Protein AF-0000000074207709 (afdb_homodimer)

Radius of gyration: 29.84 Å; Cα contacts (8 Å, |Δi|>4): 741; chains: 2; bounding box: 86×111×86 Å

Solvent-accessible surface area (backbone atoms only — not comparable to full-atom values): 31178 Å² total; per-residue (Å²): 138,82,78,78,76,74,79,74,80,78,77,74,66,73,76,70,66,74,70,69,72,77,77,72,67,69,47,43,61,45,43,51,53,35,50,52,49,46,46,60,67,42,44,36,56,53,34,28,58,23,46,24,18,23,32,66,76,40,60,83,70,44,63,70,79,51,70,47,84,19,38,70,58,44,52,51,49,38,52,51,36,82,80,30,44,50,56,42,12,46,49,37,28,46,46,47,11,49,55,21,13,52,50,15,32,53,46,15,40,50,37,6,35,35,65,47,71,48,88,58,93,61,49,66,59,51,52,51,56,36,52,52,54,64,65,51,47,54,58,41,42,45,53,41,45,44,55,54,28,46,72,73,67,36,45,54,42,74,60,53,52,36,59,71,46,35,64,42,40,60,42,22,52,52,26,20,54,38,31,53,70,55,42,57,66,66,58,55,51,50,42,42,72,72,65,46,51,58,70,51,41,40,62,71,49,44,44,67,55,34,44,65,55,43,52,52,42,25,50,55,38,24,54,52,48,53,48,50,40,65,60,51,56,72,34,45,78,54,76,79,69,25,32,44,47,47,46,40,46,53,30,46,70,50,13,84,82,33,57,60,31,36,43,37,26,35,34,49,31,50,57,60,41,50,64,50,51,53,50,49,63,62,52,46,64,59,48,54,53,50,56,54,53,55,58,65,74,102,137,85,78,76,76,71,79,75,80,78,79,73,68,73,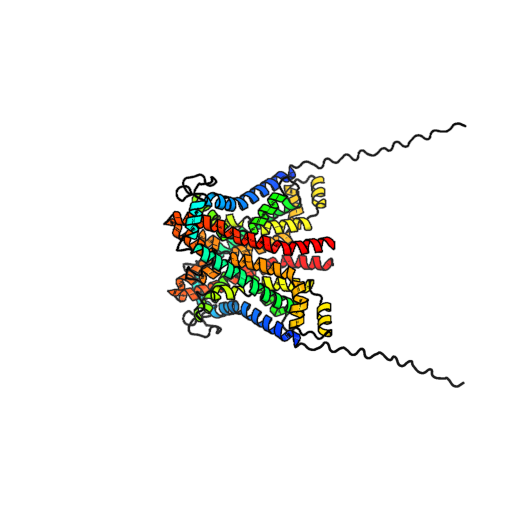76,72,69,74,69,70,72,77,76,72,68,69,48,44,61,45,42,52,52,35,51,51,48,47,46,60,67,43,44,39,57,52,36,29,56,24,47,24,18,24,33,65,75,41,60,82,71,44,62,71,77,51,70,48,83,18,39,69,59,44,52,50,49,39,53,50,36,83,80,30,44,51,56,42,13,47,48,37,28,46,47,47,12,49,53,21,12,52,49,16,34,52,46,15,41,50,40,7,34,36,68,47,73,47,86,59,91,60,50,66,57,50,50,51,56,37,52,51,54,64,65,51,46,55,58,40,43,44,53,40,46,44,56,54,28,47,72,72,65,37,46,54,42,73,58,51,52,36,59,70,46,35,65,41,42,61,41,21,51,53,26,19,56,38,32,54,70,54,42,57,65,66,60,54,50,51,42,41,73,74,65,45,50,57,69,52,40,40,62,71,50,45,45,67,55,34,42,66,56,43,52,52,41,25,50,54,38,24,54,50,47,52,47,49,39,64,60,50,56,73,33,44,80,55,75,79,71,23,33,43,46,49,47,41,46,53,29,46,69,50,13,83,84,33,59,59,32,38,44,38,26,36,34,50,33,50,56,59,41,49,63,50,53,52,50,50,62,61,51,46,65,58,50,53,52,50,56,54,54,57,58,65,73,104

Organism: NCBI:txid88382

Foldseek 3Di:
DPPPPDPDPPPPPPPPPPPPPPDCPVVVVVVVVVVVVVCVVCVVVQQLVQLLQAALVDNPPDDSNHHHHCNVVLVVCLCPPPNRLLVLLAVLLCCQLVVLLVLQLVVLLVLLLCLQQPDDPCSVVVLVVLLVVVVDDPVVVQVVLQVVCVVVVNFAHSCSRRVVSNHDSVSNVLSNVLLNVQADNVQLVVVVVVVDDPVCCCVPPRCVSSVLSSLVSSLVSSVVSSQDDPNCVSRHDDSSNHHLNPNLVVLVVCCVVPSNSVSSSSNSVSVSVVVSVVSCVVSVVSVVVVVVVVVVVD/DPPPPPPDPPPPPPPPVPPPPPDCPVVVVVVVVVVVVVCVVCVVVQQLVQLLQADLVDNPPDDSNHHHHCNVVLVVCLCPPPNRLLVLLAVLLCCQLVVLLVLQLVVLLVLLLCLQQPDDPCSVVVLVVLLVVVVDDPVVVQVVLQVVCVVVVNFAHSCSRRVVSNHDSVSNVLSNVLLNVQADNVQLVVCVVVVDDPVCCCVPPRCVSCVLSSLVSSLVSSVVSSQDDVNCVSRHDDSSNHHLNPNLVVLVVCCVVPSSSVSSSSNSVSVSVVVSVVSCVVSVVSVVVVVVVVVVVD

Nearest PDB structures (foldseek):
  2r6g-assembly1_G  TM=8.050E-01  e=4.106E-10  Escherichia coli K-12
  7cad-assembly1_B  TM=8.022E-01  e=6.943E-10  Mycolicibacterium smegmatis MC2 155
  4jbw-assembly2_I  TM=8.235E-01  e=9.854E-10  Escherichia coli K-12
  8ja7-assembly1_B  TM=7.797E-01  e=1.076E-09  Mycobacterium tuberculosis H37Rv
  8hpr-assembly1_B  TM=7.538E-01  e=7.065E-09  Mycolicibacterium smegmatis MC2 155

InterPro domains:
  IPR000515 ABC transporter type 1, transmembrane domain MetI-like [PF00528] (110-286)
  IPR000515 ABC transporter type 1, transmembrane domain MetI-like [PS50928] (90-283)
  IPR000515 ABC transporter type 1, transmembrane domain MetI-like [cd06261] (90-275)
  IPR035906 MetI-like superfamily [G3DSA:1.10.3720.10] (18-288)
  IPR035906 MetI-like superfamily [SSF161098] (21-298)

Structure (mmCIF, N/CA/C/O backbone):
data_AF-0000000074207709-model_v1
#
loop_
_entity.id
_entity.type
_entity.pdbx_description
1 polymer 'Multiple sugar transport system permease protein'
#
loop_
_atom_site.group_PDB
_atom_site.id
_atom_site.type_symbol
_atom_site.label_atom_id
_atom_site.label_alt_id
_atom_site.label_comp_id
_atom_site.label_asym_id
_atom_site.label_entity_id
_atom_site.label_seq_id
_atom_site.pdbx_PDB_ins_code
_atom_site.Cartn_x
_atom_site.Cartn_y
_atom_site.Cartn_z
_atom_site.occupancy
_atom_site.B_iso_or_equiv
_atom_site.auth_seq_id
_atom_site.auth_comp_id
_atom_site.auth_asym_id
_atom_site.auth_atom_id
_atom_site.pdbx_PDB_model_num
ATOM 1 N N . MET A 1 1 ? 45.438 81.75 12.547 1 33 1 MET A N 1
ATOM 2 C CA . MET A 1 1 ? 44.188 80.938 12.633 1 33 1 MET A CA 1
ATOM 3 C C . MET A 1 1 ? 44.375 79.562 12.094 1 33 1 MET A C 1
ATOM 5 O O . MET A 1 1 ? 44.375 79.312 10.883 1 33 1 MET A O 1
ATOM 9 N N . SER A 1 2 ? 45.25 78.625 12.688 1 38.91 2 SER A N 1
ATOM 10 C CA . SER A 1 2 ? 45.75 77.312 12.445 1 38.91 2 SER A CA 1
ATOM 11 C C . SER A 1 2 ? 44.594 76.312 12.539 1 38.91 2 SER A C 1
ATOM 13 O O . SER A 1 2 ? 43.969 76.188 13.578 1 38.91 2 SER A O 1
ATOM 15 N N . THR A 1 3 ? 43.875 76.125 11.461 1 39.25 3 THR A N 1
ATOM 16 C CA . THR A 1 3 ? 42.781 75.188 11.289 1 39.25 3 THR A CA 1
ATOM 17 C C . THR A 1 3 ? 43.25 73.75 11.641 1 39.25 3 THR A C 1
ATOM 19 O O . THR A 1 3 ? 44.125 73.188 10.992 1 39.25 3 THR A O 1
ATOM 22 N N . ALA A 1 4 ? 43.25 73.375 12.922 1 46.56 4 ALA A N 1
ATOM 23 C CA . ALA A 1 4 ? 43.5 72 13.445 1 46.56 4 ALA A CA 1
ATOM 24 C C . ALA A 1 4 ? 42.594 71 12.75 1 46.56 4 ALA A C 1
ATOM 26 O O . ALA A 1 4 ? 41.344 71.125 12.797 1 46.56 4 ALA A O 1
ATOM 27 N N . THR A 1 5 ? 43.031 70.438 11.602 1 43.47 5 THR A N 1
ATOM 28 C CA . THR A 1 5 ? 42.344 69.375 10.891 1 43.47 5 THR A CA 1
ATOM 29 C C . THR A 1 5 ? 42.094 68.188 11.82 1 43.47 5 THR A C 1
ATOM 31 O O . THR A 1 5 ? 43.031 67.625 12.414 1 43.47 5 THR A O 1
ATOM 34 N N . ALA A 1 6 ? 40.938 68.062 12.406 1 51.81 6 ALA A N 1
ATOM 35 C CA . ALA A 1 6 ? 40.469 67 13.258 1 51.81 6 ALA A CA 1
ATOM 36 C C . ALA A 1 6 ? 40.719 65.625 12.586 1 51.81 6 ALA A C 1
ATOM 38 O O . ALA A 1 6 ? 40.469 65.5 11.391 1 51.81 6 ALA A O 1
ATOM 39 N N . PRO A 1 7 ? 41.656 64.75 13.18 1 47.12 7 PRO A N 1
ATOM 40 C CA . PRO A 1 7 ? 41.938 63.469 12.578 1 47.12 7 PRO A CA 1
ATOM 41 C C . PRO A 1 7 ? 40.656 62.656 12.344 1 47.12 7 PRO A C 1
ATOM 43 O O . PRO A 1 7 ? 39.688 62.781 13.086 1 47.12 7 PRO A O 1
ATOM 46 N N . ARG A 1 8 ? 40.281 62.281 11.117 1 51.53 8 ARG A N 1
ATOM 47 C CA . ARG A 1 8 ? 39.188 61.438 10.695 1 51.53 8 ARG A CA 1
ATOM 48 C C . ARG A 1 8 ? 39.156 60.125 11.5 1 51.53 8 ARG A C 1
ATOM 50 O O . ARG A 1 8 ? 40.188 59.531 11.75 1 51.53 8 ARG A O 1
ATOM 57 N N . PRO A 1 9 ? 38.094 59.938 12.391 1 48.06 9 PRO A N 1
ATOM 58 C CA . PRO A 1 9 ? 38.062 58.688 13.141 1 48.06 9 PRO A CA 1
ATOM 59 C C . PRO A 1 9 ? 38.281 57.438 12.25 1 48.06 9 PRO A C 1
ATOM 61 O O . PRO A 1 9 ? 37.812 57.438 11.102 1 48.06 9 PRO A O 1
ATOM 64 N N . VAL A 1 10 ? 39.406 56.719 12.281 1 44.62 10 VAL A N 1
ATOM 65 C CA . VAL A 1 10 ? 39.688 55.438 11.641 1 44.62 10 VAL A CA 1
ATOM 66 C C . VAL A 1 10 ? 38.531 54.469 11.945 1 44.62 10 VAL A C 1
ATOM 68 O O . VAL A 1 10 ? 38.25 54.188 13.109 1 44.62 10 VAL A O 1
ATOM 71 N N . SER A 1 11 ? 37.406 54.5 11.18 1 44.28 11 SER A N 1
ATOM 72 C CA . SER A 1 11 ? 36.406 53.438 11.266 1 44.28 11 SER A CA 1
ATOM 73 C C . SER A 1 11 ? 37.031 52.062 11.305 1 44.28 11 SER A C 1
ATOM 75 O O . SER A 1 11 ? 37.719 51.656 10.352 1 44.28 11 SER A O 1
ATOM 77 N N . THR A 1 12 ? 37.688 51.625 12.383 1 43.09 12 THR A N 1
ATOM 78 C CA . THR A 1 12 ? 38.125 50.219 12.484 1 43.09 12 THR A CA 1
ATOM 79 C C . THR A 1 12 ? 36.938 49.281 12.234 1 43.09 12 THR A C 1
ATOM 81 O O . THR A 1 12 ? 36.094 49.094 13.109 1 43.09 12 THR A O 1
ATOM 84 N N . ARG A 1 13 ? 36.344 49.312 11.055 1 46.25 13 ARG A N 1
ATOM 85 C CA . ARG A 1 13 ? 35.438 48.219 10.797 1 46.25 13 ARG A CA 1
ATOM 86 C C . ARG A 1 13 ? 36.094 46.875 11.141 1 46.25 13 ARG A C 1
ATOM 88 O O . ARG A 1 13 ? 37.125 46.531 10.594 1 46.25 13 ARG A O 1
ATOM 95 N N . PRO A 1 14 ? 35.906 46.375 12.375 1 43.41 14 PRO A N 1
ATOM 96 C CA . PRO A 1 14 ? 36.469 45.031 12.602 1 43.41 14 PRO A CA 1
ATOM 97 C C . PRO A 1 14 ? 36.25 44.094 11.414 1 43.41 14 PRO A C 1
ATOM 99 O O . PRO A 1 14 ? 35.219 44.156 10.742 1 43.41 14 PRO A O 1
ATOM 102 N N . LEU A 1 15 ? 37.312 43.781 10.672 1 42.84 15 LEU A N 1
ATOM 103 C CA . LEU A 1 15 ? 37.281 42.688 9.703 1 42.84 15 LEU A CA 1
ATOM 104 C C . LEU A 1 15 ? 36.469 41.5 10.234 1 42.84 15 LEU A C 1
ATOM 106 O O . LEU A 1 15 ? 36.875 40.844 11.188 1 42.84 15 LEU A O 1
ATOM 110 N N . VAL A 1 16 ? 35.188 41.688 10.477 1 42.66 16 VAL A N 1
ATOM 111 C CA . VAL A 1 16 ? 34.438 40.469 10.695 1 42.66 16 VAL A CA 1
ATOM 112 C C . VAL A 1 16 ? 34.969 39.344 9.789 1 42.66 16 VAL A C 1
ATOM 114 O O . VAL A 1 16 ? 34.906 39.469 8.562 1 42.66 16 VAL A O 1
ATOM 117 N N . ALA A 1 17 ? 36.094 38.781 10.125 1 41.78 17 ALA A N 1
ATOM 118 C CA . ALA A 1 17 ? 36.562 37.562 9.445 1 41.78 17 ALA A CA 1
ATOM 119 C C . ALA A 1 17 ? 35.406 36.75 8.922 1 41.78 17 ALA A C 1
ATOM 121 O O . ALA A 1 17 ? 34.469 36.469 9.672 1 41.78 17 ALA A O 1
ATOM 122 N N . GLU A 1 18 ? 35.062 36.969 7.738 1 43.06 18 GLU A N 1
ATOM 123 C CA . GLU A 1 18 ? 34.156 36.062 7.059 1 43.06 18 GLU A CA 1
ATOM 124 C C . GLU A 1 18 ? 34.438 34.594 7.469 1 43.06 18 GLU A C 1
ATOM 126 O O . GLU A 1 18 ? 35.5 34.062 7.211 1 43.06 18 GLU A O 1
ATOM 131 N N . ARG A 1 19 ? 34.25 34.25 8.789 1 42.53 19 ARG A N 1
ATOM 132 C CA . ARG A 1 19 ? 34.344 32.875 9.219 1 42.53 19 ARG A CA 1
ATOM 133 C C . ARG A 1 19 ? 34.062 31.922 8.055 1 42.53 19 ARG A C 1
ATOM 135 O O . ARG A 1 19 ? 33 31.984 7.43 1 42.53 19 ARG A O 1
ATOM 142 N N . ARG A 1 20 ? 35.156 31.578 7.375 1 41.22 20 ARG A N 1
ATOM 143 C CA . ARG A 1 20 ? 35.125 30.531 6.359 1 41.22 20 ARG A CA 1
ATOM 144 C C . ARG A 1 20 ? 34.156 29.422 6.746 1 41.22 20 ARG A C 1
ATOM 146 O O . ARG A 1 20 ? 34.25 28.844 7.828 1 41.22 20 ARG A O 1
ATOM 153 N N . ARG A 1 21 ? 32.969 29.547 6.371 1 44.66 21 ARG A N 1
ATOM 154 C CA . ARG A 1 21 ? 32.031 28.438 6.488 1 44.66 21 ARG A CA 1
ATOM 155 C C . ARG A 1 21 ? 32.719 27.094 6.27 1 44.66 21 ARG A C 1
ATOM 157 O O . ARG A 1 21 ? 33.438 26.906 5.266 1 44.66 21 ARG A O 1
ATOM 164 N N . PRO A 1 22 ? 33.5 26.562 7.277 1 44.12 22 PRO A N 1
ATOM 165 C CA . PRO A 1 22 ? 34.188 25.281 7.105 1 44.12 22 PRO A CA 1
ATOM 166 C C . PRO A 1 22 ? 33.594 24.438 5.969 1 44.12 22 PRO A C 1
ATOM 168 O O . PRO A 1 22 ? 32.375 24.5 5.711 1 44.12 22 PRO A O 1
ATOM 171 N N . ARG A 1 23 ? 34.344 23.969 5.012 1 44.69 23 ARG A N 1
ATOM 172 C CA . ARG A 1 23 ? 34.25 23.297 3.715 1 44.69 23 ARG A CA 1
ATOM 173 C C . ARG A 1 23 ? 33.312 22.094 3.781 1 44.69 23 ARG A C 1
ATOM 175 O O . ARG A 1 23 ? 33.094 21.547 4.859 1 44.69 23 ARG A O 1
ATOM 182 N N . PRO A 1 24 ? 32.688 21.469 2.607 1 48.81 24 PRO A N 1
ATOM 183 C CA . PRO A 1 24 ? 31.75 20.5 1.994 1 48.81 24 PRO A CA 1
ATOM 184 C C . PRO A 1 24 ? 32.094 19.062 2.35 1 48.81 24 PRO A C 1
ATOM 186 O O . PRO A 1 24 ? 31.484 18.125 1.805 1 48.81 24 PRO A O 1
ATOM 189 N N . ARG A 1 25 ? 33.219 18.797 2.953 1 50.62 25 ARG A N 1
ATOM 190 C CA . ARG A 1 25 ? 33.531 17.375 3.158 1 50.62 25 ARG A CA 1
ATOM 191 C C . ARG A 1 25 ? 32.406 16.672 3.9 1 50.62 25 ARG A C 1
ATOM 193 O O . ARG A 1 25 ? 32.188 15.477 3.703 1 50.62 25 ARG A O 1
ATOM 200 N N . ALA A 1 26 ? 31.844 17.344 4.844 1 52.78 26 ALA A N 1
ATOM 201 C CA . ALA A 1 26 ? 30.812 16.859 5.762 1 52.78 26 ALA A CA 1
ATOM 202 C C . ALA A 1 26 ? 29.609 16.312 5.004 1 52.78 26 ALA A C 1
ATOM 204 O O . ALA A 1 26 ? 28.891 15.438 5.5 1 52.78 26 ALA A O 1
ATOM 205 N N . ALA A 1 27 ? 29.578 16.734 3.684 1 60.47 27 ALA A N 1
ATOM 206 C CA . ALA A 1 27 ? 28.391 16.391 2.906 1 60.47 27 ALA A CA 1
ATOM 207 C C . ALA A 1 27 ? 28.641 15.18 2.016 1 60.47 27 ALA A C 1
ATOM 209 O O . ALA A 1 27 ? 27.75 14.734 1.295 1 60.47 27 ALA A O 1
ATOM 210 N N . VAL A 1 28 ? 29.969 14.641 2.188 1 67.06 28 VAL A N 1
ATOM 211 C CA . VAL A 1 28 ? 30.297 13.609 1.211 1 67.06 28 VAL A CA 1
ATOM 212 C C . VAL A 1 28 ? 29.578 12.305 1.559 1 67.06 28 VAL A C 1
ATOM 214 O O . VAL A 1 28 ? 28.984 11.672 0.689 1 67.06 28 VAL A O 1
ATOM 217 N N . LEU A 1 29 ? 29.641 11.945 2.842 1 66.25 29 LEU A N 1
ATOM 218 C CA . LEU A 1 29 ? 29.078 10.664 3.23 1 66.25 29 LEU A CA 1
ATOM 219 C C . LEU A 1 29 ? 27.578 10.641 3.006 1 66.25 29 LEU A C 1
ATOM 221 O O . LEU A 1 29 ? 27.047 9.719 2.381 1 66.25 29 LEU A O 1
ATOM 225 N N . PRO A 1 30 ? 26.953 11.648 3.479 1 62.72 30 PRO A N 1
ATOM 226 C CA . PRO A 1 30 ? 25.531 11.625 3.176 1 62.72 30 PRO A CA 1
ATOM 227 C C . PRO A 1 30 ? 25.234 11.695 1.679 1 62.72 30 PRO A C 1
ATOM 229 O O . PRO A 1 30 ? 24.281 11.086 1.2 1 62.72 30 PRO A O 1
ATOM 232 N N . THR A 1 31 ? 26.125 12.406 1.048 1 67.69 31 THR A N 1
ATOM 233 C CA . THR A 1 31 ? 25.953 12.492 -0.398 1 67.69 31 THR A CA 1
ATOM 234 C C . THR A 1 31 ? 26.125 11.125 -1.045 1 67.69 31 THR A C 1
ATOM 236 O O . THR A 1 31 ? 25.328 10.727 -1.898 1 67.69 31 THR A O 1
ATOM 239 N N . VAL A 1 32 ? 27.156 10.484 -0.646 1 71.06 32 VAL A N 1
ATOM 240 C CA . VAL A 1 32 ? 27.422 9.164 -1.21 1 71.06 32 VAL A CA 1
ATOM 241 C C . VAL A 1 32 ? 26.266 8.219 -0.881 1 71.06 32 VAL A C 1
ATOM 243 O O . VAL A 1 32 ? 25.812 7.461 -1.743 1 71.06 32 VAL A O 1
ATOM 246 N N . ALA A 1 33 ? 25.828 8.289 0.299 1 66.25 33 ALA A N 1
ATOM 247 C CA . ALA A 1 33 ? 24.719 7.434 0.721 1 66.25 33 ALA A CA 1
ATOM 248 C C . ALA A 1 33 ? 23.453 7.758 -0.066 1 66.25 33 ALA A C 1
ATOM 250 O O . ALA A 1 33 ? 22.734 6.852 -0.488 1 66.25 33 ALA A O 1
ATOM 251 N N . LEU A 1 34 ? 23.297 8.992 -0.265 1 66.19 34 LEU A N 1
ATOM 252 C CA . LEU A 1 34 ? 22.125 9.43 -1.01 1 66.19 34 LEU A CA 1
ATOM 253 C C . LEU A 1 34 ? 22.219 9.008 -2.475 1 66.19 34 LEU A C 1
ATOM 255 O O . LEU A 1 34 ? 21.234 8.594 -3.072 1 66.19 34 LEU A O 1
ATOM 259 N N . VAL A 1 35 ? 23.391 9.203 -2.965 1 70.75 35 VAL A N 1
ATOM 260 C CA . VAL A 1 35 ? 23.594 8.844 -4.363 1 70.75 35 VAL A CA 1
ATOM 261 C C . VAL A 1 35 ? 23.406 7.336 -4.543 1 70.75 35 VAL A C 1
ATOM 263 O O . VAL A 1 35 ? 22.766 6.898 -5.504 1 70.75 35 VAL A O 1
ATOM 266 N N . LEU A 1 36 ? 23.828 6.594 -3.586 1 70.88 36 LEU A N 1
ATOM 267 C CA . LEU A 1 36 ? 23.672 5.145 -3.648 1 70.88 36 LEU A CA 1
ATOM 268 C C . LEU A 1 36 ? 22.203 4.746 -3.523 1 70.88 36 LEU A C 1
ATOM 270 O O . LEU A 1 36 ? 21.734 3.854 -4.23 1 70.88 36 LEU A O 1
ATOM 274 N N . GLY A 1 37 ? 21.578 5.484 -2.656 1 67.69 37 GLY A N 1
ATOM 275 C CA . GLY A 1 37 ? 20.156 5.238 -2.52 1 67.69 37 GLY A CA 1
ATOM 276 C C . GLY A 1 37 ? 19.359 5.602 -3.764 1 67.69 37 GLY A C 1
ATOM 277 O O . GLY A 1 37 ? 18.5 4.84 -4.199 1 67.69 37 GLY A O 1
ATOM 278 N N . ALA A 1 38 ? 19.75 6.719 -4.289 1 69 38 ALA A N 1
ATOM 279 C CA . ALA A 1 38 ? 19.094 7.16 -5.516 1 69 38 ALA A CA 1
ATOM 280 C C . ALA A 1 38 ? 19.344 6.184 -6.66 1 69 38 ALA A C 1
ATOM 282 O O . ALA A 1 38 ? 18.422 5.844 -7.41 1 69 38 ALA A O 1
ATOM 283 N N . LEU A 1 39 ? 20.562 5.785 -6.719 1 73.31 39 LEU A N 1
ATOM 284 C CA . LEU A 1 39 ? 20.906 4.824 -7.758 1 73.31 39 LEU A CA 1
ATOM 285 C C . LEU A 1 39 ? 20.141 3.521 -7.574 1 73.31 39 LEU A C 1
ATOM 287 O O . LEU A 1 39 ? 19.625 2.959 -8.539 1 73.31 39 LEU A O 1
ATOM 291 N N . TYR A 1 40 ? 20.062 3.182 -6.402 1 72.25 40 TYR A N 1
ATOM 292 C CA . TYR A 1 40 ? 19.344 1.95 -6.105 1 72.25 40 TYR A CA 1
ATOM 293 C C . TYR A 1 40 ? 17.875 2.072 -6.488 1 72.25 40 TYR A C 1
ATOM 295 O O . TYR A 1 40 ? 17.281 1.143 -7.055 1 72.25 40 TYR A O 1
ATOM 303 N N . CYS A 1 41 ? 17.266 3.207 -6.242 1 68.75 41 CYS A N 1
ATOM 304 C CA . CYS A 1 41 ? 15.852 3.422 -6.547 1 68.75 41 CYS A CA 1
ATOM 305 C C . CYS A 1 41 ? 15.625 3.529 -8.047 1 68.75 41 CYS A C 1
ATOM 307 O O . CYS A 1 41 ? 14.609 3.066 -8.562 1 68.75 41 CYS A O 1
ATOM 309 N N . LEU A 1 42 ? 16.656 4.086 -8.727 1 76.31 42 LEU A N 1
ATOM 310 C CA . LEU A 1 42 ? 16.469 4.398 -10.141 1 76.31 42 LEU A CA 1
ATOM 311 C C . LEU A 1 42 ? 16.891 3.221 -11.016 1 76.31 42 LEU A C 1
ATOM 313 O O . LEU A 1 42 ? 16.469 3.115 -12.164 1 76.31 42 LEU A O 1
ATOM 317 N N . VAL A 1 43 ? 17.625 2.371 -10.531 1 83.06 43 VAL A N 1
ATOM 318 C CA . VAL A 1 43 ? 18.219 1.296 -11.32 1 83.06 43 VAL A CA 1
ATOM 319 C C . VAL A 1 43 ? 17.109 0.428 -11.922 1 83.06 43 VAL A C 1
ATOM 321 O O . VAL A 1 43 ? 17.109 0.171 -13.125 1 83.06 43 VAL A O 1
ATOM 324 N N . PRO A 1 44 ? 16.125 0.001 -11.086 1 82.06 44 PRO A N 1
ATOM 325 C CA . PRO A 1 44 ? 15.102 -0.849 -11.688 1 82.06 44 PRO A CA 1
ATOM 326 C C . PRO A 1 44 ? 14.297 -0.125 -12.766 1 82.06 44 PRO A C 1
ATOM 328 O O . PRO A 1 44 ? 13.883 -0.739 -13.75 1 82.06 44 PRO A O 1
ATOM 331 N N . VAL A 1 45 ? 14.102 1.09 -12.57 1 83.75 45 VAL A N 1
ATOM 332 C CA . VAL A 1 45 ? 13.32 1.874 -13.516 1 83.75 45 VAL A CA 1
ATOM 333 C C . VAL A 1 45 ? 14.109 2.055 -14.812 1 83.75 45 VAL A C 1
ATOM 335 O O . VAL A 1 45 ? 13.578 1.846 -15.906 1 83.75 45 VAL A O 1
ATOM 338 N N . VAL A 1 46 ? 15.391 2.41 -14.656 1 88 46 VAL A N 1
ATOM 339 C CA . VAL A 1 46 ? 16.25 2.576 -15.828 1 88 46 VAL A CA 1
ATOM 340 C C . VAL A 1 46 ? 16.406 1.24 -16.547 1 88 46 VAL A C 1
ATOM 342 O O . VAL A 1 46 ? 16.406 1.189 -17.781 1 88 46 VAL A O 1
ATOM 345 N N . TRP A 1 47 ? 16.469 0.26 -15.758 1 90.62 47 TRP A N 1
ATOM 346 C CA . TRP A 1 47 ? 16.625 -1.064 -16.344 1 90.62 47 TRP A CA 1
ATOM 347 C C . TRP A 1 47 ? 15.398 -1.423 -17.203 1 90.62 47 TRP A C 1
ATOM 349 O O . TRP A 1 47 ? 15.539 -1.914 -18.312 1 90.62 47 TRP A O 1
ATOM 359 N N . VAL A 1 48 ? 14.227 -1.252 -16.656 1 91.31 48 VAL A N 1
ATOM 360 C CA . VAL A 1 48 ? 13.016 -1.629 -17.391 1 91.31 48 VAL A CA 1
ATOM 361 C C . VAL A 1 48 ? 12.906 -0.809 -18.672 1 91.31 48 VAL A C 1
ATOM 363 O O . VAL A 1 48 ? 12.5 -1.327 -19.703 1 91.31 48 VAL A O 1
ATOM 366 N N . LEU A 1 49 ? 13.336 0.414 -18.656 1 92.69 49 LEU A N 1
ATOM 367 C CA . LEU A 1 49 ? 13.289 1.27 -19.828 1 92.69 49 LEU A CA 1
ATOM 368 C C . LEU A 1 49 ? 14.297 0.804 -20.891 1 92.69 49 LEU A C 1
ATOM 370 O O . LEU A 1 49 ? 13.969 0.734 -22.078 1 92.69 49 LEU A O 1
ATOM 374 N N . VAL A 1 50 ? 15.414 0.465 -20.453 1 94.81 50 VAL A N 1
ATOM 375 C CA . VAL A 1 50 ? 16.453 -0.006 -21.375 1 94.81 50 VAL A CA 1
ATOM 376 C C . VAL A 1 50 ? 16.078 -1.393 -21.891 1 94.81 50 VAL A C 1
ATOM 378 O O . VAL A 1 50 ? 16.141 -1.643 -23.094 1 94.81 50 VAL A O 1
ATOM 381 N N . ALA A 1 51 ? 15.656 -2.229 -21.016 1 93.94 51 ALA A N 1
ATOM 382 C CA . ALA A 1 51 ? 15.328 -3.607 -21.359 1 93.94 51 ALA A CA 1
ATOM 383 C C . ALA A 1 51 ? 14.141 -3.658 -22.312 1 93.94 51 ALA A C 1
ATOM 385 O O . ALA A 1 51 ? 14.031 -4.566 -23.141 1 93.94 51 ALA A O 1
ATOM 386 N N . SER A 1 52 ? 13.273 -2.711 -22.203 1 95.5 52 SER A N 1
ATOM 387 C CA . SER A 1 52 ? 12.102 -2.672 -23.062 1 95.5 52 SER A CA 1
ATOM 388 C C . SER A 1 52 ? 12.5 -2.451 -24.531 1 95.5 52 SER A C 1
ATOM 390 O O . SER A 1 52 ? 11.719 -2.725 -25.438 1 95.5 52 SER A O 1
ATOM 392 N N . THR A 1 53 ? 13.711 -1.948 -24.734 1 96.25 53 THR A N 1
ATOM 393 C CA . THR A 1 53 ? 14.18 -1.692 -26.094 1 96.25 53 THR A CA 1
ATOM 394 C C . THR A 1 53 ? 14.836 -2.939 -26.688 1 96.25 53 THR A C 1
ATOM 396 O O . THR A 1 53 ? 15.148 -2.977 -27.875 1 96.25 53 THR A O 1
ATOM 399 N N . LYS A 1 54 ? 15 -3.936 -25.906 1 95.19 54 LYS A N 1
ATOM 400 C CA . LYS A 1 54 ? 15.742 -5.113 -26.344 1 95.19 54 LYS A CA 1
ATOM 401 C C . LYS A 1 54 ? 14.805 -6.152 -26.953 1 95.19 54 LYS A C 1
ATOM 403 O O . LYS A 1 54 ? 13.695 -6.363 -26.469 1 95.19 54 LYS A O 1
ATOM 408 N N . SER A 1 55 ? 15.32 -6.801 -27.984 1 93.31 55 SER A N 1
ATOM 409 C CA . SER A 1 55 ? 14.625 -7.969 -28.516 1 93.31 55 SER A CA 1
ATOM 410 C C . SER A 1 55 ? 14.828 -9.188 -27.625 1 93.31 55 SER A C 1
ATOM 412 O O . SER A 1 55 ? 15.641 -9.148 -26.688 1 93.31 55 SER A O 1
ATOM 414 N N . SER A 1 56 ? 14.023 -10.219 -27.938 1 89.56 56 SER A N 1
ATOM 415 C CA . SER A 1 56 ? 14.109 -11.445 -27.156 1 89.56 56 SER A CA 1
ATOM 416 C C . SER A 1 56 ? 15.508 -12.047 -27.219 1 89.56 56 SER A C 1
ATOM 418 O O . SER A 1 56 ? 15.977 -12.641 -26.234 1 89.56 56 SER A O 1
ATOM 420 N N . SER A 1 57 ? 16.172 -11.82 -28.312 1 89.5 57 SER A N 1
ATOM 421 C CA . SER A 1 57 ? 17.516 -12.359 -28.484 1 89.5 57 SER A CA 1
ATOM 422 C C . SER A 1 57 ? 18.562 -11.5 -27.781 1 89.5 57 SER A C 1
ATOM 424 O O . SER A 1 57 ? 19.594 -12 -27.359 1 89.5 57 SER A O 1
ATOM 426 N N . GLU A 1 58 ? 18.219 -10.289 -27.516 1 91.31 58 GLU A N 1
ATOM 427 C CA . GLU A 1 58 ? 19.156 -9.336 -26.922 1 91.31 58 GLU A CA 1
ATOM 428 C C . GLU A 1 58 ? 19.031 -9.312 -25.406 1 91.31 58 GLU A C 1
ATOM 430 O O . GLU A 1 58 ? 19.984 -8.953 -24.703 1 91.31 58 GLU A O 1
ATOM 435 N N . LEU A 1 59 ? 17.953 -9.656 -24.922 1 86.5 59 LEU A N 1
ATOM 436 C CA . LEU A 1 59 ? 17.594 -9.438 -23.516 1 86.5 59 LEU A CA 1
ATOM 437 C C . LEU A 1 59 ? 18.594 -10.148 -22.594 1 86.5 59 LEU A C 1
ATOM 439 O O . LEU A 1 59 ? 19.016 -9.586 -21.594 1 86.5 59 LEU A O 1
ATOM 443 N N . PHE A 1 60 ? 19.062 -11.336 -23.062 1 81.94 60 PHE A N 1
ATOM 444 C CA . PHE A 1 60 ? 19.906 -12.102 -22.156 1 81.94 60 PHE A CA 1
ATOM 445 C C . PHE A 1 60 ? 21.297 -12.297 -22.734 1 81.94 60 PHE A C 1
ATOM 447 O O . PHE A 1 60 ? 22.125 -12.984 -22.141 1 81.94 60 PHE A O 1
ATOM 454 N N . SER A 1 61 ? 21.516 -11.602 -23.844 1 86.31 61 SER A N 1
ATOM 455 C CA . SER A 1 61 ? 22.812 -11.797 -24.5 1 86.31 61 SER A CA 1
ATOM 456 C C . SER A 1 61 ? 23.641 -10.523 -24.469 1 86.31 61 SER A C 1
ATOM 458 O O . SER A 1 61 ? 24.844 -10.555 -24.766 1 86.31 61 SER A O 1
ATOM 460 N N . THR A 1 62 ? 22.969 -9.453 -24.141 1 88.25 62 THR A N 1
ATOM 461 C CA . THR A 1 62 ? 23.688 -8.18 -24.141 1 88.25 62 THR A CA 1
ATOM 462 C C . THR A 1 62 ? 23.797 -7.641 -22.719 1 88.25 62 THR A C 1
ATOM 464 O O . THR A 1 62 ? 23.156 -8.133 -21.797 1 88.25 62 THR A O 1
ATOM 467 N N . PHE A 1 63 ? 24.625 -6.637 -22.672 1 89.62 63 PHE A N 1
ATOM 468 C CA . PHE A 1 63 ? 24.797 -5.977 -21.375 1 89.62 63 PHE A CA 1
ATOM 469 C C . PHE A 1 63 ? 23.469 -5.41 -20.891 1 89.62 63 PHE A C 1
ATOM 471 O O . PHE A 1 63 ? 22.703 -4.84 -21.672 1 89.62 63 PHE A O 1
ATOM 478 N N . THR A 1 64 ? 23.25 -5.512 -19.672 1 85.69 64 THR A N 1
ATOM 479 C CA . THR A 1 64 ? 21.953 -5.285 -19.031 1 85.69 64 THR A CA 1
ATOM 480 C C . THR A 1 64 ? 21.484 -3.85 -19.25 1 85.69 64 THR A C 1
ATOM 482 O O . THR A 1 64 ? 20.297 -3.6 -19.422 1 85.69 64 THR A O 1
ATOM 485 N N . PHE A 1 65 ? 22.391 -2.938 -19.391 1 90.06 65 PHE A N 1
ATOM 486 C CA . PHE A 1 65 ? 21.969 -1.543 -19.469 1 90.06 65 PHE A CA 1
ATOM 487 C C . PHE A 1 65 ? 22.234 -0.98 -20.859 1 90.06 65 PHE A C 1
ATOM 489 O O . PHE A 1 65 ? 22.188 0.235 -21.062 1 90.06 65 PHE A O 1
ATOM 496 N N . LEU A 1 66 ? 22.453 -1.825 -21.812 1 92.38 66 LEU A N 1
ATOM 497 C CA . LEU A 1 66 ? 22.594 -1.407 -23.203 1 92.38 66 LEU A CA 1
ATOM 498 C C . LEU A 1 66 ? 21.25 -1.444 -23.922 1 92.38 66 LEU A C 1
ATOM 500 O O . LEU A 1 66 ? 20.562 -2.463 -23.906 1 92.38 66 LEU A O 1
ATOM 504 N N . PRO A 1 67 ? 20.938 -0.341 -24.531 1 94.56 67 PRO A N 1
ATOM 505 C CA . PRO A 1 67 ? 19.688 -0.352 -25.281 1 94.56 67 PRO A CA 1
ATOM 506 C C . PRO A 1 67 ? 19.703 -1.346 -26.453 1 94.56 67 PRO A C 1
ATOM 508 O O . PRO A 1 67 ? 20.766 -1.741 -26.906 1 94.56 67 PRO A O 1
ATOM 511 N N . GLY A 1 68 ? 18.5 -1.721 -26.781 1 95.12 68 GLY A N 1
ATOM 512 C CA . GLY A 1 68 ? 18.344 -2.666 -27.875 1 95.12 68 GLY A CA 1
ATOM 513 C C . GLY A 1 68 ? 17.703 -2.059 -29.109 1 95.12 68 GLY A C 1
ATOM 514 O O . GLY A 1 68 ? 17.766 -0.847 -29.312 1 95.12 68 GLY A O 1
ATOM 515 N N . THR A 1 69 ? 17.25 -2.922 -29.969 1 94.5 69 THR A N 1
ATOM 516 C CA . THR A 1 69 ? 16.719 -2.473 -31.25 1 94.5 69 THR A CA 1
ATOM 517 C C . THR A 1 69 ? 15.266 -2.928 -31.422 1 94.5 69 THR A C 1
ATOM 519 O O . THR A 1 69 ? 14.695 -2.797 -32.5 1 94.5 69 THR A O 1
ATOM 522 N N . GLY A 1 70 ? 14.727 -3.396 -30.391 1 95.38 70 GLY A N 1
ATOM 523 C CA . GLY A 1 70 ? 13.445 -4.062 -30.578 1 95.38 70 GLY A CA 1
ATOM 524 C C . GLY A 1 70 ? 12.281 -3.271 -30 1 95.38 70 GLY A C 1
ATOM 525 O O . GLY A 1 70 ? 11.195 -3.818 -29.797 1 95.38 70 GLY A O 1
ATOM 526 N N . LEU A 1 71 ? 12.469 -2.043 -29.734 1 96.12 71 LEU A N 1
ATOM 527 C CA . LEU A 1 71 ? 11.438 -1.273 -29.047 1 96.12 71 LEU A CA 1
ATOM 528 C C . LEU A 1 71 ? 10.117 -1.312 -29.797 1 96.12 71 LEU A C 1
ATOM 530 O O . LEU A 1 71 ? 9.086 -1.667 -29.234 1 96.12 71 LEU A O 1
ATOM 534 N N . LEU A 1 72 ? 10.133 -0.995 -31.094 1 96.94 72 LEU A N 1
ATOM 535 C CA . LEU A 1 72 ? 8.906 -0.896 -31.875 1 96.94 72 LEU A CA 1
ATOM 536 C C . LEU A 1 72 ? 8.266 -2.27 -32.062 1 96.94 72 LEU A C 1
ATOM 538 O O . LEU A 1 72 ? 7.043 -2.402 -32 1 96.94 72 LEU A O 1
ATOM 542 N N . ASP A 1 73 ? 9.062 -3.271 -32.25 1 96.81 73 ASP A N 1
ATOM 543 C CA . ASP A 1 73 ? 8.555 -4.633 -32.344 1 96.81 73 ASP A CA 1
ATOM 544 C C . ASP A 1 73 ? 7.93 -5.094 -31.031 1 96.81 73 ASP A C 1
AT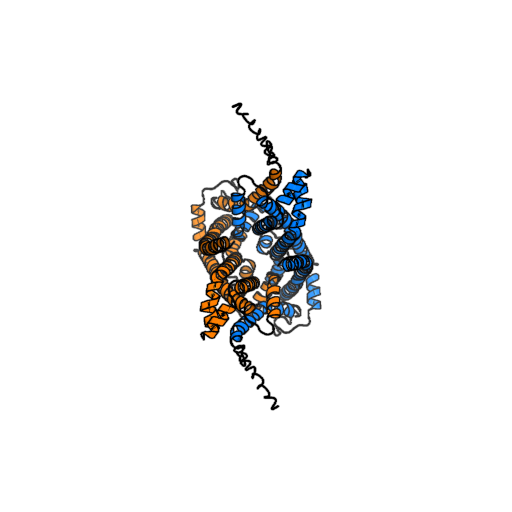OM 546 O O . ASP A 1 73 ? 6.867 -5.723 -31.031 1 96.81 73 ASP A O 1
ATOM 550 N N . ASN A 1 74 ? 8.633 -4.727 -29.953 1 97.06 74 ASN A N 1
ATOM 551 C CA . ASN A 1 74 ? 8.102 -5.074 -28.641 1 97.06 74 ASN A CA 1
ATOM 552 C C . ASN A 1 74 ? 6.738 -4.43 -28.391 1 97.06 74 ASN A C 1
ATOM 554 O O . ASN A 1 74 ? 5.824 -5.074 -27.875 1 97.06 74 ASN A O 1
ATOM 558 N N . LEU A 1 75 ? 6.66 -3.219 -28.844 1 97.56 75 LEU A N 1
ATOM 559 C CA . LEU A 1 75 ? 5.398 -2.502 -28.688 1 97.56 75 LEU A CA 1
ATOM 560 C C . LEU A 1 75 ? 4.305 -3.129 -29.547 1 97.56 75 LEU A C 1
ATOM 562 O O . LEU A 1 75 ? 3.18 -3.326 -29.078 1 97.56 75 LEU A O 1
ATOM 566 N N . GLY A 1 76 ? 4.637 -3.424 -30.703 1 97.56 76 GLY A N 1
ATOM 567 C CA . GLY A 1 76 ? 3.684 -4.09 -31.578 1 97.56 76 GLY A CA 1
ATOM 568 C C . GLY A 1 76 ? 3.227 -5.438 -31.047 1 97.56 76 GLY A C 1
ATOM 569 O O . GLY A 1 76 ? 2.027 -5.719 -31.016 1 97.56 76 GLY A O 1
ATOM 570 N N . ASP A 1 77 ? 4.137 -6.203 -30.625 1 96.81 77 ASP A N 1
ATOM 571 C CA . ASP A 1 77 ? 3.842 -7.527 -30.078 1 96.81 77 ASP A CA 1
ATOM 572 C C . ASP A 1 77 ? 2.996 -7.43 -28.812 1 96.81 77 ASP A C 1
ATOM 574 O O . ASP A 1 77 ? 2.107 -8.25 -28.594 1 96.81 77 ASP A O 1
ATOM 578 N N . LEU A 1 78 ? 3.297 -6.441 -28.031 1 97.38 78 LEU A N 1
ATOM 579 C CA . LEU A 1 78 ? 2.568 -6.242 -26.781 1 97.38 78 LEU A CA 1
ATOM 580 C C . LEU A 1 78 ? 1.084 -6.023 -27.047 1 97.38 78 LEU A C 1
ATOM 582 O O . LEU A 1 78 ? 0.237 -6.699 -26.453 1 97.38 78 LEU A O 1
ATOM 586 N N . PHE A 1 79 ? 0.788 -5.148 -28.016 1 97.69 79 PHE A N 1
ATOM 587 C CA . PHE A 1 79 ? -0.606 -4.781 -28.234 1 97.69 79 PHE A CA 1
ATOM 588 C C . PHE A 1 79 ? -1.301 -5.797 -29.125 1 97.69 79 PHE A C 1
ATOM 590 O O . PHE A 1 79 ? -2.531 -5.82 -29.219 1 97.69 79 PHE A O 1
ATOM 597 N N . ALA A 1 80 ? -0.514 -6.723 -29.719 1 97 80 ALA A N 1
ATOM 598 C CA . ALA A 1 80 ? -1.081 -7.789 -30.531 1 97 80 ALA A CA 1
ATOM 599 C C . ALA A 1 80 ? -1.277 -9.062 -29.719 1 97 80 ALA A C 1
ATOM 601 O O . ALA A 1 80 ? -2.01 -9.969 -30.125 1 97 80 ALA A O 1
ATOM 602 N N . TYR A 1 81 ? -0.624 -9.102 -28.625 1 95.38 81 TYR A N 1
ATOM 603 C CA . TYR A 1 81 ? -0.645 -10.32 -27.812 1 95.38 81 TYR A CA 1
ATOM 604 C C . TYR A 1 81 ? -2.068 -10.672 -27.391 1 95.38 81 TYR A C 1
ATOM 606 O O . TYR A 1 81 ? -2.824 -9.812 -26.938 1 95.38 81 TYR A O 1
ATOM 614 N N . GLY A 1 82 ? -2.381 -11.945 -27.609 1 95.56 82 GLY A N 1
ATOM 615 C CA . GLY A 1 82 ? -3.686 -12.438 -27.188 1 95.56 82 GLY A CA 1
ATOM 616 C C . GLY A 1 82 ? -4.836 -11.602 -27.734 1 95.56 82 GLY A C 1
ATOM 617 O O . GLY A 1 82 ? -5.809 -11.344 -27.031 1 95.56 82 GLY A O 1
ATOM 618 N N . ASP A 1 83 ? -4.668 -11.062 -28.891 1 96.38 83 ASP A N 1
ATOM 619 C CA . ASP A 1 83 ? -5.699 -10.273 -29.547 1 96.38 83 ASP A CA 1
ATOM 620 C C . ASP A 1 83 ? -6.023 -9.016 -28.75 1 96.38 83 ASP A C 1
ATOM 622 O O . ASP A 1 83 ? -7.188 -8.742 -28.453 1 96.38 83 ASP A O 1
ATOM 626 N N . GLY A 1 84 ? -5.035 -8.359 -28.25 1 96.94 84 GLY A N 1
ATOM 627 C CA . GLY A 1 84 ? -5.191 -7.074 -27.578 1 96.94 84 GLY A CA 1
ATOM 628 C C . GLY A 1 84 ? -5.395 -7.195 -26.094 1 96.94 84 GLY A C 1
ATOM 629 O O . GLY A 1 84 ? -6.047 -6.352 -25.469 1 96.94 84 GLY A O 1
ATOM 630 N N . GLN A 1 85 ? -4.883 -8.195 -25.5 1 97 85 GLN A N 1
ATOM 631 C CA . GLN A 1 85 ? -5.102 -8.5 -24.094 1 97 85 GLN A CA 1
ATOM 632 C C . GLN A 1 85 ? -4.504 -7.41 -23.203 1 97 85 GLN A C 1
ATOM 634 O O . GLN A 1 85 ? -5.094 -7.043 -22.188 1 97 85 GLN A O 1
ATOM 639 N N . TYR A 1 86 ? -3.408 -6.906 -23.641 1 97.44 86 TYR A N 1
ATOM 640 C CA . TYR A 1 86 ? -2.762 -5.879 -22.844 1 97.44 86 TYR A CA 1
ATOM 641 C C . TYR A 1 86 ? -3.637 -4.637 -22.734 1 97.44 86 TYR A C 1
ATOM 643 O O . TYR A 1 86 ? -3.799 -4.07 -21.656 1 97.44 86 TYR A O 1
ATOM 651 N N . ALA A 1 87 ? -4.176 -4.23 -23.828 1 97.38 87 ALA A N 1
ATOM 652 C CA . ALA A 1 87 ? -5.051 -3.062 -23.828 1 97.38 87 ALA A CA 1
ATOM 653 C C . ALA A 1 87 ? -6.273 -3.295 -22.953 1 97.38 87 ALA A C 1
ATOM 655 O O . ALA A 1 87 ? -6.73 -2.381 -22.266 1 97.38 87 ALA A O 1
ATOM 656 N N . GLN A 1 88 ? -6.734 -4.434 -23.016 1 97.75 88 GLN A N 1
ATOM 657 C CA . GLN A 1 88 ? -7.867 -4.785 -22.156 1 97.75 88 GLN A CA 1
ATOM 658 C C . GLN A 1 88 ? -7.48 -4.734 -20.688 1 97.75 88 GLN A C 1
ATOM 660 O O . GLN A 1 88 ? -8.242 -4.227 -19.859 1 97.75 88 GLN A O 1
ATOM 665 N N . TRP A 1 89 ? -6.312 -5.258 -20.328 1 97.88 89 TRP A N 1
ATOM 666 C CA . TRP A 1 89 ? -5.832 -5.195 -18.953 1 97.88 89 TRP A CA 1
ATOM 667 C C . TRP A 1 89 ? -5.664 -3.75 -18.5 1 97.88 89 TRP A C 1
ATOM 669 O O . TRP A 1 89 ? -5.988 -3.41 -17.359 1 97.88 89 TRP A O 1
ATOM 679 N N . ALA A 1 90 ? -5.203 -2.945 -19.391 1 97 90 ALA A N 1
ATOM 680 C CA . ALA A 1 90 ? -5.035 -1.528 -19.078 1 97 90 ALA A CA 1
ATOM 681 C C . ALA A 1 90 ? -6.383 -0.861 -18.828 1 97 90 ALA A C 1
ATOM 683 O O . ALA A 1 90 ? -6.527 -0.09 -17.875 1 97 90 ALA A O 1
ATOM 684 N N . LEU A 1 91 ? -7.312 -1.178 -19.625 1 97.19 91 LEU A N 1
ATOM 685 C CA . LEU A 1 91 ? -8.648 -0.624 -19.453 1 97.19 91 LEU A CA 1
ATOM 686 C C . LEU A 1 91 ? -9.281 -1.109 -18.156 1 97.19 91 LEU A C 1
ATOM 688 O O . LEU A 1 91 ? -9.953 -0.34 -17.469 1 97.19 91 LEU A O 1
ATOM 692 N N . ASN A 1 92 ? -9.086 -2.352 -17.859 1 98.19 92 ASN A N 1
ATOM 693 C CA . ASN A 1 92 ? -9.578 -2.879 -16.594 1 98.19 92 ASN A CA 1
ATOM 694 C C . ASN A 1 92 ? -8.945 -2.154 -15.406 1 98.19 92 ASN A C 1
ATOM 696 O O . ASN A 1 92 ? -9.633 -1.821 -14.438 1 98.19 92 ASN A O 1
ATOM 700 N N . SER A 1 93 ? -7.668 -1.966 -15.508 1 97.62 93 SER A N 1
ATOM 701 C CA . SER A 1 93 ? -6.973 -1.244 -14.445 1 97.62 93 SER A CA 1
ATOM 702 C C . SER A 1 93 ? -7.535 0.162 -14.273 1 97.62 93 SER A C 1
ATOM 704 O O . SER A 1 93 ? -7.738 0.622 -13.148 1 97.62 93 SER A O 1
ATOM 706 N N . LEU A 1 94 ? -7.801 0.785 -15.398 1 96.56 94 LEU A N 1
ATOM 707 C CA . LEU A 1 94 ? -8.359 2.129 -15.352 1 96.56 94 LEU A CA 1
ATOM 708 C C . LEU A 1 94 ? -9.766 2.113 -14.75 1 96.56 94 LEU A C 1
ATOM 710 O O . LEU A 1 94 ? -10.141 3.02 -14.008 1 96.56 94 LEU A O 1
ATOM 714 N N . LEU A 1 95 ? -10.469 1.133 -15.094 1 97.44 95 LEU A N 1
ATOM 715 C CA . LEU A 1 95 ? -11.812 0.994 -14.547 1 97.44 95 LEU A CA 1
ATOM 716 C C . LEU A 1 95 ? -11.766 0.773 -13.039 1 97.44 95 LEU A C 1
ATOM 718 O O . LEU A 1 95 ? -12.445 1.471 -12.281 1 97.44 95 LEU A O 1
ATOM 722 N N . PHE A 1 96 ? -10.961 -0.151 -12.586 1 98 96 PHE A N 1
ATOM 723 C CA . PHE A 1 96 ? -10.844 -0.435 -11.156 1 98 96 PHE A CA 1
ATOM 724 C C . PHE A 1 96 ? -10.32 0.782 -10.406 1 98 96 PHE A C 1
ATOM 726 O O . PHE A 1 96 ? -10.891 1.18 -9.383 1 98 96 PHE A O 1
ATOM 733 N N . ALA A 1 97 ? -9.273 1.319 -10.914 1 96.88 97 ALA A N 1
ATOM 734 C CA . ALA A 1 97 ? -8.641 2.438 -10.219 1 96.88 97 ALA A CA 1
ATOM 735 C C . ALA A 1 97 ? -9.492 3.699 -10.32 1 96.88 97 ALA A C 1
ATOM 737 O O . ALA A 1 97 ? -9.656 4.43 -9.344 1 96.88 97 ALA A O 1
ATOM 738 N N . GLY A 1 98 ? -9.992 3.965 -11.508 1 96.06 98 GLY A N 1
ATOM 739 C CA . GLY A 1 98 ? -10.781 5.168 -11.719 1 96.06 98 GLY A CA 1
ATOM 740 C C . GLY A 1 98 ? -12.117 5.141 -11 1 96.06 98 GLY A C 1
ATOM 741 O O . GLY A 1 98 ? -12.391 6 -10.156 1 96.06 98 GLY A O 1
ATOM 742 N N . VAL A 1 99 ? -12.906 4.164 -11.273 1 97.25 99 VAL A N 1
ATOM 743 C CA . VAL A 1 99 ? -14.234 4.043 -10.688 1 97.25 99 VAL A CA 1
ATOM 744 C C . VAL A 1 99 ? -14.109 3.732 -9.195 1 97.25 99 VAL A C 1
ATOM 746 O O . VAL A 1 99 ? -14.82 4.309 -8.375 1 97.25 99 VAL A O 1
ATOM 749 N N . GLY A 1 100 ? -13.188 2.875 -8.875 1 97.06 100 GLY A N 1
ATOM 750 C CA . GLY A 1 100 ? -12.984 2.541 -7.48 1 97.06 100 GLY A CA 1
ATOM 751 C C . GLY A 1 100 ? -12.555 3.729 -6.641 1 97.06 100 GLY A C 1
ATOM 752 O O . GLY A 1 100 ? -13.094 3.965 -5.559 1 97.06 100 GLY A O 1
ATOM 753 N N . ALA A 1 101 ? -11.625 4.422 -7.156 1 96.88 101 ALA A N 1
ATOM 754 C CA . ALA A 1 101 ? -11.117 5.578 -6.422 1 96.88 101 ALA A CA 1
ATOM 755 C C . ALA A 1 101 ? -12.188 6.66 -6.297 1 96.88 101 ALA A C 1
ATOM 757 O O . ALA A 1 101 ? -12.312 7.297 -5.25 1 96.88 101 ALA A O 1
ATOM 758 N N . ALA A 1 102 ? -12.938 6.887 -7.359 1 96.31 102 ALA A N 1
ATOM 759 C CA . ALA A 1 102 ? -13.992 7.895 -7.328 1 96.31 102 ALA A CA 1
ATOM 760 C C . ALA A 1 102 ? -15.07 7.535 -6.305 1 96.31 102 ALA A C 1
ATOM 762 O O . ALA A 1 102 ? -15.469 8.367 -5.488 1 96.31 102 ALA A O 1
ATOM 763 N N . ALA A 1 103 ? -15.477 6.332 -6.359 1 94.25 103 ALA A N 1
ATOM 764 C CA . ALA A 1 103 ? -16.5 5.871 -5.43 1 94.25 103 ALA A CA 1
ATOM 765 C C . ALA A 1 103 ? -15.992 5.891 -3.992 1 94.25 103 ALA A C 1
ATOM 767 O O . ALA A 1 103 ? -16.703 6.316 -3.076 1 94.25 103 ALA A O 1
ATOM 768 N N . CYS A 1 104 ? -14.781 5.438 -3.816 1 94.25 104 CYS A N 1
ATOM 769 C CA . CYS A 1 104 ? -14.172 5.434 -2.494 1 94.25 104 CYS A CA 1
ATOM 770 C C . CYS A 1 104 ? -14.039 6.848 -1.945 1 94.25 104 CYS A C 1
ATOM 772 O O . CYS A 1 104 ? -14.297 7.086 -0.763 1 94.25 104 CYS A O 1
ATOM 774 N N . THR A 1 105 ? -13.641 7.73 -2.781 1 94.88 105 THR A N 1
ATOM 775 C CA . THR A 1 105 ? -13.492 9.125 -2.375 1 94.88 105 THR A CA 1
ATOM 776 C C . THR A 1 105 ? -14.836 9.703 -1.939 1 94.88 105 THR A C 1
ATOM 778 O O . THR A 1 105 ? -14.914 10.391 -0.919 1 94.88 105 THR A O 1
ATOM 781 N N . LEU A 1 106 ? -15.852 9.422 -2.684 1 91.5 106 LEU A N 1
ATOM 782 C CA . LEU A 1 106 ? -17.188 9.906 -2.342 1 91.5 106 LEU A CA 1
ATOM 783 C C . LEU A 1 106 ? -17.625 9.352 -0.992 1 91.5 106 LEU A C 1
ATOM 785 O O . LEU A 1 106 ? -18.094 10.109 -0.137 1 91.5 106 LEU A O 1
ATOM 789 N N . VAL A 1 107 ? -17.406 8.102 -0.805 1 88.94 107 VAL A N 1
ATOM 790 C CA . VAL A 1 107 ? -17.812 7.457 0.444 1 88.94 107 VAL A CA 1
ATOM 791 C C . VAL A 1 107 ? -16.969 8.016 1.598 1 88.94 107 VAL A C 1
ATOM 793 O O . VAL A 1 107 ? -17.516 8.32 2.666 1 88.94 107 VAL A O 1
ATOM 796 N N . SER A 1 108 ? -15.695 8.094 1.376 1 92.06 108 SER A N 1
ATOM 797 C CA . SER A 1 108 ? -14.797 8.609 2.404 1 92.06 108 SER A CA 1
ATOM 798 C C . SER A 1 108 ? -15.141 10.055 2.762 1 92.06 108 SER A C 1
ATOM 800 O O . SER A 1 108 ? -15.109 10.43 3.936 1 92.06 108 SER A O 1
ATOM 802 N N . THR A 1 109 ? -15.469 10.812 1.78 1 92.44 109 THR A N 1
ATOM 803 C CA . THR A 1 109 ? -15.812 12.211 2.008 1 92.44 109 THR A CA 1
ATOM 804 C C . THR A 1 109 ? -17.094 12.328 2.822 1 92.44 109 THR A C 1
ATOM 806 O O . THR A 1 109 ? -17.172 13.117 3.766 1 92.44 109 THR A O 1
ATOM 809 N N . MET A 1 110 ? -18.062 11.594 2.438 1 88.56 110 MET A N 1
ATOM 810 C CA . MET A 1 110 ? -19.328 11.602 3.168 1 88.56 110 MET A CA 1
ATOM 811 C C . MET A 1 110 ? -19.125 11.164 4.613 1 88.56 110 MET A C 1
ATOM 813 O O . MET A 1 110 ? -19.594 11.828 5.539 1 88.56 110 MET A O 1
ATOM 817 N N . ALA A 1 111 ? -18.422 10.094 4.766 1 88.44 111 ALA A N 1
ATOM 818 C CA . ALA A 1 111 ? -18.188 9.562 6.105 1 88.44 111 ALA A CA 1
ATOM 819 C C . ALA A 1 111 ? -17.312 10.516 6.926 1 88.44 111 ALA A C 1
ATOM 821 O O . ALA A 1 111 ? -17.625 10.789 8.094 1 88.44 111 ALA A O 1
ATOM 822 N N . GLY A 1 112 ? -16.281 10.984 6.309 1 91.19 112 GLY A N 1
ATOM 823 C CA . GLY A 1 112 ? -15.406 11.922 7 1 91.19 112 GLY A CA 1
ATOM 824 C C . GLY A 1 112 ? -16.109 13.195 7.41 1 91.19 112 GLY A C 1
ATOM 825 O O . GLY A 1 112 ? -15.914 13.688 8.523 1 91.19 112 GLY A O 1
ATOM 826 N N . TYR A 1 113 ? -16.922 13.719 6.539 1 91.69 113 TYR A N 1
ATOM 827 C CA . TYR A 1 113 ? -17.703 14.922 6.832 1 91.69 113 TYR A CA 1
ATOM 828 C C . TYR A 1 113 ? -18.656 14.68 8 1 91.69 113 TYR A C 1
ATOM 830 O O . TYR A 1 113 ? -18.75 15.508 8.914 1 91.69 113 TYR A O 1
ATOM 838 N N . ALA A 1 114 ? -19.312 13.586 7.934 1 88.62 114 ALA A N 1
ATOM 839 C CA . ALA A 1 114 ? -20.25 13.25 9 1 88.62 114 ALA A CA 1
ATOM 840 C C . ALA A 1 114 ? -19.531 13.125 10.344 1 88.62 114 ALA A C 1
ATOM 842 O O . ALA A 1 114 ? -20.016 13.625 11.359 1 88.62 114 ALA A O 1
ATOM 843 N N . LEU A 1 115 ? -18.438 12.562 10.336 1 89.44 115 LEU A N 1
ATOM 844 C CA . LEU A 1 115 ? -17.688 12.328 11.562 1 89.44 115 LEU A CA 1
ATOM 845 C C . LEU A 1 115 ? -17.109 13.625 12.102 1 89.44 115 LEU A C 1
ATOM 847 O O . LEU A 1 115 ? -16.953 13.781 13.312 1 89.44 115 LEU A O 1
ATOM 851 N N . ALA A 1 116 ? -16.906 14.508 11.234 1 91.56 116 ALA A N 1
ATOM 852 C CA . ALA A 1 116 ? -16.281 15.773 11.633 1 91.56 116 ALA A CA 1
ATOM 853 C C . ALA A 1 116 ? -17.344 16.781 12.078 1 91.56 116 ALA A C 1
ATOM 855 O O . ALA A 1 116 ? -17.078 17.609 12.953 1 91.56 116 ALA A O 1
ATOM 856 N N . LYS A 1 117 ? -18.469 16.703 11.492 1 91.06 117 LYS A N 1
ATOM 857 C CA . LYS A 1 117 ? -19.344 17.859 11.633 1 91.06 117 LYS A CA 1
ATOM 858 C C . LYS A 1 117 ? -20.641 17.484 12.359 1 91.06 117 LYS A C 1
ATOM 860 O O . LYS A 1 117 ? -21.375 18.359 12.812 1 91.06 117 LYS A O 1
ATOM 865 N N . TYR A 1 118 ? -20.875 16.281 12.461 1 85.94 118 TYR A N 1
ATOM 866 C CA . TYR A 1 118 ? -22.094 15.859 13.156 1 85.94 118 TYR A CA 1
ATOM 867 C C . TYR A 1 118 ? -21.75 15.211 14.492 1 85.94 118 TYR A C 1
ATOM 869 O O . TYR A 1 118 ? -20.672 14.641 14.656 1 85.94 118 TYR A O 1
ATOM 877 N N . GLU A 1 119 ? -22.688 15.414 15.391 1 83.94 119 GLU A N 1
ATOM 878 C CA . GLU A 1 119 ? -22.594 14.734 16.688 1 83.94 119 GLU A CA 1
ATOM 879 C C . GLU A 1 119 ? -23.703 13.688 16.844 1 83.94 119 GLU A C 1
ATOM 881 O O . GLU A 1 119 ? -24.875 13.977 16.594 1 83.94 119 GLU A O 1
ATOM 886 N N . PHE A 1 120 ? -23.344 12.469 16.984 1 79.81 120 PHE A N 1
ATOM 887 C CA . PHE A 1 120 ? -24.297 11.383 17.172 1 79.81 120 PHE A CA 1
ATOM 888 C C . PHE A 1 120 ? -23.719 10.305 18.078 1 79.81 120 PHE A C 1
ATOM 890 O O . PHE A 1 120 ? -22.5 10.203 18.234 1 79.81 120 PHE A O 1
ATOM 897 N N . PRO A 1 121 ? -24.656 9.594 18.719 1 79.44 121 PRO A N 1
ATOM 898 C CA . PRO A 1 121 ? -24.172 8.555 19.625 1 79.44 121 PRO A CA 1
ATOM 899 C C . PRO A 1 121 ? -23.344 7.484 18.922 1 79.44 121 PRO A C 1
ATOM 901 O O . PRO A 1 121 ? -23.719 7.035 17.828 1 79.44 121 PRO A O 1
ATOM 904 N N . GLY A 1 122 ? -22.172 7.078 19.469 1 79.75 122 GLY A N 1
ATOM 905 C CA . GLY A 1 122 ? -21.328 6.043 18.906 1 79.75 122 GLY A CA 1
ATOM 906 C C . GLY A 1 122 ? -20.344 6.566 17.891 1 79.75 122 GLY A C 1
ATOM 907 O O . GLY A 1 122 ? -19.625 5.785 17.25 1 79.75 122 GLY A O 1
ATOM 908 N N . ARG A 1 123 ? -20.312 7.812 17.703 1 83.62 123 ARG A N 1
ATOM 909 C CA . ARG A 1 123 ? -19.469 8.453 16.703 1 83.62 123 ARG A CA 1
ATOM 910 C C . ARG A 1 123 ? -18 8.109 16.922 1 83.62 123 ARG A C 1
ATOM 912 O O . ARG A 1 123 ? -17.312 7.68 16 1 83.62 123 ARG A O 1
ATOM 919 N N . GLN A 1 124 ? -17.609 8.219 18.141 1 82.88 124 GLN A N 1
ATOM 920 C CA . GLN A 1 124 ? -16.203 7.977 18.469 1 82.88 124 GLN A CA 1
ATOM 921 C C . GLN A 1 124 ? -15.852 6.5 18.312 1 82.88 124 GLN A C 1
ATOM 923 O O . GLN A 1 124 ? -14.781 6.156 17.812 1 82.88 124 GLN A O 1
ATOM 928 N N . VAL A 1 125 ? -16.766 5.707 18.703 1 79.62 125 VAL A N 1
ATOM 929 C CA . VAL A 1 125 ? -16.531 4.27 18.594 1 79.62 125 VAL A CA 1
ATOM 930 C C . VAL A 1 125 ? -16.453 3.871 17.109 1 79.62 125 VAL A C 1
ATOM 932 O O . VAL A 1 125 ? -15.586 3.078 16.734 1 79.62 125 VAL A O 1
ATOM 935 N N . ALA A 1 126 ? -17.312 4.426 16.375 1 79.94 126 ALA A N 1
ATOM 936 C CA . ALA A 1 126 ? -17.312 4.137 14.945 1 79.94 126 ALA A CA 1
ATOM 937 C C . ALA A 1 126 ? -16.016 4.605 14.297 1 79.94 126 ALA A C 1
ATOM 939 O O . ALA A 1 126 ? -15.43 3.896 13.477 1 79.94 126 ALA A O 1
ATOM 940 N N . PHE A 1 127 ? -15.578 5.738 14.719 1 81.94 127 PHE A N 1
ATOM 941 C CA . PHE A 1 127 ? -14.359 6.301 14.141 1 81.94 127 PHE A CA 1
ATOM 942 C C . PHE A 1 127 ? -13.156 5.426 14.469 1 81.94 127 PHE A C 1
ATOM 944 O O . PHE A 1 127 ? -12.367 5.09 13.586 1 81.94 127 PHE A O 1
ATOM 951 N N . TYR A 1 128 ? -13.023 4.918 15.625 1 76.12 128 TYR A N 1
ATOM 952 C CA . TYR A 1 128 ? -11.883 4.109 16.031 1 76.12 128 TYR A CA 1
ATOM 953 C C . TYR A 1 128 ? -11.961 2.709 15.43 1 76.12 128 TYR A C 1
ATOM 955 O O . TYR A 1 128 ? -10.938 2.105 15.109 1 76.12 128 TYR A O 1
ATOM 963 N N . ALA A 1 129 ? -13.188 2.293 15.32 1 77.44 129 ALA A N 1
ATOM 964 C CA . ALA A 1 129 ? -13.367 1.002 14.656 1 77.44 129 ALA A CA 1
ATOM 965 C C . ALA A 1 129 ? -12.906 1.059 13.203 1 77.44 129 ALA A C 1
ATOM 967 O O . ALA A 1 129 ? -12.266 0.126 12.711 1 77.44 129 ALA A O 1
ATOM 968 N N . ILE A 1 130 ? -13.18 2.143 12.602 1 78.75 130 ILE A N 1
ATOM 969 C CA . ILE A 1 130 ? -12.773 2.336 11.211 1 78.75 130 ILE A CA 1
ATOM 970 C C . ILE A 1 130 ? -11.258 2.484 11.133 1 78.75 130 ILE A C 1
ATOM 972 O O . ILE A 1 130 ? -10.609 1.854 10.289 1 78.75 130 ILE A O 1
ATOM 976 N N . LEU A 1 131 ? -10.719 3.193 12.047 1 76.38 131 LEU A N 1
ATOM 977 C CA . LEU A 1 131 ? -9.273 3.426 12.047 1 76.38 131 LEU A CA 1
ATOM 978 C C . LEU A 1 131 ? -8.516 2.133 12.32 1 76.38 131 LEU A C 1
ATOM 980 O O . LEU A 1 131 ? -7.41 1.937 11.82 1 76.38 131 LEU A O 1
ATOM 984 N N . GLY A 1 132 ? -9.172 1.253 13.148 1 75.69 132 GLY A N 1
ATOM 985 C CA . GLY A 1 132 ? -8.578 -0.057 13.375 1 75.69 132 GLY A CA 1
ATOM 986 C C . GLY A 1 132 ? -8.414 -0.869 12.109 1 75.69 132 GLY A C 1
ATOM 987 O O . GLY A 1 132 ? -7.512 -1.704 12.008 1 75.69 132 GLY A O 1
ATOM 988 N N . GLY A 1 133 ? -9.227 -0.595 11.102 1 76.5 133 GLY A N 1
ATOM 989 C CA . GLY A 1 133 ? -9.156 -1.271 9.82 1 76.5 133 GLY A CA 1
ATOM 990 C C . GLY A 1 133 ? -7.859 -1.006 9.07 1 76.5 133 GLY A C 1
ATOM 991 O O . GLY A 1 133 ? -7.434 -1.815 8.242 1 76.5 133 GLY A O 1
ATOM 992 N N . VAL A 1 134 ? -7.227 0.094 9.352 1 75.62 134 VAL A N 1
ATOM 993 C CA . VAL A 1 134 ? -5.977 0.453 8.68 1 75.62 134 VAL A CA 1
ATOM 994 C C . VAL A 1 134 ? -4.883 -0.537 9.07 1 75.62 134 VAL A C 1
ATOM 996 O O . VAL A 1 134 ? -3.975 -0.81 8.281 1 75.62 134 VAL A O 1
ATOM 999 N N . LEU A 1 135 ? -5.09 -1.157 10.227 1 74.06 135 LEU A N 1
ATOM 1000 C CA . LEU A 1 135 ? -4.043 -2 10.789 1 74.06 135 LEU A CA 1
ATOM 1001 C C . LEU A 1 135 ? -4.234 -3.455 10.383 1 74.06 135 LEU A C 1
ATOM 1003 O O . LEU A 1 135 ? -3.373 -4.297 10.641 1 74.06 135 LEU A O 1
ATOM 1007 N N . LEU A 1 136 ? -5.293 -3.709 9.766 1 82.56 136 LEU A N 1
ATOM 1008 C CA . LEU A 1 136 ? -5.578 -5.098 9.414 1 82.56 136 LEU A CA 1
ATOM 1009 C C . LEU A 1 136 ? -4.738 -5.539 8.219 1 82.56 136 LEU A C 1
ATOM 1011 O O . LEU A 1 136 ? -4.617 -4.809 7.234 1 82.56 136 LEU A O 1
ATOM 1015 N N . PRO A 1 137 ? -4.117 -6.762 8.336 1 85.12 137 PRO A N 1
ATOM 1016 C CA . PRO A 1 137 ? -3.4 -7.305 7.184 1 85.12 137 PRO A CA 1
ATOM 1017 C C . PRO A 1 137 ? -4.309 -7.531 5.977 1 85.12 137 PRO A C 1
ATOM 1019 O O . PRO A 1 137 ? -5.449 -7.977 6.133 1 85.12 137 PRO A O 1
ATOM 1022 N N . GLY A 1 138 ? -3.83 -7.199 4.848 1 87.44 138 GLY A N 1
ATOM 1023 C CA . GLY A 1 138 ? -4.598 -7.324 3.619 1 87.44 138 GLY A CA 1
ATOM 1024 C C . GLY A 1 138 ? -5.082 -8.742 3.357 1 87.44 138 GLY A C 1
ATOM 1025 O O . GLY A 1 138 ? -6.234 -8.945 2.971 1 87.44 138 GLY A O 1
ATOM 1026 N N . ILE A 1 139 ? -4.223 -9.641 3.619 1 89.5 139 ILE A N 1
ATOM 1027 C CA . ILE A 1 139 ? -4.547 -11.039 3.35 1 89.5 139 ILE A CA 1
ATOM 1028 C C . ILE A 1 139 ? -5.664 -11.5 4.285 1 89.5 139 ILE A C 1
ATOM 1030 O O . ILE A 1 139 ? -6.496 -12.328 3.906 1 89.5 139 ILE A O 1
ATOM 1034 N N . THR A 1 140 ? -5.727 -10.961 5.484 1 88.25 140 THR A N 1
ATOM 1035 C CA . THR A 1 140 ? -6.754 -11.297 6.469 1 88.25 140 THR A CA 1
ATOM 1036 C C . THR A 1 140 ? -8.125 -10.82 6.004 1 88.25 140 THR A C 1
ATOM 1038 O O . THR A 1 140 ? -9.148 -11.406 6.355 1 88.25 140 THR A O 1
ATOM 1041 N N . LEU A 1 141 ? -8.078 -9.836 5.223 1 89 141 LEU A N 1
ATOM 1042 C CA . LEU A 1 141 ? -9.336 -9.336 4.664 1 89 141 LEU A CA 1
ATOM 1043 C C . LEU A 1 141 ? -9.672 -10.055 3.365 1 89 141 LEU A C 1
ATOM 1045 O O . LEU A 1 141 ? -10.844 -10.352 3.102 1 89 141 LEU A O 1
ATOM 1049 N N . ALA A 1 142 ? -8.703 -10.406 2.652 1 91.25 142 ALA A N 1
ATOM 1050 C CA . ALA A 1 142 ? -8.906 -10.953 1.313 1 91.25 142 ALA A CA 1
ATOM 1051 C C . ALA A 1 142 ? -9.523 -12.352 1.383 1 91.25 142 ALA A C 1
ATOM 1053 O O . ALA A 1 142 ? -10.383 -12.695 0.565 1 91.25 142 ALA A O 1
ATOM 1054 N N . ILE A 1 143 ? -9.156 -13.125 2.336 1 89.88 143 ILE A N 1
ATOM 1055 C CA . ILE A 1 143 ? -9.602 -14.508 2.42 1 89.88 143 ILE A CA 1
ATOM 1056 C C . ILE A 1 143 ? -11.102 -14.547 2.725 1 89.88 143 ILE A C 1
ATOM 1058 O O . ILE A 1 143 ? -11.883 -15.133 1.968 1 89.88 143 ILE A O 1
ATOM 1062 N N . PRO A 1 144 ? -11.523 -13.859 3.727 1 88.69 144 PRO A N 1
ATOM 1063 C CA . PRO A 1 144 ? -12.969 -13.852 3.973 1 88.69 144 PRO A CA 1
ATOM 1064 C C . PRO A 1 144 ? -13.758 -13.195 2.84 1 88.69 144 PRO A C 1
ATOM 1066 O O . PRO A 1 144 ? -14.859 -13.648 2.51 1 88.69 144 PRO A O 1
ATOM 1069 N N . GLN A 1 145 ? -13.242 -12.234 2.303 1 90.56 145 GLN A N 1
ATOM 1070 C CA . GLN A 1 145 ? -13.93 -11.578 1.193 1 90.56 145 GLN A CA 1
ATOM 1071 C C . GLN A 1 145 ? -14.125 -12.539 0.023 1 90.56 145 GLN A C 1
ATOM 1073 O O . GLN A 1 145 ? -15.195 -12.562 -0.593 1 90.56 145 GLN A O 1
ATOM 1078 N N . TYR A 1 146 ? -13.109 -13.273 -0.279 1 92.81 146 TYR A N 1
ATOM 1079 C CA . TYR A 1 146 ? -13.211 -14.25 -1.363 1 92.81 146 TYR A CA 1
ATOM 1080 C C . TYR A 1 146 ? -14.289 -15.281 -1.066 1 92.81 146 TYR A C 1
ATOM 1082 O O . TYR A 1 146 ? -15.125 -15.586 -1.923 1 92.81 146 TYR A O 1
ATOM 1090 N N . LEU A 1 147 ? -14.234 -15.805 0.152 1 89.19 147 LEU A N 1
ATOM 1091 C CA . LEU A 1 147 ? -15.172 -16.859 0.519 1 89.19 147 LEU A CA 1
ATOM 1092 C C . LEU A 1 147 ? -16.609 -16.344 0.538 1 89.19 147 LEU A C 1
ATOM 1094 O O . LEU A 1 147 ? -17.531 -17.016 0.082 1 89.19 147 LEU A O 1
ATOM 1098 N N . LEU A 1 148 ? -16.781 -15.141 1.023 1 88 148 LEU A N 1
ATOM 1099 C CA . LEU A 1 148 ? -18.094 -14.523 1.054 1 88 148 LEU A CA 1
ATOM 1100 C C . LEU A 1 148 ? -18.594 -14.234 -0.358 1 88 148 LEU A C 1
ATOM 1102 O O . LEU A 1 148 ? -19.75 -14.508 -0.682 1 88 148 LEU A O 1
ATOM 1106 N N . MET A 1 149 ? -17.75 -13.742 -1.194 1 92.12 149 MET A N 1
ATOM 1107 C CA . MET A 1 149 ? -18.141 -13.422 -2.564 1 92.12 149 MET A CA 1
ATOM 1108 C C . MET A 1 149 ? -18.375 -14.688 -3.375 1 92.12 149 MET A C 1
ATOM 1110 O O . MET A 1 149 ? -19.234 -14.703 -4.27 1 92.12 149 MET A O 1
ATOM 1114 N N . SER A 1 150 ? -17.562 -15.656 -3.094 1 90.38 150 SER A N 1
ATOM 1115 C CA . SER A 1 150 ? -17.766 -16.938 -3.758 1 90.38 150 SER A CA 1
ATOM 1116 C C . SER A 1 150 ? -19.125 -17.531 -3.408 1 90.38 150 SER A C 1
ATOM 1118 O O . SER A 1 150 ? -19.828 -18.062 -4.277 1 90.38 150 SER A O 1
ATOM 1120 N N . LYS A 1 151 ? -19.516 -17.344 -2.209 1 87 151 LYS A N 1
ATOM 1121 C CA . LYS A 1 151 ? -20.781 -17.875 -1.735 1 87 151 LYS A CA 1
ATOM 1122 C C . LYS A 1 151 ? -21.953 -17.219 -2.449 1 87 151 LYS A C 1
ATOM 1124 O O . LYS A 1 151 ? -22.969 -17.875 -2.732 1 87 151 LYS A O 1
ATOM 1129 N N . ILE A 1 152 ? -21.828 -15.961 -2.783 1 91 152 ILE A N 1
ATOM 1130 C CA . ILE A 1 152 ? -22.969 -15.266 -3.379 1 91 152 ILE A CA 1
ATOM 1131 C C . ILE A 1 152 ? -22.766 -15.156 -4.887 1 91 152 ILE A C 1
ATOM 1133 O O . ILE A 1 152 ? -23.469 -14.398 -5.559 1 91 152 ILE A O 1
ATOM 1137 N N . GLY A 1 153 ? -21.75 -15.758 -5.414 1 94.19 153 GLY A N 1
ATOM 1138 C CA . GLY A 1 153 ? -21.547 -15.867 -6.848 1 94.19 153 GLY A CA 1
ATOM 1139 C C . GLY A 1 153 ? -20.922 -14.633 -7.461 1 94.19 153 GLY A C 1
ATOM 1140 O O . GLY A 1 153 ? -21.047 -14.391 -8.664 1 94.19 153 GLY A O 1
ATOM 1141 N N . LEU A 1 154 ? -20.266 -13.852 -6.633 1 96 154 LEU A N 1
ATOM 1142 C CA . LEU A 1 154 ? -19.672 -12.617 -7.145 1 96 154 LEU A CA 1
ATOM 1143 C C . LEU A 1 154 ? -18.188 -12.797 -7.414 1 96 154 LEU A C 1
ATOM 1145 O O . LEU A 1 154 ? -17.562 -11.969 -8.086 1 96 154 LEU A O 1
ATOM 1149 N N . ALA A 1 155 ? -17.641 -13.883 -6.895 1 94.69 155 ALA A N 1
ATOM 1150 C CA . ALA A 1 155 ? -16.234 -14.133 -7.184 1 94.69 155 ALA A CA 1
ATOM 1151 C C . ALA A 1 155 ? -16 -14.281 -8.688 1 94.69 155 ALA A C 1
ATOM 1153 O O . ALA A 1 155 ? -16.812 -14.891 -9.383 1 94.69 155 ALA A O 1
ATOM 1154 N N . GLY A 1 156 ? -14.969 -13.656 -9.195 1 97.25 156 GLY A N 1
ATOM 1155 C CA . GLY A 1 156 ? -14.633 -13.773 -10.602 1 97.25 156 GLY A CA 1
ATOM 1156 C C . GLY A 1 156 ? -15.227 -12.672 -11.453 1 97.25 156 GLY A C 1
ATOM 1157 O O . GLY A 1 156 ? -15.047 -12.648 -12.672 1 97.25 156 GLY A O 1
ATOM 1158 N N . THR A 1 157 ? -15.891 -11.742 -10.758 1 97.69 157 THR A N 1
ATOM 1159 C CA . THR A 1 157 ? -16.5 -10.648 -11.5 1 97.69 157 THR A CA 1
ATOM 1160 C C . THR A 1 157 ? -15.812 -9.328 -11.18 1 97.69 157 THR A C 1
ATOM 1162 O O . THR A 1 157 ? -14.984 -9.258 -10.266 1 97.69 157 THR A O 1
ATOM 1165 N N . TYR A 1 158 ? -16.172 -8.32 -11.945 1 97.62 158 TYR A N 1
ATOM 1166 C CA . TYR A 1 158 ? -15.656 -6.98 -11.688 1 97.62 158 TYR A CA 1
ATOM 1167 C C . TYR A 1 158 ? -16.031 -6.512 -10.289 1 97.62 158 TYR A C 1
ATOM 1169 O O . TYR A 1 158 ? -15.258 -5.812 -9.625 1 97.62 158 TYR A O 1
ATOM 1177 N N . TRP A 1 159 ? -17.109 -6.961 -9.805 1 96.56 159 TRP A N 1
ATOM 1178 C CA . TRP A 1 159 ? -17.641 -6.508 -8.523 1 96.56 159 TRP A CA 1
ATOM 1179 C C . TRP A 1 159 ? -16.781 -7.016 -7.371 1 96.56 159 TRP A C 1
ATOM 1181 O O . TRP A 1 159 ? -16.641 -6.34 -6.348 1 96.56 159 TRP A O 1
ATOM 1191 N N . SER A 1 160 ? -16.188 -8.188 -7.559 1 96.56 160 SER A N 1
ATOM 1192 C CA . SER A 1 160 ? -15.383 -8.773 -6.492 1 96.56 160 SER A CA 1
ATOM 1193 C C . SER A 1 160 ? -14.117 -7.965 -6.25 1 96.56 160 SER A C 1
ATOM 1195 O O . SER A 1 160 ? -13.523 -8.039 -5.172 1 96.56 160 SER A O 1
ATOM 1197 N N . VAL A 1 161 ? -13.766 -7.148 -7.238 1 97 161 VAL A N 1
ATOM 1198 C CA . VAL A 1 161 ? -12.594 -6.289 -7.09 1 97 161 VAL A CA 1
ATOM 1199 C C . VAL A 1 161 ? -13.039 -4.879 -6.703 1 97 161 VAL A C 1
ATOM 1201 O O . VAL A 1 161 ? -12.406 -4.23 -5.867 1 97 161 VAL A O 1
ATOM 1204 N N . LEU A 1 162 ? -14.164 -4.434 -7.172 1 96.56 162 LEU A N 1
ATOM 1205 C CA . LEU A 1 162 ? -14.594 -3.051 -6.996 1 96.56 162 LEU A CA 1
ATOM 1206 C C . LEU A 1 162 ? -15.188 -2.842 -5.605 1 96.56 162 LEU A C 1
ATOM 1208 O O . LEU A 1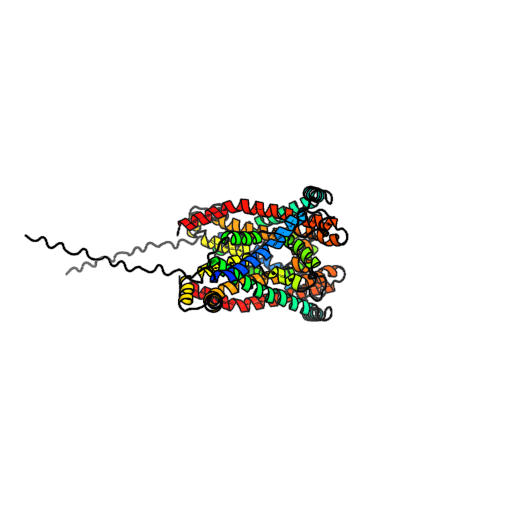 162 ? -14.875 -1.852 -4.938 1 96.56 162 LEU A O 1
ATOM 1212 N N . LEU A 1 163 ? -15.961 -3.748 -5.152 1 92.94 163 LEU A N 1
ATOM 1213 C CA . LEU A 1 163 ? -16.719 -3.559 -3.92 1 92.94 163 LEU A CA 1
ATOM 1214 C C . LEU A 1 163 ? -15.781 -3.391 -2.727 1 92.94 163 LEU A C 1
ATOM 1216 O O . LEU A 1 163 ? -15.961 -2.477 -1.918 1 92.94 163 LEU A O 1
ATOM 1220 N N . PRO A 1 164 ? -14.734 -4.25 -2.637 1 91.44 164 PRO A N 1
ATOM 1221 C CA . PRO A 1 164 ? -13.836 -4.094 -1.49 1 91.44 164 PRO A CA 1
ATOM 1222 C C . PRO A 1 164 ? -13.078 -2.768 -1.509 1 91.44 164 PRO A C 1
ATOM 1224 O O . PRO A 1 164 ? -12.57 -2.328 -0.474 1 91.44 164 PRO A O 1
ATOM 1227 N N . CYS A 1 165 ? -13 -2.123 -2.621 1 91.5 165 CYS A N 1
ATOM 1228 C CA . CYS A 1 165 ? -12.227 -0.896 -2.764 1 91.5 165 CYS A CA 1
ATOM 1229 C C . CYS A 1 165 ? -13.047 0.318 -2.346 1 91.5 165 CYS A C 1
ATOM 1231 O O . CYS A 1 165 ? -12.516 1.421 -2.221 1 91.5 165 CYS A O 1
ATOM 1233 N N . LEU A 1 166 ? -14.312 0.151 -2.006 1 88.88 166 LEU A N 1
ATOM 1234 C CA . LEU A 1 166 ? -15.227 1.27 -1.793 1 88.88 166 LEU A CA 1
ATOM 1235 C C . LEU A 1 166 ? -14.953 1.942 -0.451 1 88.88 166 LEU A C 1
ATOM 1237 O O . LEU A 1 166 ? -15.273 3.119 -0.267 1 88.88 166 LEU A O 1
ATOM 1241 N N . ILE A 1 167 ? -14.422 1.176 0.393 1 86.38 167 ILE A N 1
ATOM 1242 C CA . ILE A 1 167 ? -14.219 1.717 1.732 1 86.38 167 ILE A CA 1
ATOM 1243 C C . ILE A 1 167 ? -12.727 1.757 2.049 1 86.38 167 ILE A C 1
ATOM 1245 O O . ILE A 1 167 ? -12.023 0.754 1.893 1 86.38 167 ILE A O 1
ATOM 1249 N N . SER A 1 168 ? -12.273 2.793 2.416 1 89.06 168 SER A N 1
ATOM 1250 C CA . SER A 1 168 ? -10.883 3.006 2.826 1 89.06 168 SER A CA 1
ATOM 1251 C C . SER A 1 168 ? -10.812 3.689 4.188 1 89.06 168 SER A C 1
ATOM 1253 O O . SER A 1 168 ? -11.055 4.895 4.297 1 89.06 168 SER A O 1
ATOM 1255 N N . PRO A 1 169 ? -10.422 2.941 5.168 1 86.31 169 PRO A N 1
ATOM 1256 C CA . PRO A 1 169 ? -10.305 3.564 6.488 1 86.31 169 PRO A CA 1
ATOM 1257 C C . PRO A 1 169 ? -9.391 4.793 6.48 1 86.31 169 PRO A C 1
ATOM 1259 O O . PRO A 1 169 ? -9.727 5.816 7.086 1 86.31 169 PRO A O 1
ATOM 1262 N N . PHE A 1 170 ? -8.383 4.695 5.781 1 87 170 PHE A N 1
ATOM 1263 C CA . PHE A 1 170 ? -7.477 5.832 5.707 1 87 170 PHE A CA 1
ATOM 1264 C C . PHE A 1 170 ? -8.117 6.992 4.957 1 87 170 PHE A C 1
ATOM 1266 O O . PHE A 1 170 ? -7.93 8.156 5.32 1 87 170 PHE A O 1
ATOM 1273 N N . GLY A 1 171 ? -8.812 6.68 3.92 1 90.5 171 GLY A N 1
ATOM 1274 C CA . GLY A 1 171 ? -9.539 7.715 3.199 1 90.5 171 GLY A CA 1
ATOM 1275 C C . GLY A 1 171 ? -10.555 8.438 4.062 1 90.5 171 GLY A C 1
ATOM 1276 O O . GLY A 1 171 ? -10.672 9.664 3.996 1 90.5 171 GLY A O 1
ATOM 1277 N N . ILE A 1 172 ? -11.172 7.691 4.844 1 89.88 172 ILE A N 1
ATOM 1278 C CA . ILE A 1 172 ? -12.172 8.266 5.734 1 89.88 172 ILE A CA 1
ATOM 1279 C C . ILE A 1 172 ? -11.492 9.148 6.781 1 89.88 172 ILE A C 1
ATOM 1281 O O . ILE A 1 172 ? -11.961 10.25 7.074 1 89.88 172 ILE A O 1
ATOM 1285 N N . PHE A 1 173 ? -10.469 8.695 7.305 1 89.5 173 PHE A N 1
ATOM 1286 C CA . PHE A 1 173 ? -9.695 9.469 8.273 1 89.5 173 PHE A CA 1
ATOM 1287 C C . PHE A 1 173 ? -9.242 10.789 7.68 1 89.5 173 PHE A C 1
ATOM 1289 O O . PHE A 1 173 ? -9.438 11.852 8.281 1 89.5 173 PHE A O 1
ATOM 1296 N N . LEU A 1 174 ? -8.68 10.688 6.535 1 91 174 LEU A N 1
ATOM 1297 C CA . LEU A 1 174 ? -8.188 11.898 5.883 1 91 174 LEU A CA 1
ATOM 1298 C C . LEU A 1 174 ? -9.328 12.859 5.59 1 91 174 LEU A C 1
ATOM 1300 O O . LEU A 1 174 ? -9.188 14.07 5.773 1 91 174 LEU A O 1
ATOM 1304 N N . ALA A 1 175 ? -10.422 12.336 5.141 1 93.5 175 ALA A N 1
ATOM 1305 C CA . ALA A 1 175 ? -11.586 13.172 4.844 1 93.5 175 ALA A CA 1
ATOM 1306 C C . ALA A 1 175 ? -12.102 13.859 6.105 1 93.5 175 ALA A C 1
ATOM 1308 O O . ALA A 1 175 ? -12.547 15.008 6.055 1 93.5 175 ALA A O 1
ATOM 1309 N N . ARG A 1 176 ? -12.055 13.141 7.125 1 92.75 176 ARG A N 1
ATOM 1310 C CA . ARG A 1 176 ? -12.484 13.727 8.391 1 92.75 176 ARG A CA 1
ATOM 1311 C C . ARG A 1 176 ? -11.594 14.898 8.789 1 92.75 176 ARG A C 1
ATOM 1313 O O . ARG A 1 176 ? -12.086 15.945 9.203 1 92.75 176 ARG A O 1
ATOM 1320 N N . VAL A 1 177 ? -10.406 14.641 8.672 1 91.88 177 VAL A N 1
ATOM 1321 C CA . VAL A 1 177 ? -9.438 15.68 9.016 1 91.88 177 VAL A CA 1
ATOM 1322 C C . VAL A 1 177 ? -9.656 16.906 8.133 1 91.88 177 VAL A C 1
ATOM 1324 O O . VAL A 1 177 ? -9.703 18.031 8.617 1 91.88 177 VAL A O 1
ATOM 1327 N N . TYR A 1 178 ? -9.852 16.672 6.891 1 92.69 178 TYR A N 1
ATOM 1328 C CA . TYR A 1 178 ? -10.047 17.766 5.949 1 92.69 178 TYR A CA 1
ATOM 1329 C C . TYR A 1 178 ? -11.367 18.484 6.211 1 92.69 178 TYR A C 1
ATOM 1331 O O . TYR A 1 178 ? -11.43 19.719 6.156 1 92.69 178 TYR A O 1
ATOM 1339 N N . ALA A 1 179 ? -12.32 17.781 6.426 1 95.12 179 ALA A N 1
ATOM 1340 C CA . ALA A 1 179 ? -13.617 18.375 6.723 1 95.12 179 ALA A CA 1
ATOM 1341 C C . ALA A 1 179 ? -13.547 19.25 7.973 1 95.12 179 ALA A C 1
ATOM 1343 O O . ALA A 1 179 ? -14.141 20.328 8.016 1 95.12 179 ALA A O 1
ATOM 1344 N N . GLY A 1 180 ? -12.906 18.766 8.898 1 95.19 180 GLY A N 1
ATOM 1345 C CA . GLY A 1 180 ? -12.75 19.516 10.141 1 95.19 180 GLY A CA 1
ATOM 1346 C C . GLY A 1 180 ? -12.023 20.828 9.945 1 95.19 180 GLY A C 1
ATOM 1347 O O . GLY A 1 180 ? -12.375 21.844 10.57 1 95.19 180 GLY A O 1
ATOM 1348 N N . SER A 1 181 ? -11.172 20.781 9.086 1 93 181 SER A N 1
ATOM 1349 C CA . SER A 1 181 ? -10.32 21.953 8.914 1 93 181 SER A CA 1
ATOM 1350 C C . SER A 1 181 ? -10.898 22.891 7.848 1 93 181 SER A C 1
ATOM 1352 O O . SER A 1 181 ? -10.828 24.109 7.992 1 93 181 SER A O 1
ATOM 1354 N N . ALA A 1 182 ? -11.43 22.391 6.844 1 93 182 ALA A N 1
ATOM 1355 C CA . ALA A 1 182 ? -11.773 23.172 5.656 1 93 182 ALA A CA 1
ATOM 1356 C C . ALA A 1 182 ? -13.203 23.688 5.73 1 93 182 ALA A C 1
ATOM 1358 O O . ALA A 1 182 ? -13.555 24.672 5.066 1 93 182 ALA A O 1
ATOM 1359 N N . VAL A 1 183 ? -14.016 23.062 6.535 1 95.31 183 VAL A N 1
ATOM 1360 C CA . VAL A 1 183 ? -15.43 23.422 6.543 1 95.31 183 VAL A CA 1
ATOM 1361 C C . VAL A 1 183 ? -15.805 24.016 7.902 1 95.31 183 VAL A C 1
ATOM 1363 O O . VAL A 1 183 ? -16.094 23.266 8.844 1 95.31 183 VAL A O 1
ATOM 1366 N N . PRO A 1 184 ? -15.906 25.297 7.957 1 95.75 184 PRO A N 1
ATOM 1367 C CA . PRO A 1 184 ? -16.328 25.891 9.227 1 95.75 184 PRO A CA 1
ATOM 1368 C C . PRO A 1 184 ? -17.766 25.516 9.609 1 95.75 184 PRO A C 1
ATOM 1370 O O . PRO A 1 184 ? -18.656 25.516 8.758 1 95.75 184 PRO A O 1
ATOM 1373 N N . THR A 1 185 ? -17.875 25.234 10.836 1 93.06 185 THR A N 1
ATOM 1374 C CA . THR A 1 185 ? -19.203 24.875 11.336 1 93.06 185 THR A CA 1
ATOM 1375 C C . THR A 1 185 ? -20.172 26.031 11.156 1 93.06 185 THR A C 1
ATOM 1377 O O . THR A 1 185 ? -21.359 25.812 10.883 1 93.06 185 THR A O 1
ATOM 1380 N N . GLU A 1 186 ? -19.656 27.172 11.242 1 94.31 186 GLU A N 1
ATOM 1381 C CA . GLU A 1 186 ? -20.484 28.359 11.109 1 94.31 186 GLU A CA 1
ATOM 1382 C C . GLU A 1 186 ? -21.109 28.453 9.719 1 94.31 186 GLU A C 1
ATOM 1384 O O . GLU A 1 186 ? -22.234 28.938 9.57 1 94.31 186 GLU A O 1
ATOM 1389 N N . THR A 1 187 ? -20.406 28 8.766 1 94.56 187 THR A N 1
ATOM 1390 C CA . THR A 1 187 ? -20.891 28.031 7.395 1 94.56 187 THR A CA 1
ATOM 1391 C C . THR A 1 187 ? -22.031 27.031 7.211 1 94.56 187 THR A C 1
ATOM 1393 O O . THR A 1 187 ? -23 27.297 6.504 1 94.56 187 THR A O 1
ATOM 1396 N N . ILE A 1 188 ? -21.922 26 7.84 1 93.06 188 ILE A N 1
ATOM 1397 C CA . ILE A 1 188 ? -22.953 24.969 7.785 1 93.06 188 ILE A CA 1
ATOM 1398 C C . ILE A 1 188 ? -24.219 25.469 8.484 1 93.06 188 ILE A C 1
ATOM 1400 O O . ILE A 1 188 ? -25.328 25.344 7.949 1 93.06 188 ILE A O 1
ATOM 1404 N N . GLU A 1 189 ? -24.047 26.109 9.609 1 92 189 GLU A N 1
ATOM 1405 C CA . GLU A 1 189 ? -25.156 26.641 10.383 1 92 189 GLU A CA 1
ATOM 1406 C C . GLU A 1 189 ? -25.875 27.766 9.633 1 92 189 GLU A C 1
ATOM 1408 O O . GLU A 1 189 ? -27.094 27.859 9.664 1 92 189 GLU A O 1
ATOM 1413 N N . ALA A 1 190 ? -25.094 28.531 9.008 1 94.25 190 ALA A N 1
ATOM 1414 C CA . ALA A 1 190 ? -25.656 29.625 8.219 1 94.25 190 ALA A CA 1
ATOM 1415 C C . ALA A 1 190 ? -26.547 29.078 7.094 1 94.25 190 ALA A C 1
ATOM 1417 O O . ALA A 1 190 ? -27.625 29.609 6.832 1 94.25 190 ALA A O 1
ATOM 1418 N N . ALA A 1 191 ? -26.094 28.078 6.449 1 93.31 191 ALA A N 1
ATOM 1419 C CA . ALA A 1 191 ? -26.859 27.469 5.363 1 93.31 191 ALA A CA 1
ATOM 1420 C C . ALA A 1 191 ? -28.156 26.844 5.887 1 93.31 191 ALA A C 1
ATOM 1422 O O . ALA A 1 191 ? -29.188 26.906 5.223 1 93.31 191 ALA A O 1
ATOM 1423 N N . ARG A 1 192 ? -28.047 26.328 7.008 1 89.94 192 ARG A N 1
ATOM 1424 C CA . ARG A 1 192 ? -29.234 25.734 7.625 1 89.94 192 ARG A CA 1
ATOM 1425 C C . ARG A 1 192 ? -30.25 26.812 7.996 1 89.94 192 ARG A C 1
ATOM 1427 O O . ARG A 1 192 ? -31.453 26.609 7.84 1 89.94 192 ARG A O 1
ATOM 1434 N N . ILE A 1 193 ? -29.703 27.828 8.492 1 92.19 193 ILE A N 1
ATOM 1435 C CA . ILE A 1 193 ? -30.547 28.953 8.844 1 92.19 193 ILE A CA 1
ATOM 1436 C C . ILE A 1 193 ? -31.266 29.469 7.59 1 92.19 193 ILE A C 1
ATOM 1438 O O . ILE A 1 193 ? -32.438 29.875 7.652 1 92.19 193 ILE A O 1
ATOM 1442 N N . ASP A 1 194 ? -30.609 29.391 6.469 1 93.56 194 ASP A N 1
ATOM 1443 C CA . ASP A 1 194 ? -31.172 29.828 5.191 1 93.56 194 ASP A CA 1
ATOM 1444 C C . ASP A 1 194 ? -32.156 28.797 4.648 1 93.56 194 ASP A C 1
ATOM 1446 O O . ASP A 1 194 ? -32.75 28.984 3.584 1 93.56 194 ASP A O 1
ATOM 1450 N N . GLY A 1 195 ? -32.344 27.672 5.32 1 91.38 195 GLY A N 1
ATOM 1451 C CA . GLY A 1 195 ? -33.375 26.703 4.977 1 91.38 195 GLY A CA 1
ATOM 1452 C C . GLY A 1 195 ? -32.844 25.516 4.191 1 91.38 195 GLY A C 1
ATOM 1453 O O . GLY A 1 195 ? -33.625 24.672 3.736 1 91.38 195 GLY A O 1
ATOM 1454 N N . ALA A 1 196 ? -31.562 25.5 4 1 91.62 196 ALA A N 1
ATOM 1455 C CA . ALA A 1 196 ? -31 24.391 3.24 1 91.62 196 ALA A CA 1
ATOM 1456 C C . ALA A 1 196 ? -31.062 23.094 4.035 1 91.62 196 ALA A C 1
ATOM 1458 O O . ALA A 1 196 ? -30.828 23.078 5.246 1 91.62 196 ALA A O 1
ATOM 1459 N N . ASN A 1 197 ? -31.438 22.016 3.328 1 88.94 197 ASN A N 1
ATOM 1460 C CA . ASN A 1 197 ? -31.406 20.719 3.99 1 88.94 197 ASN A CA 1
ATOM 1461 C C . ASN A 1 197 ? -29.984 20.141 4.004 1 88.94 197 ASN A C 1
ATOM 1463 O O . ASN A 1 197 ? -29.078 20.703 3.391 1 88.94 197 ASN A O 1
ATOM 1467 N N . ASP A 1 198 ? -29.75 19.031 4.66 1 84.94 198 ASP A N 1
ATOM 1468 C CA . ASP A 1 198 ? -28.422 18.469 4.902 1 84.94 198 ASP A CA 1
ATOM 1469 C C . ASP A 1 198 ? -27.75 18.047 3.596 1 84.94 198 ASP A C 1
ATOM 1471 O O . ASP A 1 198 ? -26.547 18.219 3.424 1 84.94 198 ASP A O 1
ATOM 1475 N N . ALA A 1 199 ? -28.516 17.438 2.748 1 87.25 199 ALA A N 1
ATOM 1476 C CA . ALA A 1 199 ? -27.969 17.016 1.466 1 87.25 199 ALA A CA 1
ATOM 1477 C C . ALA A 1 199 ? -27.5 18.219 0.641 1 87.25 199 ALA A C 1
ATOM 1479 O O . ALA A 1 199 ? -26.453 18.156 -0 1 87.25 199 ALA A O 1
ATOM 1480 N N . ARG A 1 200 ? -28.281 19.266 0.698 1 90.25 200 ARG A N 1
ATOM 1481 C CA . ARG A 1 200 ? -27.938 20.484 -0.025 1 90.25 200 ARG A CA 1
ATOM 1482 C C . ARG A 1 200 ? -26.719 21.156 0.6 1 90.25 200 ARG A C 1
ATOM 1484 O O . ARG A 1 200 ? -25.844 21.672 -0.112 1 90.25 200 ARG A O 1
ATOM 1491 N N . VAL A 1 201 ? -26.734 21.156 1.951 1 92.56 201 VAL A N 1
ATOM 1492 C CA . VAL A 1 201 ? -25.578 21.734 2.643 1 92.56 201 VAL A CA 1
ATOM 1493 C C . VAL A 1 201 ? -24.312 20.969 2.268 1 92.56 201 VAL A C 1
ATOM 1495 O O . VAL A 1 201 ? -23.281 21.578 1.979 1 92.56 201 VAL A O 1
ATOM 1498 N N . PHE A 1 202 ? -24.391 19.641 2.223 1 91.81 202 PHE A N 1
ATOM 1499 C CA . PHE A 1 202 ? -23.234 18.828 1.891 1 91.81 202 PHE A CA 1
ATOM 1500 C C . PHE A 1 202 ? -22.781 19.078 0.459 1 91.81 202 PHE A C 1
ATOM 1502 O O . PHE A 1 202 ? -21.594 19.359 0.216 1 91.81 202 PHE A O 1
ATOM 1509 N N . VAL A 1 203 ? -23.641 19.078 -0.494 1 92.75 203 VAL A N 1
ATOM 1510 C CA . VAL A 1 203 ? -23.297 19.109 -1.913 1 92.75 203 VAL A CA 1
ATOM 1511 C C . VAL A 1 203 ? -22.922 20.531 -2.32 1 92.75 203 VAL A C 1
ATOM 1513 O O . VAL A 1 203 ? -21.984 20.734 -3.1 1 92.75 203 VAL A O 1
ATOM 1516 N N . SER A 1 204 ? -23.547 21.594 -1.732 1 94.25 204 SER A N 1
ATOM 1517 C CA . SER A 1 204 ? -23.375 22.953 -2.223 1 94.25 204 SER A CA 1
ATOM 1518 C C . SER A 1 204 ? -22.391 23.734 -1.363 1 94.25 204 SER A C 1
ATOM 1520 O O . SER A 1 204 ? -21.844 24.75 -1.804 1 94.25 204 SER A O 1
ATOM 1522 N N . VAL A 1 205 ? -22.172 23.281 -0.156 1 94.06 205 VAL A N 1
ATOM 1523 C CA . VAL A 1 205 ? -21.312 24.047 0.745 1 94.06 205 VAL A CA 1
ATOM 1524 C C . VAL A 1 205 ? -20.078 23.25 1.103 1 94.06 205 VAL A C 1
ATOM 1526 O O . VAL A 1 205 ? -18.953 23.594 0.711 1 94.06 205 VAL A O 1
ATOM 1529 N N . ALA A 1 206 ? -20.281 22.094 1.712 1 94.19 206 ALA A N 1
ATOM 1530 C CA . ALA A 1 206 ? -19.172 21.328 2.275 1 94.19 206 ALA A CA 1
ATOM 1531 C C . ALA A 1 206 ? -18.312 20.719 1.174 1 94.19 206 ALA A C 1
ATOM 1533 O O . ALA A 1 206 ? -17.078 20.859 1.188 1 94.19 206 ALA A O 1
ATOM 1534 N N . LEU A 1 207 ? -18.922 20.125 0.226 1 94 207 LEU A N 1
ATOM 1535 C CA . LEU A 1 207 ? -18.219 19.375 -0.802 1 94 207 LEU A CA 1
ATOM 1536 C C . LEU A 1 207 ? -17.281 20.281 -1.601 1 94 207 LEU A C 1
ATOM 1538 O O . LEU A 1 207 ? -16.109 19.969 -1.774 1 94 207 LEU A O 1
ATOM 1542 N N . PRO A 1 208 ? -17.766 21.422 -2.016 1 94.19 208 PRO A N 1
ATOM 1543 C CA . PRO A 1 208 ? -16.875 22.312 -2.75 1 94.19 208 PRO A CA 1
ATOM 1544 C C . PRO A 1 208 ? -15.672 22.766 -1.915 1 94.19 208 PRO A C 1
ATOM 1546 O O . PRO A 1 208 ? -14.57 22.922 -2.447 1 94.19 208 PRO A O 1
ATOM 1549 N N . MET A 1 209 ? -15.867 22.922 -0.638 1 93.69 209 MET A N 1
ATOM 1550 C CA . MET A 1 209 ? -14.789 23.375 0.249 1 93.69 209 MET A CA 1
ATOM 1551 C C . MET A 1 209 ? -13.797 22.234 0.501 1 93.69 209 MET A C 1
ATOM 1553 O O . MET A 1 209 ? -12.648 22.484 0.881 1 93.69 209 MET A O 1
ATOM 1557 N N . MET A 1 210 ? -14.25 21.047 0.202 1 94 210 MET A N 1
ATOM 1558 C CA . MET A 1 210 ? -13.422 19.891 0.508 1 94 210 MET A CA 1
ATOM 1559 C C . MET A 1 210 ? -12.719 19.375 -0.747 1 94 210 MET A C 1
ATOM 1561 O O . MET A 1 210 ? -11.93 18.422 -0.681 1 94 210 MET A O 1
ATOM 1565 N N . ILE A 1 211 ? -12.891 19.953 -1.837 1 92.06 211 ILE A N 1
ATOM 1566 C CA . ILE A 1 211 ? -12.43 19.453 -3.127 1 92.06 211 ILE A CA 1
ATOM 1567 C C . ILE A 1 211 ? -10.922 19.25 -3.094 1 92.06 211 ILE A C 1
ATOM 1569 O O . ILE A 1 211 ? -10.414 18.203 -3.498 1 92.06 211 ILE A O 1
ATOM 1573 N N . PRO A 1 212 ? -10.133 20.094 -2.545 1 88 212 PRO A N 1
ATOM 1574 C CA . PRO A 1 212 ? -8.688 19.859 -2.52 1 88 212 PRO A CA 1
ATOM 1575 C C . PRO A 1 212 ? -8.32 18.594 -1.74 1 88 212 PRO A C 1
ATOM 1577 O O . PRO A 1 212 ? -7.457 17.828 -2.178 1 88 212 PRO A O 1
ATOM 1580 N N . GLY A 1 213 ? -8.977 18.5 -0.608 1 90.88 213 GLY A N 1
ATOM 1581 C CA . GLY A 1 213 ? -8.75 17.297 0.165 1 90.88 213 GLY A CA 1
ATOM 1582 C C . GLY A 1 213 ? -9.227 16.031 -0.542 1 90.88 213 GLY A C 1
ATOM 1583 O O . GLY A 1 213 ? -8.578 14.992 -0.464 1 90.88 213 GLY A O 1
ATOM 1584 N N . MET A 1 214 ? -10.227 16.156 -1.287 1 93.25 214 MET A N 1
ATOM 1585 C CA . MET A 1 214 ? -10.789 15.016 -1.997 1 93.25 214 MET A CA 1
ATOM 1586 C C . MET A 1 214 ? -9.875 14.57 -3.133 1 93.25 214 MET A C 1
ATOM 1588 O O . MET A 1 214 ? -9.781 13.383 -3.438 1 93.25 214 MET A O 1
ATOM 1592 N N . VAL A 1 215 ? -9.242 15.531 -3.748 1 91.19 215 VAL A N 1
ATOM 1593 C CA . VAL A 1 215 ? -8.297 15.211 -4.809 1 91.19 215 VAL A CA 1
ATOM 1594 C C . VAL A 1 215 ? -7.164 14.344 -4.25 1 91.19 215 VAL A C 1
ATOM 1596 O O . VAL A 1 215 ? -6.738 13.383 -4.891 1 91.19 215 VAL A O 1
ATOM 1599 N N . THR A 1 216 ? -6.785 14.688 -3.074 1 88.94 216 THR A N 1
ATOM 1600 C CA . THR A 1 216 ? -5.73 13.922 -2.42 1 88.94 216 THR A CA 1
ATOM 1601 C C . THR A 1 216 ? -6.207 12.508 -2.113 1 88.94 216 THR A C 1
ATOM 1603 O O . THR A 1 216 ? -5.5 11.531 -2.393 1 88.94 216 THR A O 1
ATOM 1606 N N . VAL A 1 217 ? -7.395 12.438 -1.565 1 93.06 217 VAL A N 1
ATOM 1607 C CA . VAL A 1 217 ? -7.965 11.133 -1.251 1 93.06 217 VAL A CA 1
ATOM 1608 C C . VAL A 1 217 ? -8.109 10.305 -2.529 1 93.06 217 VAL A C 1
ATOM 1610 O O . VAL A 1 217 ? -7.758 9.125 -2.557 1 93.06 217 VAL A O 1
ATOM 1613 N N . PHE A 1 218 ? -8.547 10.914 -3.525 1 94.56 218 PHE A N 1
ATOM 1614 C CA . PHE A 1 218 ? -8.727 10.242 -4.805 1 94.56 218 PHE A CA 1
ATOM 1615 C C . PHE A 1 218 ? -7.395 9.727 -5.336 1 94.56 218 PHE A C 1
ATOM 1617 O O . PHE A 1 218 ? -7.301 8.578 -5.777 1 94.56 218 PHE A O 1
ATOM 1624 N N . LEU A 1 219 ? -6.438 10.578 -5.336 1 90.19 219 LEU A N 1
ATOM 1625 C CA . LEU A 1 219 ? -5.133 10.203 -5.871 1 90.19 219 LEU A CA 1
ATOM 1626 C C . LEU A 1 219 ? -4.551 9.016 -5.113 1 90.19 219 LEU A C 1
ATOM 1628 O O . LEU A 1 219 ? -4.059 8.062 -5.727 1 90.19 219 LEU A O 1
ATOM 1632 N N . LEU A 1 220 ? -4.617 9.086 -3.883 1 89.19 220 LEU A N 1
ATOM 1633 C CA . LEU A 1 220 ? -4.074 8.008 -3.062 1 89.19 220 LEU A CA 1
ATOM 1634 C C . LEU A 1 220 ? -4.816 6.703 -3.314 1 89.19 220 LEU A C 1
ATOM 1636 O O . LEU A 1 220 ? -4.199 5.641 -3.422 1 89.19 220 LEU A O 1
ATOM 1640 N N . GLN A 1 221 ? -6.066 6.801 -3.439 1 94 221 GLN A N 1
ATOM 1641 C CA . GLN A 1 221 ? -6.867 5.605 -3.701 1 94 221 GLN A CA 1
ATOM 1642 C C . GLN A 1 221 ? -6.621 5.078 -5.113 1 94 221 GLN A C 1
ATOM 1644 O O . GLN A 1 221 ? -6.562 3.867 -5.328 1 94 221 GLN A O 1
ATOM 1649 N N . PHE A 1 222 ? -6.527 5.973 -6.059 1 93.81 222 PHE A N 1
ATOM 1650 C CA . PHE A 1 222 ? -6.238 5.586 -7.434 1 93.81 222 PHE A CA 1
ATOM 1651 C C . PHE A 1 222 ? -4.926 4.809 -7.512 1 93.81 222 PHE A C 1
ATOM 1653 O O . PHE A 1 222 ? -4.879 3.721 -8.086 1 93.81 222 PHE A O 1
ATOM 1660 N N . VAL A 1 223 ? -3.938 5.367 -6.918 1 90.75 223 VAL A N 1
ATOM 1661 C CA . VAL A 1 223 ? -2.619 4.742 -6.938 1 90.75 223 VAL A CA 1
ATOM 1662 C C . VAL A 1 223 ? -2.674 3.391 -6.23 1 90.75 223 VAL A C 1
ATOM 1664 O O . VAL A 1 223 ? -2.107 2.408 -6.711 1 90.75 223 VAL A O 1
ATOM 1667 N N . GLY A 1 224 ? -3.354 3.359 -5.094 1 92.25 224 GLY A N 1
ATOM 1668 C CA . GLY A 1 224 ? -3.488 2.115 -4.352 1 92.25 224 GLY A CA 1
ATOM 1669 C C . GLY A 1 224 ? -4.168 1.018 -5.148 1 92.25 224 GLY A C 1
ATOM 1670 O O . GLY A 1 224 ? -3.689 -0.119 -5.18 1 92.25 224 GLY A O 1
ATOM 1671 N N . ILE A 1 225 ? -5.207 1.363 -5.801 1 95.38 225 ILE A N 1
ATOM 1672 C CA . ILE A 1 225 ? -5.965 0.383 -6.566 1 95.38 225 ILE A CA 1
ATOM 1673 C C . ILE A 1 225 ? -5.188 -0.01 -7.82 1 95.38 225 ILE A C 1
ATOM 1675 O O . ILE A 1 225 ? -5.188 -1.177 -8.219 1 95.38 225 ILE A O 1
ATOM 1679 N N . TRP A 1 226 ? -4.52 0.921 -8.391 1 94.44 226 TRP A N 1
ATOM 1680 C CA . TRP A 1 226 ? -3.701 0.666 -9.57 1 94.44 226 TRP A CA 1
ATOM 1681 C C . TRP A 1 226 ? -2.615 -0.361 -9.266 1 94.44 226 TRP A C 1
ATOM 1683 O O . TRP A 1 226 ? -2.268 -1.178 -10.125 1 94.44 226 TRP A O 1
ATOM 1693 N N . ASN A 1 227 ? -2.16 -0.372 -8.094 1 93.25 227 ASN A N 1
ATOM 1694 C CA . ASN A 1 227 ? -1.038 -1.216 -7.691 1 93.25 227 ASN A CA 1
ATOM 1695 C C . ASN A 1 227 ? -1.514 -2.514 -7.043 1 93.25 227 ASN A C 1
ATOM 1697 O O . ASN A 1 227 ? -0.709 -3.404 -6.77 1 93.25 227 ASN A O 1
ATOM 1701 N N . ASN A 1 228 ? -2.76 -2.578 -6.863 1 94.19 228 ASN A N 1
ATOM 1702 C CA . ASN A 1 228 ? -3.283 -3.736 -6.148 1 94.19 228 ASN A CA 1
ATOM 1703 C C . ASN A 1 228 ? -3.084 -5.023 -6.941 1 94.19 228 ASN A C 1
ATOM 1705 O O . ASN A 1 228 ? -3.467 -5.105 -8.109 1 94.19 228 ASN A O 1
ATOM 1709 N N . PHE A 1 229 ? -2.494 -6 -6.312 1 95.94 229 PHE A N 1
ATOM 1710 C CA . PHE A 1 229 ? -2.24 -7.297 -6.934 1 95.94 229 PHE A CA 1
ATOM 1711 C C . PHE A 1 229 ? -2.992 -8.406 -6.203 1 95.94 229 PHE A C 1
ATOM 1713 O O . PHE A 1 229 ? -3.662 -9.227 -6.832 1 95.94 229 PHE A O 1
ATOM 1720 N N . LEU A 1 230 ? -2.963 -8.367 -4.953 1 94.38 230 LEU A N 1
ATOM 1721 C CA . LEU A 1 230 ? -3.441 -9.477 -4.133 1 94.38 230 LEU A CA 1
ATOM 1722 C C . LEU A 1 230 ? -4.926 -9.734 -4.375 1 94.38 230 LEU A C 1
ATOM 1724 O O . LEU A 1 230 ? -5.32 -10.844 -4.727 1 94.38 230 LEU A O 1
ATOM 1728 N N . LEU A 1 231 ? -5.703 -8.695 -4.277 1 94.81 231 LEU A N 1
ATOM 1729 C CA . LEU A 1 231 ? -7.152 -8.859 -4.316 1 94.81 231 LEU A CA 1
ATOM 1730 C C . LEU A 1 231 ? -7.602 -9.375 -5.68 1 94.81 231 LEU A C 1
ATOM 1732 O O . LEU A 1 231 ? -8.258 -10.414 -5.766 1 94.81 231 LEU A O 1
ATOM 1736 N N . PRO A 1 232 ? -7.188 -8.727 -6.719 1 97.06 232 PRO A N 1
ATOM 1737 C CA . PRO A 1 232 ? -7.641 -9.273 -8 1 97.06 232 PRO A CA 1
ATOM 1738 C C . PRO A 1 232 ? -7.059 -10.656 -8.297 1 97.06 232 PRO A C 1
ATOM 1740 O O . PRO A 1 232 ? -7.711 -11.477 -8.953 1 97.06 232 PRO A O 1
ATOM 1743 N N . PHE A 1 233 ? -5.91 -10.914 -7.84 1 96.19 233 PHE A N 1
ATOM 1744 C CA . PHE A 1 233 ? -5.289 -12.211 -8.086 1 96.19 233 PHE A CA 1
ATOM 1745 C C . PHE A 1 233 ? -6.09 -13.328 -7.43 1 96.19 233 PHE A C 1
ATOM 1747 O O . PHE A 1 233 ? -6.246 -14.414 -8 1 96.19 233 PHE A O 1
ATOM 1754 N N . ILE A 1 234 ? -6.621 -13.023 -6.281 1 94.38 234 ILE A N 1
ATOM 1755 C CA . ILE A 1 234 ? -7.383 -14.023 -5.539 1 94.38 234 ILE A CA 1
ATOM 1756 C C . ILE A 1 234 ? -8.805 -14.094 -6.09 1 94.38 234 ILE A C 1
ATOM 1758 O O . ILE A 1 234 ? -9.398 -15.18 -6.16 1 94.38 234 ILE A O 1
ATOM 1762 N N . MET A 1 235 ? -9.336 -13.047 -6.598 1 96.5 235 MET A N 1
ATOM 1763 C CA . MET A 1 235 ? -10.758 -12.938 -6.906 1 96.5 235 MET A CA 1
ATOM 1764 C C . MET A 1 235 ? -11.039 -13.383 -8.344 1 96.5 235 MET A C 1
ATOM 1766 O O . MET A 1 235 ? -12.133 -13.867 -8.641 1 96.5 235 MET A O 1
ATOM 1770 N N . LEU A 1 236 ? -10.016 -13.219 -9.227 1 97.19 236 LEU A N 1
ATOM 1771 C CA . LEU A 1 236 ? -10.297 -13.352 -10.648 1 97.19 236 LEU A CA 1
ATOM 1772 C C . LEU A 1 236 ? -9.609 -14.586 -11.227 1 97.19 236 LEU A C 1
ATOM 1774 O O . LEU A 1 236 ? -8.492 -14.922 -10.828 1 97.19 236 LEU A O 1
ATOM 1778 N N . SER A 1 237 ? -10.312 -15.188 -12.172 1 94.69 237 SER A N 1
ATOM 1779 C CA . SER A 1 237 ? -9.742 -16.344 -12.852 1 94.69 237 SER A CA 1
ATOM 1780 C C . SER A 1 237 ? -9.742 -16.156 -14.367 1 94.69 237 SER A C 1
ATOM 1782 O O . SER A 1 237 ? -8.953 -16.781 -15.078 1 94.69 237 SER A O 1
ATOM 1784 N N . ASP A 1 238 ? -10.578 -15.242 -14.836 1 96.62 238 ASP A N 1
ATOM 1785 C CA . ASP A 1 238 ? -10.672 -14.938 -16.266 1 96.62 238 ASP A CA 1
ATOM 1786 C C . ASP A 1 238 ? -9.656 -13.867 -16.656 1 96.62 238 ASP A C 1
ATOM 1788 O O . ASP A 1 238 ? -9.734 -12.727 -16.203 1 96.62 238 ASP A O 1
ATOM 1792 N N . GLU A 1 239 ? -8.781 -14.211 -17.531 1 95.88 239 GLU A N 1
ATOM 1793 C CA . GLU A 1 239 ? -7.707 -13.32 -17.953 1 95.88 239 GLU A CA 1
ATOM 1794 C C . GLU A 1 239 ? -8.258 -12.055 -18.609 1 95.88 239 GLU A C 1
ATOM 1796 O O . GLU A 1 239 ? -7.582 -11.023 -18.641 1 95.88 239 GLU A O 1
ATOM 1801 N N . ARG A 1 240 ? -9.469 -12.125 -19.109 1 95.88 240 ARG A N 1
ATOM 1802 C CA . ARG A 1 240 ? -10.055 -10.984 -19.812 1 95.88 240 ARG A CA 1
ATOM 1803 C C . ARG A 1 240 ? -10.375 -9.852 -18.844 1 95.88 240 ARG A C 1
ATOM 1805 O O . ARG A 1 240 ? -10.492 -8.695 -19.25 1 95.88 240 ARG A O 1
ATOM 1812 N N . ILE A 1 241 ? -10.484 -10.148 -17.516 1 97.94 241 ILE A N 1
ATOM 1813 C CA . ILE A 1 241 ? -10.891 -9.102 -16.594 1 97.94 241 ILE A CA 1
ATOM 1814 C C . ILE A 1 241 ? -9.758 -8.805 -15.617 1 97.94 241 ILE A C 1
ATOM 1816 O O . ILE A 1 241 ? -9.953 -8.109 -14.617 1 97.94 241 ILE A O 1
ATOM 1820 N N . TYR A 1 242 ? -8.562 -9.305 -15.945 1 98.19 242 TYR A N 1
ATOM 1821 C CA . TYR A 1 242 ? -7.391 -9.008 -15.133 1 98.19 242 TYR A CA 1
ATOM 1822 C C . TYR A 1 242 ? -7.023 -7.527 -15.227 1 98.19 242 TYR A C 1
ATOM 1824 O O . TYR A 1 242 ? -7.172 -6.91 -16.281 1 98.19 242 TYR A O 1
ATOM 1832 N N . PRO A 1 243 ? -6.605 -6.973 -14.07 1 98.12 243 PRO A N 1
ATOM 1833 C CA . PRO A 1 243 ? -5.855 -5.719 -14.188 1 98.12 243 PRO A CA 1
ATOM 1834 C C . PRO A 1 243 ? -4.43 -5.934 -14.695 1 98.12 243 PRO A C 1
ATOM 1836 O O . PRO A 1 243 ? -3.979 -7.074 -14.82 1 98.12 243 PRO A O 1
ATOM 1839 N N . LEU A 1 244 ? -3.75 -4.887 -14.953 1 97.19 244 LEU A N 1
ATOM 1840 C CA . LEU A 1 244 ? -2.391 -4.918 -15.477 1 97.19 244 LEU A CA 1
ATOM 1841 C C . LEU A 1 244 ? -1.465 -5.695 -14.555 1 97.19 244 LEU A C 1
ATOM 1843 O O . LEU A 1 244 ? -0.603 -6.445 -15.016 1 97.19 244 LEU A O 1
ATOM 1847 N N . THR A 1 245 ? -1.63 -5.539 -13.266 1 96.44 245 THR A N 1
ATOM 1848 C CA . THR A 1 245 ? -0.741 -6.18 -12.297 1 96.44 245 THR A CA 1
ATOM 1849 C C . THR A 1 245 ? -0.802 -7.695 -12.43 1 96.44 245 THR A C 1
ATOM 1851 O O . THR A 1 245 ? 0.233 -8.359 -12.539 1 96.44 245 THR A O 1
ATOM 1854 N N . VAL A 1 246 ? -1.997 -8.227 -12.547 1 97.12 246 VAL A N 1
ATOM 1855 C CA . VAL A 1 246 ? -2.18 -9.672 -12.656 1 97.12 246 VAL A CA 1
ATOM 1856 C C . VAL A 1 246 ? -1.8 -10.141 -14.055 1 97.12 246 VAL A C 1
ATOM 1858 O O . VAL A 1 246 ? -1.148 -11.18 -14.219 1 97.12 246 VAL A O 1
ATOM 1861 N N . GLY A 1 247 ? -2.18 -9.375 -15.031 1 97.38 247 GLY A N 1
ATOM 1862 C CA . GLY A 1 247 ? -1.839 -9.727 -16.406 1 97.38 247 GLY A CA 1
ATOM 1863 C C . GLY A 1 247 ? -0.343 -9.781 -16.641 1 97.38 247 GLY A C 1
ATOM 1864 O O . GLY A 1 247 ? 0.158 -10.742 -17.234 1 97.38 247 GLY A O 1
ATOM 1865 N N . LEU A 1 248 ? 0.351 -8.82 -16.219 1 96.44 248 LEU A N 1
ATOM 1866 C CA . LEU A 1 248 ? 1.798 -8.773 -16.391 1 96.44 248 LEU A CA 1
ATOM 1867 C C . LEU A 1 248 ? 2.479 -9.914 -15.648 1 96.44 248 LEU A C 1
ATOM 1869 O O . LEU A 1 248 ? 3.479 -10.461 -16.109 1 96.44 248 LEU A O 1
ATOM 1873 N N . TYR A 1 249 ? 1.937 -10.266 -14.531 1 95 249 TYR A N 1
ATOM 1874 C CA . TYR A 1 249 ? 2.465 -11.414 -13.805 1 95 249 TYR A CA 1
ATOM 1875 C C . TYR A 1 249 ? 2.295 -12.695 -14.609 1 95 249 TYR A C 1
ATOM 1877 O O . TYR A 1 249 ? 3.176 -13.562 -14.609 1 95 249 TYR A O 1
ATOM 1885 N N . THR A 1 250 ? 1.163 -12.844 -15.25 1 94.38 250 THR A N 1
ATOM 1886 C CA . THR A 1 250 ? 0.939 -14.039 -16.062 1 94.38 250 THR A CA 1
ATOM 1887 C C . THR A 1 250 ? 1.98 -14.141 -17.172 1 94.38 250 THR A C 1
ATOM 1889 O O . THR A 1 250 ? 2.465 -15.234 -17.469 1 94.38 250 THR A O 1
ATOM 1892 N N . LEU A 1 251 ? 2.332 -13.008 -17.75 1 94.5 251 LEU A N 1
ATOM 1893 C CA . LEU A 1 251 ? 3.375 -13.008 -18.766 1 94.5 251 LEU A CA 1
ATOM 1894 C C . LEU A 1 251 ? 4.719 -13.414 -18.172 1 94.5 251 LEU A C 1
ATOM 1896 O O . LEU A 1 251 ? 5.441 -14.227 -18.75 1 94.5 251 LEU A O 1
ATOM 1900 N N . LEU A 1 252 ? 5.035 -12.875 -17.031 1 92.81 252 LEU A N 1
ATOM 1901 C CA . LEU A 1 252 ? 6.289 -13.18 -16.344 1 92.81 252 LEU A CA 1
ATOM 1902 C C . LEU A 1 252 ? 6.359 -14.664 -15.977 1 92.81 252 LEU A C 1
ATOM 1904 O O . LEU A 1 252 ? 7.383 -15.312 -16.188 1 92.81 252 LEU A O 1
ATOM 1908 N N . SER A 1 253 ? 5.27 -15.203 -15.461 1 90.56 253 SER A N 1
ATOM 1909 C CA . SER A 1 253 ? 5.223 -16.578 -14.977 1 90.56 253 SER A CA 1
ATOM 1910 C C . SER A 1 253 ? 5.352 -17.578 -16.125 1 90.56 253 SER A C 1
ATOM 1912 O O . SER A 1 253 ? 5.953 -18.641 -15.977 1 90.56 253 SER A O 1
ATOM 1914 N N . LYS A 1 254 ? 4.957 -17.188 -17.25 1 87.94 254 LYS A N 1
ATOM 1915 C CA . LYS A 1 254 ? 5.012 -18.062 -18.422 1 87.94 254 LYS A CA 1
ATOM 1916 C C . LYS A 1 254 ? 6.332 -17.891 -19.172 1 87.94 254 LYS A C 1
ATOM 1918 O O . LYS A 1 254 ? 6.648 -18.672 -20.062 1 87.94 254 LYS A O 1
ATOM 1923 N N . GLY A 1 255 ? 7.109 -16.953 -18.75 1 83.25 255 GLY A N 1
ATOM 1924 C CA . GLY A 1 255 ? 8.32 -16.578 -19.469 1 83.25 255 GLY A CA 1
ATOM 1925 C C . GLY A 1 255 ? 9.422 -17.609 -19.359 1 83.25 255 GLY A C 1
ATOM 1926 O O . GLY A 1 255 ? 10.305 -17.656 -20.219 1 83.25 255 GLY A O 1
ATOM 1927 N N . SER A 1 256 ? 9.391 -18.344 -18.328 1 76.75 256 SER A N 1
ATOM 1928 C CA . SER A 1 256 ? 10.43 -19.359 -18.172 1 76.75 256 SER A CA 1
ATOM 1929 C C . SER A 1 256 ? 10.422 -20.344 -19.328 1 76.75 256 SER A C 1
ATOM 1931 O O . SER A 1 256 ? 11.477 -20.812 -19.766 1 76.75 256 SER A O 1
ATOM 1933 N N . GLY A 1 257 ? 9.312 -20.516 -19.875 1 77.81 257 GLY A N 1
ATOM 1934 C CA . GLY A 1 257 ? 9.18 -21.438 -20.984 1 77.81 257 GLY A CA 1
ATOM 1935 C C . GLY A 1 257 ? 9.203 -20.75 -22.344 1 77.81 257 GLY A C 1
ATOM 1936 O O . GLY A 1 257 ? 9.5 -21.375 -23.359 1 77.81 257 GLY A O 1
ATOM 1937 N N . THR A 1 258 ? 8.945 -19.5 -22.328 1 84.44 258 THR A N 1
ATOM 1938 C CA . THR A 1 258 ? 8.859 -18.703 -23.547 1 84.44 258 THR A CA 1
ATOM 1939 C C . THR A 1 258 ? 9.5 -17.328 -23.359 1 84.44 258 THR A C 1
ATOM 1941 O O . THR A 1 258 ? 8.82 -16.375 -22.969 1 84.44 258 THR A O 1
ATOM 1944 N N . PRO A 1 259 ? 10.711 -17.188 -23.75 1 81.31 259 PRO A N 1
ATOM 1945 C CA . PRO A 1 259 ? 11.461 -15.961 -23.484 1 81.31 259 PRO A CA 1
ATOM 1946 C C . PRO A 1 259 ? 10.766 -14.719 -24.047 1 81.31 259 PRO A C 1
ATOM 1948 O O . PRO A 1 259 ? 10.906 -13.625 -23.484 1 81.31 259 PRO A O 1
ATOM 1951 N N . SER A 1 260 ? 10.039 -14.938 -25.109 1 87 260 SER A N 1
ATOM 1952 C CA . SER A 1 260 ? 9.336 -13.805 -25.688 1 87 260 SER A CA 1
ATOM 1953 C C . SER A 1 260 ? 8.312 -13.219 -24.719 1 87 260 SER A C 1
ATOM 1955 O O . SER A 1 260 ? 7.996 -12.031 -24.781 1 87 260 SER A O 1
ATOM 1957 N N . LEU A 1 261 ? 7.906 -14 -23.812 1 91.38 261 LEU A N 1
ATOM 1958 C CA . LEU A 1 261 ? 6.914 -13.523 -22.859 1 91.38 261 LEU A CA 1
ATOM 1959 C C . LEU A 1 261 ? 7.574 -12.688 -21.766 1 91.38 261 LEU A C 1
ATOM 1961 O O . LEU A 1 261 ? 6.941 -11.797 -21.188 1 91.38 261 LEU A O 1
ATOM 1965 N N . TYR A 1 262 ? 8.852 -12.852 -21.609 1 91.19 262 TYR A N 1
ATOM 1966 C CA . TYR A 1 262 ? 9.594 -11.961 -20.719 1 91.19 262 TYR A CA 1
ATOM 1967 C C . TYR A 1 262 ? 9.703 -10.562 -21.312 1 91.19 262 TYR A C 1
ATOM 1969 O O . TYR A 1 262 ? 9.508 -9.57 -20.609 1 91.19 262 TYR A O 1
ATOM 1977 N N . THR A 1 263 ? 9.938 -10.594 -22.547 1 94 263 THR A N 1
ATOM 1978 C CA . THR A 1 263 ? 10.062 -9.312 -23.25 1 94 263 THR A CA 1
ATOM 1979 C C . THR A 1 263 ? 8.742 -8.547 -23.219 1 94 263 THR A C 1
ATOM 1981 O O . THR A 1 263 ? 8.727 -7.336 -23.016 1 94 263 THR A O 1
ATOM 1984 N N . LEU A 1 264 ? 7.66 -9.297 -23.344 1 95.56 264 LEU A N 1
ATOM 1985 C CA . LEU A 1 264 ? 6.344 -8.664 -23.281 1 95.56 264 LEU A CA 1
ATOM 1986 C C . LEU A 1 264 ? 6.055 -8.141 -21.891 1 95.56 264 LEU A C 1
ATOM 1988 O O . LEU A 1 264 ? 5.496 -7.051 -21.734 1 95.56 264 LEU A O 1
ATOM 1992 N N . ALA A 1 265 ? 6.461 -8.914 -20.906 1 95.44 265 ALA A N 1
ATOM 1993 C CA . ALA A 1 265 ? 6.277 -8.469 -19.531 1 95.44 265 ALA A CA 1
ATOM 1994 C C . ALA A 1 265 ? 7.051 -7.188 -19.266 1 95.44 265 ALA A C 1
ATOM 1996 O O . ALA A 1 265 ? 6.543 -6.277 -18.594 1 95.44 265 ALA A O 1
ATOM 1997 N N . ILE A 1 266 ? 8.195 -7.074 -19.812 1 95.25 266 ILE A N 1
ATOM 1998 C CA . ILE A 1 266 ? 9.078 -5.941 -19.578 1 95.25 266 ILE A CA 1
ATOM 1999 C C . ILE A 1 266 ? 8.523 -4.699 -20.266 1 95.25 266 ILE A C 1
ATOM 2001 O O . ILE A 1 266 ? 8.328 -3.662 -19.641 1 95.25 266 ILE A O 1
ATOM 2005 N N . ILE A 1 267 ? 8.242 -4.805 -21.516 1 96.75 267 ILE A N 1
ATOM 2006 C CA . ILE A 1 267 ? 7.727 -3.643 -22.234 1 96.75 267 ILE A CA 1
ATOM 2007 C C . ILE A 1 267 ? 6.355 -3.258 -21.688 1 96.75 267 ILE A C 1
ATOM 2009 O O . ILE A 1 267 ? 6.023 -2.074 -21.594 1 96.75 267 ILE A O 1
ATOM 2013 N N . GLY A 1 268 ? 5.543 -4.258 -21.375 1 96.75 268 GLY A N 1
ATOM 2014 C CA . GLY A 1 268 ? 4.27 -3.973 -20.734 1 96.75 268 GLY A CA 1
ATOM 2015 C C . GLY A 1 268 ? 4.414 -3.207 -19.438 1 96.75 268 GLY A C 1
ATOM 2016 O O . GLY A 1 268 ? 3.611 -2.318 -19.141 1 96.75 268 GLY A O 1
ATOM 2017 N N . SER A 1 269 ? 5.398 -3.562 -18.656 1 95.25 269 SER A N 1
ATOM 2018 C CA . SER A 1 269 ? 5.676 -2.869 -17.391 1 95.25 269 SER A CA 1
ATOM 2019 C C . SER A 1 269 ? 6.09 -1.421 -17.641 1 95.25 269 SER A C 1
ATOM 2021 O O . SER A 1 269 ? 5.695 -0.522 -16.906 1 95.25 269 SER A O 1
ATOM 2023 N N . ALA A 1 270 ? 6.867 -1.229 -18.641 1 94.5 270 ALA A N 1
ATOM 2024 C CA . ALA A 1 270 ? 7.289 0.126 -19 1 94.5 270 ALA A CA 1
ATOM 2025 C C . ALA A 1 270 ? 6.098 0.982 -19.406 1 94.5 270 ALA A C 1
ATOM 2027 O O . ALA A 1 270 ? 5.953 2.119 -18.953 1 94.5 270 ALA A O 1
ATOM 2028 N N . VAL A 1 271 ? 5.238 0.416 -20.172 1 95.75 271 VAL A N 1
ATOM 2029 C CA . VAL A 1 271 ? 4.078 1.133 -20.703 1 95.75 271 VAL A CA 1
ATOM 2030 C C . VAL A 1 271 ? 3.098 1.417 -19.562 1 95.75 271 VAL A C 1
ATOM 2032 O O . VAL A 1 271 ? 2.404 2.436 -19.578 1 95.75 271 VAL A O 1
ATOM 2035 N N . ALA A 1 272 ? 3.092 0.558 -18.578 1 94.38 272 ALA A N 1
ATOM 2036 C CA . ALA A 1 272 ? 2.154 0.666 -17.469 1 94.38 272 ALA A CA 1
ATOM 2037 C C . ALA A 1 272 ? 2.441 1.907 -16.625 1 94.38 272 ALA A C 1
ATOM 2039 O O . ALA A 1 272 ? 1.616 2.314 -15.805 1 94.38 272 ALA A O 1
ATOM 2040 N N . ILE A 1 273 ? 3.578 2.541 -16.797 1 91.06 273 ILE A N 1
ATOM 2041 C CA . ILE A 1 273 ? 3.959 3.75 -16.078 1 91.06 273 ILE A CA 1
ATOM 2042 C C . ILE A 1 273 ? 3.174 4.941 -16.609 1 91.06 273 ILE A C 1
ATOM 2044 O O . ILE A 1 273 ? 2.854 5.871 -15.867 1 91.06 273 ILE A O 1
ATOM 2048 N N . ILE A 1 274 ? 2.752 4.91 -17.797 1 91.56 274 ILE A N 1
ATOM 2049 C CA . ILE A 1 274 ? 2.234 6.051 -18.531 1 91.56 274 ILE A CA 1
ATOM 2050 C C . ILE A 1 274 ? 0.913 6.512 -17.922 1 91.56 274 ILE A C 1
ATOM 2052 O O . ILE A 1 274 ? 0.744 7.691 -17.609 1 91.56 274 ILE A O 1
ATOM 2056 N N . PRO A 1 275 ? -0.061 5.605 -17.656 1 89 275 PRO A N 1
ATOM 2057 C CA . PRO A 1 275 ? -1.333 6.074 -17.094 1 89 275 PRO A CA 1
ATOM 2058 C C . PRO A 1 275 ? -1.168 6.758 -15.742 1 89 275 PRO A C 1
ATOM 2060 O O . PRO A 1 275 ? -1.855 7.738 -15.453 1 89 275 PRO A O 1
ATOM 2063 N N . LEU A 1 276 ? -0.341 6.262 -14.984 1 85.62 276 LEU A N 1
ATOM 2064 C CA . LEU A 1 276 ? -0.13 6.844 -13.664 1 85.62 276 LEU A CA 1
ATOM 2065 C C . LEU A 1 276 ? 0.51 8.227 -13.773 1 85.62 276 LEU A C 1
ATOM 2067 O O . LEU A 1 276 ? 0.115 9.156 -13.07 1 85.62 276 LEU A O 1
ATOM 2071 N N . VAL A 1 277 ? 1.496 8.352 -14.672 1 84.81 277 VAL A N 1
ATOM 2072 C CA . VAL A 1 277 ? 2.162 9.633 -14.891 1 84.81 277 VAL A CA 1
ATOM 2073 C C . VAL A 1 277 ? 1.159 10.648 -15.422 1 84.81 277 VAL A C 1
ATOM 2075 O O . VAL A 1 277 ? 1.122 11.789 -14.961 1 84.81 277 VAL A O 1
ATOM 2078 N N . VAL A 1 278 ? 0.358 10.242 -16.328 1 87.62 278 VAL A N 1
ATOM 2079 C CA . VAL A 1 278 ? -0.655 11.117 -16.906 1 87.62 278 VAL A CA 1
ATOM 2080 C C . VAL A 1 278 ? -1.628 11.57 -15.812 1 87.62 278 VAL A C 1
ATOM 2082 O O . VAL A 1 278 ? -1.962 12.758 -15.727 1 87.62 278 VAL A O 1
ATOM 2085 N N . MET A 1 279 ? -2.025 10.672 -14.984 1 85 279 MET A N 1
ATOM 2086 C CA . MET A 1 279 ? -2.949 11 -13.898 1 85 279 MET A CA 1
ATOM 2087 C C . MET A 1 279 ? -2.32 11.992 -12.93 1 85 279 MET A C 1
ATOM 2089 O O . MET A 1 279 ? -2.975 12.938 -12.492 1 85 279 MET A O 1
ATOM 2093 N N . MET A 1 280 ? -1.126 11.82 -12.641 1 78.75 280 MET A N 1
ATOM 2094 C CA . MET A 1 280 ? -0.428 12.719 -11.727 1 78.75 280 MET A CA 1
ATOM 2095 C C . MET A 1 280 ? -0.311 14.117 -12.328 1 78.75 280 MET A C 1
ATOM 2097 O O . MET A 1 280 ? -0.489 15.109 -11.625 1 78.75 280 MET A O 1
ATOM 2101 N N . LEU A 1 281 ? -0.037 14.172 -13.57 1 80.62 281 LEU A N 1
ATOM 2102 C CA . LEU A 1 281 ? 0.112 15.469 -14.234 1 80.62 281 LEU A CA 1
ATOM 2103 C C . LEU A 1 281 ? -1.223 16.203 -14.297 1 80.62 281 LEU A C 1
ATOM 2105 O O . LEU A 1 281 ? -1.27 17.422 -14.141 1 80.62 281 LEU A O 1
ATOM 2109 N N . VAL A 1 282 ? -2.232 15.469 -14.438 1 83.31 282 VAL A N 1
ATOM 2110 C CA . VAL A 1 282 ? -3.564 16.062 -14.508 1 83.31 282 VAL A CA 1
ATOM 2111 C C . VAL A 1 282 ? -3.98 16.562 -13.125 1 83.31 282 VAL A C 1
ATOM 2113 O O . VAL A 1 282 ? -4.527 17.656 -13 1 83.31 282 VAL A O 1
ATOM 2116 N N . LEU A 1 283 ? -3.67 15.859 -12.117 1 79.19 283 LEU A N 1
ATOM 2117 C CA . LEU A 1 283 ? -4.164 16.172 -10.781 1 79.19 283 LEU A CA 1
ATOM 2118 C C . LEU A 1 283 ? -3.289 17.234 -10.117 1 79.19 283 LEU A C 1
ATOM 2120 O O . LEU A 1 283 ? -3.713 17.875 -9.156 1 79.19 283 LEU A O 1
ATOM 2124 N N . GLN A 1 284 ? -2.055 17.359 -10.562 1 73.81 284 GLN A N 1
ATOM 2125 C CA . GLN A 1 284 ? -1.146 18.344 -9.969 1 73.81 284 GLN A CA 1
ATOM 2126 C C . GLN A 1 284 ? -1.705 19.75 -10.094 1 73.81 284 GLN A C 1
ATOM 2128 O O . GLN A 1 284 ? -1.374 20.625 -9.289 1 73.81 284 GLN A O 1
ATOM 2133 N N . ARG A 1 285 ? -2.51 20.047 -11.023 1 76.5 285 ARG A N 1
ATOM 2134 C CA . ARG A 1 285 ? -3.086 21.375 -11.219 1 76.5 285 ARG A CA 1
ATOM 2135 C C . ARG A 1 285 ? -3.988 21.766 -10.047 1 76.5 285 ARG A C 1
ATOM 2137 O O . ARG A 1 285 ? -4.141 22.938 -9.734 1 76.5 285 ARG A O 1
ATOM 2144 N N . TYR A 1 286 ? -4.5 20.766 -9.453 1 71.25 286 TYR A N 1
ATOM 2145 C CA . TYR A 1 286 ? -5.422 21.031 -8.352 1 71.25 286 TYR A CA 1
ATOM 2146 C C . TYR A 1 286 ? -4.664 21.281 -7.055 1 71.25 286 TYR A C 1
ATOM 2148 O O . TYR A 1 286 ? -5.188 21.922 -6.137 1 71.25 286 TYR A O 1
ATOM 2156 N N . TRP A 1 287 ? -3.457 20.656 -6.832 1 60.53 287 TRP A N 1
ATOM 2157 C CA . TRP A 1 287 ? -2.645 20.906 -5.645 1 60.53 287 TRP A CA 1
ATOM 2158 C C . TRP A 1 287 ? -1.974 22.266 -5.719 1 60.53 287 TRP A C 1
ATOM 2160 O O . TRP 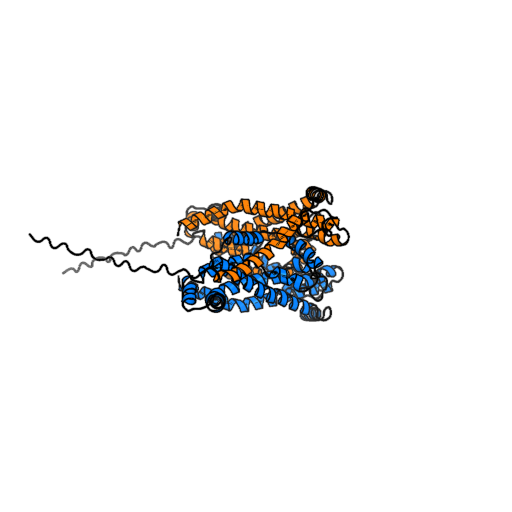A 1 287 ? -1.77 22.922 -4.691 1 60.53 287 TRP A O 1
ATOM 2170 N N . ARG A 1 288 ? -1.419 22.641 -6.754 1 54.56 288 ARG A N 1
ATOM 2171 C CA . ARG A 1 288 ? -0.742 23.922 -6.914 1 54.56 288 ARG A CA 1
ATOM 2172 C C . ARG A 1 288 ? -1.635 25.062 -6.465 1 54.56 288 ARG A C 1
ATOM 2174 O O . ARG A 1 288 ? -1.146 26.062 -5.93 1 54.56 288 ARG A O 1
ATOM 2181 N N . LEU A 1 289 ? -2.789 24.891 -6.539 1 47.53 289 LEU A N 1
ATOM 2182 C CA . LEU A 1 289 ? -3.643 25.984 -6.105 1 47.53 289 LEU A CA 1
ATOM 2183 C C . LEU A 1 289 ? -3.625 26.125 -4.586 1 47.53 289 LEU A C 1
ATOM 2185 O O . LEU A 1 289 ? -3.697 27.234 -4.055 1 47.53 289 LEU A O 1
ATOM 2189 N N . ASP A 1 290 ? -3.525 25.016 -3.951 1 46.34 290 ASP A N 1
ATOM 2190 C CA . ASP A 1 290 ? -3.537 25.078 -2.492 1 46.34 290 ASP A CA 1
ATOM 2191 C C . ASP A 1 290 ? -2.188 25.547 -1.952 1 46.34 290 ASP A C 1
ATOM 2193 O O . ASP A 1 290 ? -2.129 26.234 -0.929 1 46.34 290 ASP A O 1
ATOM 2197 N N . LEU A 1 291 ? -1.03 25.047 -2.459 1 42.72 291 LEU A N 1
ATOM 2198 C CA . LEU A 1 291 ? 0.281 25.531 -2.035 1 42.72 291 LEU A CA 1
ATOM 2199 C C . LEU A 1 291 ? 0.413 27.031 -2.264 1 42.72 291 LEU A C 1
ATOM 2201 O O . LEU A 1 291 ? 1.022 27.734 -1.456 1 42.72 291 LEU A O 1
ATOM 2205 N N . ILE A 1 292 ? -0.109 27.453 -3.256 1 42.59 292 ILE A N 1
ATOM 2206 C CA . ILE A 1 292 ? -0.09 28.891 -3.52 1 42.59 292 ILE A CA 1
ATOM 2207 C C . ILE A 1 292 ? -1.008 29.609 -2.531 1 42.59 292 ILE A C 1
ATOM 2209 O O . ILE A 1 292 ? -0.659 30.672 -2.01 1 42.59 292 ILE A O 1
ATOM 2213 N N . SER A 1 293 ? -2.043 29.016 -2.258 1 42.72 293 SER A N 1
ATOM 2214 C CA . SER A 1 293 ? -2.963 29.75 -1.387 1 42.72 293 SER A CA 1
ATOM 2215 C C . SER A 1 293 ? -2.512 29.688 0.069 1 42.72 293 SER A C 1
ATOM 2217 O O . SER A 1 293 ? -2.723 30.625 0.832 1 42.72 293 SER A O 1
ATOM 2219 N N . GLY A 1 294 ? -1.979 28.594 0.531 1 42 294 GLY A N 1
ATOM 2220 C CA . GLY A 1 294 ? -1.402 28.516 1.864 1 42 294 GLY A CA 1
ATOM 2221 C C . GLY A 1 294 ? -0.12 29.328 2.002 1 42 294 GLY A C 1
ATOM 2222 O O . GLY A 1 294 ? 0.273 29.688 3.113 1 42 294 GLY A O 1
ATOM 2223 N N . GLY A 1 295 ? 0.743 29.359 1.055 1 37.75 295 GLY A N 1
ATOM 2224 C CA . GLY A 1 295 ? 1.881 30.266 1.062 1 37.75 295 GLY A CA 1
ATOM 2225 C C . GLY A 1 295 ? 1.489 31.719 1.271 1 37.75 295 GLY A C 1
ATOM 2226 O O . GLY A 1 295 ? 2.314 32.531 1.683 1 37.75 295 GLY A O 1
ATOM 2227 N N . LEU A 1 296 ? 0.401 32.031 0.752 1 34.62 296 LEU A N 1
ATOM 2228 C CA . LEU A 1 296 ? 0.066 33.469 0.903 1 34.62 296 LEU A CA 1
ATOM 2229 C C . LEU A 1 296 ? -0.431 33.75 2.314 1 34.62 296 LEU A C 1
ATOM 2231 O O . LEU A 1 296 ? -0.475 34.906 2.734 1 34.62 296 LEU A O 1
ATOM 2235 N N . LYS A 1 297 ? -0.886 32.812 3.062 1 38.03 297 LYS A N 1
ATOM 2236 C CA . LYS A 1 297 ? -1.388 33.219 4.363 1 38.03 297 LYS A CA 1
ATOM 2237 C C . LYS A 1 297 ? -0.293 33.156 5.422 1 38.03 297 LYS A C 1
ATOM 2239 O O . LYS A 1 297 ? -0.546 33.438 6.602 1 38.03 297 LYS A O 1
ATOM 2244 N N . GLY A 1 298 ? 0.885 32.625 5.203 1 33.34 298 GLY A N 1
ATOM 2245 C CA . GLY A 1 298 ? 1.939 32.875 6.172 1 33.34 298 GLY A CA 1
ATOM 2246 C C . GLY A 1 298 ? 2.809 34.062 5.828 1 33.34 298 GLY A C 1
ATOM 2247 O O . GLY A 1 298 ? 2.826 34.5 4.68 1 33.34 298 GLY A O 1
ATOM 2248 N N . MET B 1 1 ? -39.188 64.062 55.031 1 30.84 1 MET B N 1
ATOM 2249 C CA . MET B 1 1 ? -38.156 63.5 54.188 1 30.84 1 MET B CA 1
ATOM 2250 C C . MET B 1 1 ? -38.688 62.344 53.344 1 30.84 1 MET B C 1
ATOM 2252 O O . MET B 1 1 ? -39.062 61.281 53.906 1 30.84 1 MET B O 1
ATOM 2256 N N . SER B 1 2 ? -39.438 62.531 52.219 1 38.19 2 SER B N 1
ATOM 2257 C CA . SER B 1 2 ? -40.125 61.75 51.188 1 38.19 2 SER B CA 1
ATOM 2258 C C . SER B 1 2 ? -39.156 60.875 50.406 1 38.19 2 SER B C 1
ATOM 2260 O O . SER B 1 2 ? -38.344 61.375 49.625 1 38.19 2 SER B O 1
ATOM 2262 N N . THR B 1 3 ? -38.562 59.938 51.062 1 39.03 3 THR B N 1
ATOM 2263 C CA . THR B 1 3 ? -37.625 59.031 50.375 1 39.03 3 THR B CA 1
ATOM 2264 C C . THR B 1 3 ? -38.25 58.406 49.156 1 39.03 3 THR B C 1
ATOM 2266 O O . THR B 1 3 ? -39.281 57.688 49.281 1 39.03 3 THR B O 1
ATOM 2269 N N . ALA B 1 4 ? -38.219 59.031 48 1 47.59 4 ALA B N 1
ATOM 2270 C CA . ALA B 1 4 ? -38.531 58.562 46.656 1 47.59 4 ALA B CA 1
ATOM 2271 C C . ALA B 1 4 ? -37.938 57.219 46.344 1 47.59 4 ALA B C 1
ATOM 2273 O O . ALA B 1 4 ? -36.688 57.062 46.344 1 47.59 4 ALA B O 1
ATOM 2274 N N . THR B 1 5 ? -38.594 56.125 46.781 1 42.88 5 THR B N 1
ATOM 2275 C CA . THR B 1 5 ? -38.188 54.75 46.406 1 42.88 5 THR B CA 1
ATOM 2276 C C . THR B 1 5 ? -38.031 54.625 44.875 1 42.88 5 THR B C 1
ATOM 2278 O O . THR B 1 5 ? -39 54.844 44.156 1 42.88 5 THR B O 1
ATOM 2281 N N . ALA B 1 6 ? -36.875 54.906 44.344 1 51.22 6 ALA B N 1
ATOM 2282 C CA . ALA B 1 6 ? -36.562 54.75 42.938 1 51.22 6 ALA B CA 1
ATOM 2283 C C . ALA B 1 6 ? -37 53.375 42.438 1 51.22 6 ALA B C 1
ATOM 2285 O O . ALA B 1 6 ? -36.812 52.375 43.094 1 51.22 6 ALA B O 1
ATOM 2286 N N . PRO B 1 7 ? -38.062 53.344 41.469 1 46.88 7 PRO B N 1
ATOM 2287 C CA . PRO B 1 7 ? -38.5 52.062 40.938 1 46.88 7 PRO B CA 1
ATOM 2288 C C . PRO B 1 7 ? -37.375 51.188 40.438 1 46.88 7 PRO B C 1
ATOM 2290 O O . PRO B 1 7 ? -36.344 51.719 39.969 1 46.88 7 PRO B O 1
ATOM 2293 N N . ARG B 1 8 ? -37.125 49.969 40.969 1 51.47 8 ARG B N 1
ATOM 2294 C CA . ARG B 1 8 ? -36.156 48.969 40.562 1 51.47 8 ARG B CA 1
ATOM 2295 C C . ARG B 1 8 ? -36.219 48.719 39.062 1 51.47 8 ARG B C 1
ATOM 2297 O O . ARG B 1 8 ? -37.312 48.594 38.469 1 51.47 8 ARG B O 1
ATOM 2304 N N . PRO B 1 9 ? -35.188 49.156 38.25 1 48.06 9 PRO B N 1
ATOM 2305 C CA . PRO B 1 9 ? -35.25 48.875 36.812 1 48.06 9 PRO B CA 1
ATOM 2306 C C . PRO B 1 9 ? -35.625 47.438 36.531 1 48.06 9 PRO B C 1
ATOM 2308 O O . PRO B 1 9 ? -35.25 46.531 37.281 1 48.06 9 PRO B O 1
ATOM 2311 N N . VAL B 1 10 ? -36.812 47.094 35.969 1 45 10 VAL B N 1
ATOM 2312 C CA . VAL B 1 10 ? -37.219 45.781 35.438 1 45 10 VAL B CA 1
ATOM 2313 C C . VAL B 1 10 ? -36.125 45.25 34.5 1 45 10 VAL B C 1
ATOM 2315 O O . VAL B 1 10 ? -35.781 45.875 33.5 1 45 10 VAL B O 1
ATOM 2318 N N . SER B 1 11 ? -35.062 44.594 35 1 44.25 11 SER B N 1
ATOM 2319 C CA . SER B 1 11 ? -34.125 43.875 34.125 1 44.25 11 SER B CA 1
ATOM 2320 C C . SER B 1 11 ? -34.875 43 33.125 1 44.25 11 SER B C 1
ATOM 2322 O O . SER B 1 11 ? -35.625 42.094 33.5 1 44.25 11 SER B O 1
ATOM 2324 N N . THR B 1 12 ? -35.562 43.562 32.094 1 43.25 12 THR B N 1
ATOM 2325 C CA . THR B 1 12 ? -36.062 42.719 31.031 1 43.25 12 THR B CA 1
ATOM 2326 C C . THR B 1 12 ? -34.969 41.844 30.453 1 43.25 12 THR B C 1
ATOM 2328 O O . THR B 1 12 ? -34.125 42.344 29.688 1 43.25 12 THR B O 1
ATOM 2331 N N . ARG B 1 13 ? -34.406 40.969 31.234 1 45.78 13 ARG B N 1
ATOM 2332 C CA . ARG B 1 13 ? -33.562 39.969 30.547 1 45.78 13 ARG B CA 1
ATOM 2333 C C . ARG B 1 13 ? -34.25 39.406 29.328 1 45.78 13 ARG B C 1
ATOM 2335 O O . ARG B 1 13 ? -35.344 38.844 29.438 1 45.78 13 ARG B O 1
ATOM 2342 N N . PRO B 1 14 ? -34.094 40 28.141 1 43.81 14 PRO B N 1
ATOM 2343 C CA . PRO B 1 14 ? -34.688 39.344 26.984 1 43.81 14 PRO B CA 1
ATOM 2344 C C . PRO B 1 14 ? -34.562 37.812 27.062 1 43.81 14 PRO B C 1
ATOM 2346 O O . PRO B 1 14 ? -33.531 37.312 27.531 1 43.81 14 PRO B O 1
ATOM 2349 N N . LEU B 1 15 ? -35.656 37.094 27.281 1 42.47 15 LEU B N 1
ATOM 2350 C CA . LEU B 1 15 ? -35.688 35.625 27.078 1 42.47 15 LEU B CA 1
ATOM 2351 C C . LEU B 1 15 ? -34.875 35.25 25.844 1 42.47 15 LEU B C 1
ATOM 2353 O O . LEU B 1 15 ? -35.25 35.562 24.719 1 42.47 15 LEU B O 1
ATOM 2357 N N . VAL B 1 16 ? -33.625 35.438 25.828 1 41.88 16 VAL B N 1
ATOM 2358 C CA . VAL B 1 16 ? -32.875 34.781 24.75 1 41.88 16 VAL B CA 1
ATOM 2359 C C . VAL B 1 16 ? -33.5 33.406 24.484 1 41.88 16 VAL B C 1
ATOM 2361 O O . VAL B 1 16 ? -33.5 32.531 25.359 1 41.88 16 VAL B O 1
ATOM 2364 N N . ALA B 1 17 ? -34.656 33.344 23.812 1 41.53 17 ALA B N 1
ATOM 2365 C CA . ALA B 1 17 ? -35.188 32.062 23.312 1 41.53 17 ALA B CA 1
ATOM 2366 C C . ALA B 1 17 ? -34.062 31.094 23.016 1 41.53 17 ALA B C 1
ATOM 2368 O O . ALA B 1 17 ? -33.062 31.438 22.359 1 41.53 17 ALA B O 1
ATOM 2369 N N . GLU B 1 18 ? -33.75 30.297 23.953 1 42.5 18 GLU B N 1
ATOM 2370 C CA . GLU B 1 18 ? -32.906 29.141 23.688 1 42.5 18 GLU B CA 1
ATOM 2371 C C . GLU B 1 18 ? -33.156 28.578 22.297 1 42.5 18 GLU B C 1
ATOM 2373 O O . GLU B 1 18 ? -34.25 28.125 21.984 1 42.5 18 GLU B O 1
ATOM 2378 N N . ARG B 1 19 ? -32.875 29.359 21.219 1 42.31 19 ARG B N 1
ATOM 2379 C CA . ARG B 1 19 ? -32.906 28.844 19.859 1 42.31 19 ARG B CA 1
ATOM 2380 C C . ARG B 1 19 ? -32.75 27.328 19.844 1 42.31 19 ARG B C 1
ATOM 2382 O O . ARG B 1 19 ? -31.734 26.812 20.344 1 42.31 19 ARG B O 1
ATOM 2389 N N . ARG B 1 20 ? -33.875 26.641 20 1 40.69 20 ARG B N 1
ATOM 2390 C CA . ARG B 1 20 ? -33.906 25.203 19.812 1 40.69 20 ARG B CA 1
ATOM 2391 C C . ARG B 1 20 ? -32.938 24.75 18.734 1 40.69 20 ARG B C 1
ATOM 2393 O O . ARG B 1 20 ? -33 25.234 17.594 1 40.69 20 ARG B O 1
ATOM 2400 N N . ARG B 1 21 ? -31.781 24.484 19.094 1 44.28 21 ARG B N 1
ATOM 2401 C CA . ARG B 1 21 ? -30.859 23.828 18.188 1 44.28 21 ARG B CA 1
ATOM 2402 C C . ARG B 1 21 ? -31.578 22.844 17.266 1 44.28 21 ARG B C 1
ATOM 2404 O O . ARG B 1 21 ? -32.344 22 17.75 1 44.28 21 ARG B O 1
ATOM 2411 N N . PRO B 1 22 ? -32.281 23.312 16.188 1 44.09 22 PRO B N 1
ATOM 2412 C CA . PRO B 1 22 ? -33 22.406 15.289 1 44.09 22 PRO B CA 1
ATOM 2413 C C . PRO B 1 22 ? -32.5 20.969 15.383 1 44.09 22 PRO B C 1
ATOM 2415 O O . PRO B 1 22 ? -31.312 20.734 15.648 1 44.09 22 PRO B O 1
ATOM 2418 N N . ARG B 1 23 ? -33.312 19.953 15.578 1 44.53 23 ARG B N 1
ATOM 2419 C CA . ARG B 1 23 ? -33.344 18.516 15.867 1 44.53 23 ARG B CA 1
ATOM 2420 C C . ARG B 1 23 ? -32.406 17.766 14.93 1 44.53 23 ARG B C 1
ATOM 2422 O O . ARG B 1 23 ? -32.094 18.234 13.836 1 44.53 23 ARG B O 1
ATOM 2429 N N . PRO B 1 24 ? -31.797 16.484 15.242 1 48.72 24 PRO B N 1
ATOM 2430 C CA . PRO B 1 24 ? -30.891 15.375 14.898 1 48.72 24 PRO B CA 1
ATOM 2431 C C . PRO B 1 24 ? -31.234 14.742 13.555 1 48.72 24 PRO B C 1
ATOM 2433 O O . PRO B 1 24 ? -30.656 13.719 13.18 1 48.72 24 PRO B O 1
ATOM 2436 N N . ARG B 1 25 ? -32.406 15.07 12.984 1 50.62 25 ARG B N 1
ATOM 2437 C CA . ARG B 1 25 ? -32.719 14.336 11.773 1 50.62 25 ARG B CA 1
ATOM 2438 C C . ARG B 1 25 ? -31.609 14.438 10.734 1 50.62 25 ARG B C 1
ATOM 2440 O O . ARG B 1 25 ? -31.422 13.523 9.93 1 50.62 25 ARG B O 1
ATOM 2447 N N . ALA B 1 26 ? -31.016 15.586 10.664 1 53.19 26 ALA B N 1
ATOM 2448 C CA . ALA B 1 26 ? -30 15.961 9.688 1 53.19 26 ALA B CA 1
ATOM 2449 C C . ALA B 1 26 ? -28.812 15 9.727 1 53.19 26 ALA B C 1
ATOM 2451 O O . ALA B 1 26 ? -28.125 14.812 8.719 1 53.19 26 ALA B O 1
ATOM 2452 N N . ALA B 1 27 ? -28.781 14.25 10.883 1 60.56 27 ALA B N 1
ATOM 2453 C CA . ALA B 1 27 ? -27.594 13.406 11.094 1 60.56 27 ALA B CA 1
ATOM 2454 C C . ALA B 1 27 ? -27.891 11.953 10.727 1 60.56 27 ALA B C 1
ATOM 2456 O O . ALA B 1 27 ? -27.016 11.094 10.836 1 60.56 27 ALA B O 1
ATOM 2457 N N . VAL B 1 28 ? -29.219 11.766 10.219 1 67.44 28 VAL B N 1
ATOM 2458 C CA . VAL B 1 28 ? -29.594 10.367 10.039 1 67.44 28 VAL B CA 1
ATOM 2459 C C . VAL B 1 28 ? -28.906 9.797 8.805 1 67.44 28 VAL B C 1
ATOM 2461 O O . VAL B 1 28 ? -28.328 8.703 8.867 1 67.44 28 VAL B O 1
ATOM 2464 N N . LEU B 1 29 ? -28.953 10.555 7.719 1 66.56 29 LEU B N 1
ATOM 2465 C CA . LEU B 1 29 ? -28.406 10.031 6.473 1 66.56 29 LEU B CA 1
ATOM 2466 C C . LEU B 1 29 ? -26.906 9.805 6.59 1 66.56 29 LEU B C 1
ATOM 2468 O O . LEU B 1 29 ? -26.406 8.727 6.266 1 66.56 29 LEU B O 1
ATOM 2472 N N . PRO B 1 30 ? -26.25 10.797 7.074 1 62.75 30 PRO B N 1
ATOM 2473 C CA . PRO B 1 30 ? -24.828 10.516 7.238 1 62.75 30 PRO B CA 1
ATOM 2474 C C . PRO B 1 30 ? -24.562 9.398 8.242 1 62.75 30 PRO B C 1
ATOM 2476 O O . PRO B 1 30 ? -23.625 8.609 8.062 1 62.75 30 PRO B O 1
ATOM 2479 N N . THR B 1 31 ? -25.438 9.383 9.188 1 67.88 31 THR B N 1
ATOM 2480 C CA . THR B 1 31 ? -25.281 8.312 10.172 1 67.88 31 THR B CA 1
ATOM 2481 C C . THR B 1 31 ? -25.484 6.949 9.523 1 67.88 31 THR B C 1
ATOM 2483 O O . THR B 1 31 ? -24.719 6.016 9.758 1 67.88 31 THR B O 1
ATOM 2486 N N . VAL B 1 32 ? -26.516 6.875 8.789 1 71.19 32 VAL B N 1
ATOM 2487 C CA . VAL B 1 32 ? -26.828 5.609 8.133 1 71.19 32 VAL B CA 1
ATOM 2488 C C . VAL B 1 32 ? -25.688 5.23 7.188 1 71.19 32 VAL B C 1
ATOM 2490 O O . VAL B 1 32 ? -25.266 4.074 7.148 1 71.19 32 VAL B O 1
ATOM 2493 N N . ALA B 1 33 ? -25.234 6.176 6.492 1 66.44 33 ALA B N 1
ATOM 2494 C CA . ALA B 1 33 ? -24.125 5.93 5.562 1 66.44 33 ALA B CA 1
ATOM 2495 C C . ALA B 1 33 ? -22.875 5.492 6.305 1 66.44 33 ALA B C 1
ATOM 2497 O O . ALA B 1 33 ? -22.172 4.574 5.867 1 66.44 33 ALA B O 1
ATOM 2498 N N . LEU B 1 34 ? -22.703 6.117 7.383 1 66.56 34 LEU B N 1
ATOM 2499 C CA . LEU B 1 34 ? -21.516 5.785 8.18 1 66.56 34 LEU B CA 1
ATOM 2500 C C . LEU B 1 34 ? -21.656 4.391 8.789 1 66.56 34 LEU B C 1
ATOM 2502 O O . LEU B 1 34 ? -20.688 3.637 8.836 1 66.56 34 LEU B O 1
ATOM 2506 N N . VAL B 1 35 ? -22.828 4.16 9.258 1 71.06 35 VAL B N 1
ATOM 2507 C CA . VAL B 1 35 ? -23.062 2.857 9.867 1 71.06 35 VAL B CA 1
ATOM 2508 C C . VAL B 1 35 ? -22.906 1.76 8.82 1 71.06 35 VAL B C 1
ATOM 2510 O O . VAL B 1 35 ? -22.297 0.722 9.086 1 71.06 35 VAL B O 1
ATOM 2513 N N . LEU B 1 36 ? -23.328 2.039 7.645 1 71.19 36 LEU B N 1
ATOM 2514 C CA . LEU B 1 36 ? -23.203 1.065 6.562 1 71.19 36 LEU B CA 1
ATOM 2515 C C . LEU B 1 36 ? -21.75 0.873 6.168 1 71.19 36 LEU B C 1
ATOM 2517 O O . LEU B 1 36 ? -21.312 -0.254 5.922 1 71.19 36 LEU B O 1
ATOM 2521 N N . GLY B 1 37 ? -21.094 1.991 6.184 1 67.81 37 GLY B N 1
ATOM 2522 C CA . GLY B 1 37 ? -19.672 1.901 5.895 1 67.81 37 GLY B CA 1
ATOM 2523 C C . GLY B 1 37 ? -18.891 1.149 6.961 1 67.81 37 GLY B C 1
ATOM 2524 O O . GLY B 1 37 ? -18.062 0.306 6.641 1 67.81 37 GLY B O 1
ATOM 2525 N N . ALA B 1 38 ? -19.266 1.463 8.156 1 69.25 38 ALA B N 1
ATOM 2526 C CA . ALA B 1 38 ? -18.609 0.778 9.273 1 69.25 38 ALA B CA 1
ATOM 2527 C C . ALA B 1 38 ? -18.906 -0.719 9.242 1 69.25 38 ALA B C 1
ATOM 2529 O O . ALA B 1 38 ? -18.016 -1.539 9.445 1 69.25 38 ALA B O 1
ATOM 2530 N N . LEU B 1 39 ? -20.141 -0.981 8.977 1 73.44 39 LEU B N 1
ATOM 2531 C CA . LEU B 1 39 ? -20.531 -2.385 8.898 1 73.44 39 LEU B CA 1
ATOM 2532 C C . LEU B 1 39 ? -19.797 -3.09 7.766 1 73.44 39 LEU B C 1
ATOM 2534 O O . LEU B 1 39 ? -19.297 -4.207 7.941 1 73.44 39 LEU B O 1
ATOM 2538 N N . TYR B 1 40 ? -19.688 -2.406 6.758 1 72.12 40 TYR B N 1
ATOM 2539 C CA . TYR B 1 40 ? -19 -2.977 5.609 1 72.12 40 TYR B CA 1
ATOM 2540 C C . TYR B 1 40 ? -17.531 -3.238 5.938 1 72.12 40 TYR B C 1
ATOM 2542 O O . TYR B 1 40 ? -16.984 -4.285 5.574 1 72.12 40 TYR B O 1
ATOM 2550 N N . CYS B 1 41 ? -16.891 -2.342 6.652 1 68.56 41 CYS B N 1
ATOM 2551 C CA . CYS B 1 41 ? -15.484 -2.482 6.996 1 68.56 41 CYS B CA 1
ATOM 2552 C C . CYS B 1 41 ? -15.281 -3.576 8.039 1 68.56 41 CYS B C 1
ATOM 2554 O O . CYS B 1 41 ? -14.281 -4.297 8 1 68.56 41 CYS B O 1
ATOM 2556 N N . LEU B 1 42 ? -16.312 -3.707 8.906 1 76 42 LEU B N 1
ATOM 2557 C CA . LEU B 1 42 ? -16.141 -4.602 10.047 1 76 42 LEU B CA 1
ATOM 2558 C C . LEU B 1 42 ? -16.609 -6.012 9.703 1 76 42 LEU B C 1
ATOM 2560 O O . LEU B 1 42 ? -16.203 -6.98 10.352 1 76 42 LEU B O 1
ATOM 2564 N N . VAL B 1 43 ? -17.344 -6.16 8.742 1 82.94 43 VAL B N 1
ATOM 2565 C CA . VAL B 1 43 ? -17.984 -7.434 8.414 1 82.94 43 VAL B CA 1
ATOM 2566 C C . VAL B 1 43 ? -16.906 -8.477 8.117 1 82.94 43 VAL B C 1
ATOM 2568 O O . VAL B 1 43 ? -16.922 -9.57 8.688 1 82.94 43 VAL B O 1
ATOM 2571 N N . PRO B 1 44 ? -15.93 -8.141 7.242 1 81.56 44 PRO B N 1
ATOM 2572 C CA . PRO B 1 44 ? -14.93 -9.172 6.961 1 81.56 44 PRO B CA 1
ATOM 2573 C C . PRO B 1 44 ? -14.117 -9.562 8.195 1 81.56 44 PRO B C 1
ATOM 2575 O O . PRO B 1 44 ? -13.734 -10.727 8.344 1 81.56 44 PRO B O 1
ATOM 2578 N N . VAL B 1 45 ? -13.891 -8.641 9 1 83.69 45 VAL B N 1
ATOM 2579 C CA . VAL B 1 45 ? -13.102 -8.891 10.203 1 83.69 45 VAL B CA 1
ATOM 2580 C C . VAL B 1 45 ? -13.898 -9.758 11.172 1 83.69 45 VAL B C 1
ATOM 2582 O O . VAL B 1 45 ? -13.391 -10.742 11.703 1 83.69 45 VAL B O 1
ATOM 2585 N N . VAL B 1 46 ? -15.156 -9.367 11.367 1 87.69 46 VAL B N 1
ATOM 2586 C CA . VAL B 1 46 ? -16.031 -10.141 12.25 1 87.69 46 VAL B CA 1
ATOM 2587 C C . VAL B 1 46 ? -16.234 -11.539 11.688 1 87.69 46 VAL B C 1
ATOM 2589 O O . VAL B 1 46 ? -16.25 -12.523 12.43 1 87.69 46 VAL B O 1
ATOM 2592 N N . TRP B 1 47 ? -16.312 -11.555 10.43 1 90.44 47 TRP B N 1
ATOM 2593 C CA . TRP B 1 47 ? -16.516 -12.852 9.789 1 90.44 47 TRP B CA 1
ATOM 2594 C C . TRP B 1 47 ? -15.312 -13.766 10.039 1 90.44 47 TRP B C 1
ATOM 2596 O O . TRP B 1 47 ? -15.484 -14.938 10.375 1 90.44 47 TRP B O 1
ATOM 2606 N N . VAL B 1 48 ? -14.125 -13.273 9.812 1 91.19 48 VAL B N 1
ATOM 2607 C CA . VAL B 1 48 ? -12.938 -14.109 9.969 1 91.19 48 VAL B CA 1
ATOM 2608 C C . VAL B 1 48 ? -12.82 -14.578 11.422 1 91.19 48 VAL B C 1
ATOM 2610 O O . VAL B 1 48 ? -12.438 -15.727 11.68 1 91.19 48 VAL B O 1
ATOM 2613 N N . LEU B 1 49 ? -13.219 -13.773 12.352 1 92.56 49 LEU B N 1
ATOM 2614 C CA . LEU B 1 49 ? -13.172 -14.141 13.758 1 92.56 49 LEU B CA 1
ATOM 2615 C C . LEU B 1 49 ? -14.195 -15.219 14.078 1 92.56 49 LEU B C 1
ATOM 2617 O O . LEU B 1 49 ? -13.891 -16.188 14.773 1 92.56 49 LEU B O 1
ATOM 2621 N N . VAL B 1 50 ? -15.32 -15.078 13.555 1 94.75 50 VAL B N 1
ATOM 2622 C CA . VAL B 1 50 ? -16.375 -16.062 13.789 1 94.75 50 VAL B CA 1
ATOM 2623 C C . VAL B 1 50 ? -16.062 -17.344 13.047 1 94.75 50 VAL B C 1
ATOM 2625 O O . VAL B 1 50 ? -16.141 -18.438 13.625 1 94.75 50 VAL B O 1
ATOM 2628 N N . ALA B 1 51 ? -15.633 -17.219 11.836 1 93.88 51 ALA B N 1
ATOM 2629 C CA . ALA B 1 51 ? -15.344 -18.375 10.992 1 93.88 51 ALA B CA 1
ATOM 2630 C C . ALA B 1 51 ? -14.172 -19.172 11.547 1 93.88 51 ALA B C 1
ATOM 2632 O O . ALA B 1 51 ? -14.102 -20.391 11.375 1 93.88 51 ALA B O 1
ATOM 2633 N N . SER B 1 52 ? -13.281 -18.5 12.203 1 95.44 52 SER B N 1
ATOM 2634 C CA . SER B 1 52 ? -12.125 -19.172 12.773 1 95.44 52 SER B CA 1
ATOM 2635 C C . SER B 1 52 ? -12.531 -20.156 13.875 1 95.44 52 SER B C 1
ATOM 2637 O O . SER B 1 52 ? -11.773 -21.047 14.234 1 95.44 52 SER B O 1
ATOM 2639 N N . THR B 1 53 ? -13.734 -19.953 14.406 1 96.19 53 THR B N 1
ATOM 2640 C CA . THR B 1 53 ? -14.219 -20.828 15.469 1 96.19 53 THR B CA 1
ATOM 2641 C C . THR B 1 53 ? -14.906 -22.062 14.891 1 96.19 53 THR B C 1
ATOM 2643 O O . THR B 1 53 ? -15.234 -23 15.625 1 96.19 53 THR B O 1
ATOM 2646 N N . LYS B 1 54 ? -15.094 -22.094 13.633 1 95.19 54 LYS B N 1
ATOM 2647 C CA . LYS B 1 54 ? -15.867 -23.172 13.016 1 95.19 54 LYS B CA 1
ATOM 2648 C C . LYS B 1 54 ? -14.961 -24.328 12.586 1 95.19 54 LYS B C 1
ATOM 2650 O O . LYS B 1 54 ? -13.852 -24.094 12.102 1 95.19 54 LYS B O 1
ATOM 2655 N N . SER B 1 55 ? -15.5 -25.516 12.742 1 93.31 55 SER B N 1
ATOM 2656 C CA . SER B 1 55 ? -14.844 -26.688 12.172 1 93.31 55 SER B CA 1
ATOM 2657 C C . SER B 1 55 ? -15.062 -26.781 10.672 1 93.31 55 SER B C 1
ATOM 2659 O O . SER B 1 55 ? -15.852 -26.016 10.109 1 93.31 55 SER B O 1
ATOM 2661 N N . SER B 1 56 ? -14.289 -27.703 10.07 1 89.44 56 SER B N 1
ATOM 2662 C CA . SER B 1 56 ? -14.398 -27.859 8.625 1 89.44 56 SER B CA 1
ATOM 2663 C C . SER B 1 56 ? -15.812 -28.25 8.219 1 89.44 56 SER B C 1
ATOM 2665 O O . SER B 1 56 ? -16.281 -27.875 7.145 1 89.44 56 SER B O 1
ATOM 2667 N N . SER B 1 57 ? -16.484 -28.938 9.094 1 89.38 57 SER B N 1
ATOM 2668 C CA . SER B 1 57 ? -17.844 -29.391 8.805 1 89.38 57 SER B CA 1
ATOM 2669 C C . SER B 1 57 ? -18.859 -28.266 9.023 1 89.38 57 SER B C 1
ATOM 2671 O O . SER B 1 57 ? -19.891 -28.219 8.367 1 89.38 57 SER B O 1
ATOM 2673 N N . GLU B 1 58 ? -18.484 -27.297 9.805 1 91.25 58 GLU B N 1
ATOM 2674 C CA . GLU B 1 58 ? -19.391 -26.219 10.172 1 91.25 58 GLU B CA 1
ATOM 2675 C C . GLU B 1 58 ? -19.25 -25.031 9.227 1 91.25 58 GLU B C 1
ATOM 2677 O O . GLU B 1 58 ? -20.188 -24.25 9.062 1 91.25 58 GLU B O 1
ATOM 2682 N N . LEU B 1 59 ? -18.172 -24.906 8.625 1 86.44 59 LEU B N 1
ATOM 2683 C CA . LEU B 1 59 ? -17.797 -23.703 7.895 1 86.44 59 LEU B CA 1
ATOM 2684 C C . LEU B 1 59 ? -18.797 -23.422 6.77 1 86.44 59 LEU B C 1
ATOM 2686 O O . LEU B 1 59 ? -19.203 -22.281 6.559 1 86.44 59 LEU B O 1
ATOM 2690 N N . PHE B 1 60 ? -19.312 -24.531 6.176 1 81.62 60 PHE B N 1
ATOM 2691 C CA . PHE B 1 60 ? -20.156 -24.312 5.012 1 81.62 60 PHE B CA 1
ATOM 2692 C C . PHE B 1 60 ? -21.562 -24.844 5.258 1 81.62 60 PHE B C 1
ATOM 2694 O O . PHE B 1 60 ? -22.406 -24.797 4.363 1 81.62 60 PHE B O 1
ATOM 2701 N N . SER B 1 61 ? -21.781 -25.25 6.512 1 86.12 61 SER B N 1
ATOM 2702 C CA . SER B 1 61 ? -23.078 -25.844 6.789 1 86.12 61 SER B CA 1
ATOM 2703 C C . SER B 1 61 ? -23.875 -24.984 7.766 1 86.12 61 SER B C 1
ATOM 2705 O O . SER B 1 61 ? -25.078 -25.203 7.957 1 86.12 61 SER B O 1
ATOM 2707 N N . THR B 1 62 ? -23.172 -24.062 8.359 1 88.31 62 THR B N 1
ATOM 2708 C CA . THR B 1 62 ? -23.844 -23.219 9.352 1 88.31 62 THR B CA 1
ATOM 2709 C C . THR B 1 62 ? -23.938 -21.781 8.859 1 88.31 62 THR B C 1
ATOM 2711 O O . THR B 1 62 ? -23.297 -21.406 7.883 1 88.31 62 THR B O 1
ATOM 2714 N N . PHE B 1 63 ? -24.734 -21.094 9.609 1 89.62 63 PHE B N 1
ATOM 2715 C CA . PHE B 1 63 ? -24.875 -19.672 9.297 1 89.62 63 PHE B CA 1
ATOM 2716 C C . PHE B 1 63 ? -23.516 -18.969 9.406 1 89.62 63 PHE B C 1
ATOM 2718 O O . PHE B 1 63 ? -22.75 -19.219 10.328 1 89.62 63 PHE B O 1
ATOM 2725 N N . THR B 1 64 ? -23.297 -18.094 8.547 1 85.56 64 THR B N 1
ATOM 2726 C CA . THR B 1 64 ? -22 -17.484 8.297 1 85.56 64 THR B CA 1
ATOM 2727 C C . THR B 1 64 ? -21.5 -16.75 9.539 1 85.56 64 THR B C 1
ATOM 2729 O O . THR B 1 64 ? -20.297 -16.75 9.82 1 85.56 64 THR B O 1
ATOM 2732 N N . PHE B 1 65 ? -22.375 -16.266 10.352 1 90 65 PHE B N 1
ATOM 2733 C CA . PHE B 1 65 ? -21.922 -15.445 11.477 1 90 65 PHE B CA 1
ATOM 2734 C C . PHE B 1 65 ? -22.188 -16.156 12.797 1 90 65 PHE B C 1
ATOM 2736 O O . PHE B 1 65 ? -22.094 -15.539 13.859 1 90 65 PHE B O 1
ATOM 2743 N N . LEU B 1 66 ? -22.438 -17.422 12.742 1 92.38 66 LEU B N 1
ATOM 2744 C CA . LEU B 1 66 ? -22.578 -18.234 13.953 1 92.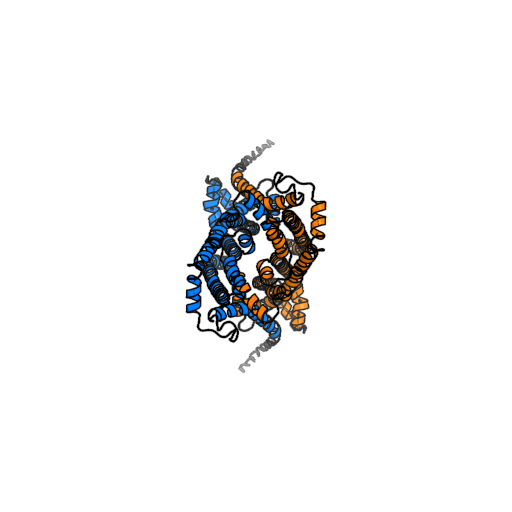38 66 LEU B CA 1
ATOM 2745 C C . LEU B 1 66 ? -21.25 -18.844 14.367 1 92.38 66 LEU B C 1
ATOM 2747 O O . LEU B 1 66 ? -20.578 -19.484 13.562 1 92.38 66 LEU B O 1
ATOM 2751 N N . PRO B 1 67 ? -20.922 -18.609 15.609 1 94.56 67 PRO B N 1
ATOM 2752 C CA . PRO B 1 67 ? -19.688 -19.219 16.062 1 94.56 67 PRO B CA 1
ATOM 2753 C C . PRO B 1 67 ? -19.734 -20.75 16.047 1 94.56 67 PRO B C 1
ATOM 2755 O O . PRO B 1 67 ? -20.828 -21.328 16.062 1 94.56 67 PRO B O 1
ATOM 2758 N N . GLY B 1 68 ? -18.531 -21.281 15.945 1 95.19 68 GLY B N 1
ATOM 2759 C CA . GLY B 1 68 ? -18.438 -22.734 15.906 1 95.19 68 GLY B CA 1
ATOM 2760 C C . GLY B 1 68 ? -17.781 -23.312 17.156 1 95.19 68 GLY B C 1
ATOM 2761 O O . GLY B 1 68 ? -17.828 -22.703 18.219 1 95.19 68 GLY B O 1
ATOM 2762 N N . THR B 1 69 ? -17.359 -24.531 17.031 1 94.5 69 THR B N 1
ATOM 2763 C CA . THR B 1 69 ? -16.828 -25.25 18.172 1 94.5 69 THR B CA 1
ATOM 2764 C C . THR B 1 69 ? -15.391 -25.703 17.922 1 94.5 69 THR B C 1
ATOM 2766 O O . THR B 1 69 ? -14.82 -26.469 18.703 1 94.5 69 THR B O 1
ATOM 2769 N N . GLY B 1 70 ? -14.836 -25.219 16.906 1 95.31 70 GLY B N 1
ATOM 2770 C CA . GLY B 1 70 ? -13.578 -25.812 16.484 1 95.31 70 GLY B CA 1
ATOM 2771 C C . GLY B 1 70 ? -12.391 -24.891 16.719 1 95.31 70 GLY B C 1
ATOM 2772 O O . GLY B 1 70 ? -11.312 -25.109 16.141 1 95.31 70 GLY B O 1
ATOM 2773 N N . LEU B 1 71 ? -12.539 -23.906 17.5 1 96.12 71 LEU B N 1
ATOM 2774 C CA . LEU B 1 71 ? -11.484 -22.906 17.641 1 96.12 71 LEU B CA 1
ATOM 2775 C C . LEU B 1 71 ? -10.18 -23.547 18.078 1 96.12 71 LEU B C 1
ATOM 2777 O O . LEU B 1 71 ? -9.141 -23.375 17.438 1 96.12 71 LEU B O 1
ATOM 2781 N N . LEU B 1 72 ? -10.195 -24.344 19.141 1 96.94 72 LEU B N 1
ATOM 2782 C CA . LEU B 1 72 ? -8.977 -24.906 19.703 1 96.94 72 LEU B CA 1
ATOM 2783 C C . LEU B 1 72 ? -8.375 -25.938 18.75 1 96.94 72 LEU B C 1
ATOM 2785 O O . LEU B 1 72 ? -7.152 -26.016 18.609 1 96.94 72 LEU B O 1
ATOM 2789 N N . ASP B 1 73 ? -9.195 -26.719 18.109 1 96.81 73 ASP B N 1
ATOM 2790 C CA . ASP B 1 73 ? -8.719 -27.672 17.125 1 96.81 73 ASP B CA 1
ATOM 2791 C C . ASP B 1 73 ? -8.094 -26.969 15.93 1 96.81 73 ASP B C 1
ATOM 2793 O O . ASP B 1 73 ? -7.051 -27.406 15.43 1 96.81 73 ASP B O 1
ATOM 2797 N N . ASN B 1 74 ? -8.781 -25.891 15.523 1 97 74 ASN B N 1
ATOM 2798 C CA . ASN B 1 74 ? -8.242 -25.109 14.414 1 97 74 ASN B CA 1
ATOM 2799 C C . ASN B 1 74 ? -6.859 -24.547 14.742 1 97 74 ASN B C 1
ATOM 2801 O O . ASN B 1 74 ? -5.961 -24.578 13.898 1 97 74 ASN B O 1
ATOM 2805 N N . LEU B 1 75 ? -6.754 -24.125 15.961 1 97.5 75 LEU B N 1
ATOM 2806 C CA . LEU B 1 75 ? -5.477 -23.562 16.391 1 97.5 75 LEU B CA 1
ATOM 2807 C C . LEU B 1 75 ? -4.406 -24.656 16.438 1 97.5 75 LEU B C 1
ATOM 2809 O O . LEU B 1 75 ? -3.281 -24.438 15.984 1 97.5 75 LEU B O 1
ATOM 2813 N N . GLY B 1 76 ? -4.762 -25.734 16.969 1 97.5 76 GLY B N 1
ATOM 2814 C CA . GLY B 1 76 ? -3.836 -26.844 17 1 97.5 76 GLY B CA 1
ATOM 2815 C C . GLY B 1 76 ? -3.404 -27.312 15.617 1 97.5 76 GLY B C 1
ATOM 2816 O O . GLY B 1 76 ? -2.213 -27.484 15.359 1 97.5 76 GLY B O 1
ATOM 2817 N N . ASP B 1 77 ? -4.328 -27.438 14.75 1 96.81 77 ASP B N 1
ATOM 2818 C CA . ASP B 1 77 ? -4.059 -27.875 13.383 1 96.81 77 ASP B CA 1
ATOM 2819 C C . ASP B 1 77 ? -3.195 -26.859 12.641 1 96.81 77 ASP B C 1
ATOM 2821 O O . ASP B 1 77 ? -2.326 -27.234 11.852 1 96.81 77 ASP B O 1
ATOM 2825 N N . LEU B 1 78 ? -3.463 -25.625 12.914 1 97.38 78 LEU B N 1
ATOM 2826 C CA . LEU B 1 78 ? -2.715 -24.547 12.258 1 97.38 78 LEU B CA 1
ATOM 2827 C C . LEU B 1 78 ? -1.228 -24.656 12.578 1 97.38 78 LEU B C 1
ATOM 2829 O O . LEU B 1 78 ? -0.392 -24.656 11.672 1 97.38 78 LEU B O 1
ATOM 2833 N N . PHE B 1 79 ? -0.926 -24.844 13.867 1 97.69 79 PHE B N 1
ATOM 2834 C CA . PHE B 1 79 ? 0.474 -24.812 14.273 1 97.69 79 PHE B CA 1
ATOM 2835 C C . PHE B 1 79 ? 1.131 -26.172 14.055 1 97.69 79 PHE B C 1
ATOM 2837 O O . PHE B 1 79 ? 2.357 -26.297 14.078 1 97.69 79 PHE B O 1
ATOM 2844 N N . ALA B 1 80 ? 0.323 -27.188 13.719 1 96.94 80 ALA B N 1
ATOM 2845 C CA . ALA B 1 80 ? 0.853 -28.516 13.414 1 96.94 80 ALA B CA 1
ATOM 2846 C C . ALA B 1 80 ? 1.028 -28.703 11.914 1 96.94 80 ALA B C 1
ATOM 2848 O O . ALA B 1 80 ? 1.728 -29.625 11.469 1 96.94 80 ALA B O 1
ATOM 2849 N N . TYR B 1 81 ? 0.387 -27.875 11.188 1 95.31 81 TYR B N 1
ATOM 2850 C CA . TYR B 1 81 ? 0.387 -28.016 9.742 1 95.31 81 TYR B CA 1
ATOM 2851 C C . TYR B 1 81 ? 1.806 -27.953 9.188 1 95.31 81 TYR B C 1
ATOM 2853 O O . TYR B 1 81 ? 2.588 -27.078 9.555 1 95.31 81 TYR B O 1
ATOM 2861 N N . GLY B 1 82 ? 2.082 -28.938 8.344 1 95.5 82 GLY B N 1
ATOM 2862 C CA . GLY B 1 82 ? 3.377 -28.969 7.68 1 95.5 82 GLY B CA 1
ATOM 2863 C C . GLY B 1 82 ? 4.543 -28.875 8.648 1 95.5 82 GLY B C 1
ATOM 2864 O O . GLY B 1 82 ? 5.527 -28.188 8.375 1 95.5 82 GLY B O 1
ATOM 2865 N N . ASP B 1 83 ? 4.379 -29.422 9.789 1 96.19 83 ASP B N 1
ATOM 2866 C CA . ASP B 1 83 ? 5.422 -29.453 10.812 1 96.19 83 ASP B CA 1
ATOM 2867 C C . ASP B 1 83 ? 5.785 -28.031 11.266 1 96.19 83 ASP B C 1
ATOM 2869 O O . ASP B 1 83 ? 6.957 -27.656 11.273 1 96.19 83 ASP B O 1
ATOM 2873 N N . GLY B 1 84 ? 4.816 -27.219 11.477 1 96.88 84 GLY B N 1
ATOM 2874 C CA . GLY B 1 84 ? 5.008 -25.906 12.039 1 96.88 84 GLY B CA 1
ATOM 2875 C C . GLY B 1 84 ? 5.23 -24.828 10.992 1 96.88 84 GLY B C 1
ATOM 2876 O O . GLY B 1 84 ? 5.91 -23.828 11.25 1 96.88 84 GLY B O 1
ATOM 2877 N N . GLN B 1 85 ? 4.691 -24.984 9.852 1 96.94 85 GLN B N 1
ATOM 2878 C CA . GLN B 1 85 ? 4.922 -24.094 8.727 1 96.94 85 GLN B CA 1
ATOM 2879 C C . GLN B 1 85 ? 4.363 -22.703 9.008 1 96.94 85 GLN B C 1
ATOM 2881 O O . GLN B 1 85 ? 4.977 -21.688 8.641 1 96.94 85 GLN B O 1
ATOM 2886 N N . TYR B 1 86 ? 3.271 -22.703 9.688 1 97.44 86 TYR B N 1
ATOM 2887 C CA . TYR B 1 86 ? 2.662 -21.406 9.969 1 97.44 86 TYR B CA 1
ATOM 2888 C C . TYR B 1 86 ? 3.566 -20.562 10.852 1 97.44 86 TYR B C 1
ATOM 2890 O O . TYR B 1 86 ? 3.758 -19.359 10.602 1 97.44 86 TYR B O 1
ATOM 2898 N N . ALA B 1 87 ? 4.102 -21.156 11.859 1 97.31 87 ALA B N 1
ATOM 2899 C CA . ALA B 1 87 ? 5.008 -20.438 12.75 1 97.31 87 ALA B CA 1
ATOM 2900 C C . ALA B 1 87 ? 6.234 -19.938 12 1 97.31 87 ALA B C 1
ATOM 2902 O O . ALA B 1 87 ? 6.719 -18.828 12.258 1 97.31 87 ALA B O 1
ATOM 2903 N N . GLN B 1 88 ? 6.676 -20.719 11.156 1 97.69 88 GLN B N 1
ATOM 2904 C CA . GLN B 1 88 ? 7.809 -20.312 10.328 1 97.69 88 GLN B CA 1
ATOM 2905 C C . GLN B 1 88 ? 7.441 -19.125 9.438 1 97.69 88 GLN B C 1
ATOM 2907 O O . GLN B 1 88 ? 8.227 -18.188 9.289 1 97.69 88 GLN B O 1
ATOM 2912 N N . TRP B 1 89 ? 6.266 -19.156 8.812 1 97.88 89 TRP B N 1
ATOM 2913 C CA . TRP B 1 89 ? 5.797 -18.047 7.984 1 97.88 89 TRP B CA 1
ATOM 2914 C C . TRP B 1 89 ? 5.672 -16.766 8.812 1 97.88 89 TRP B C 1
ATOM 2916 O O . TRP B 1 89 ? 6.016 -15.68 8.344 1 97.88 89 TRP B O 1
ATOM 2926 N N . ALA B 1 90 ? 5.219 -16.938 10.008 1 96.94 90 ALA B N 1
ATOM 2927 C CA . ALA B 1 90 ? 5.09 -15.789 10.906 1 96.94 90 ALA B CA 1
ATOM 2928 C C . ALA B 1 90 ? 6.457 -15.195 11.242 1 96.94 90 ALA B C 1
ATOM 2930 O O . ALA B 1 90 ? 6.633 -13.977 11.234 1 96.94 90 ALA B O 1
ATOM 2931 N N . LEU B 1 91 ? 7.363 -16.031 11.492 1 97.12 91 LEU B N 1
ATOM 2932 C CA . LEU B 1 91 ? 8.719 -15.594 11.797 1 97.12 91 LEU B CA 1
ATOM 2933 C C . LEU B 1 91 ? 9.352 -14.914 10.594 1 97.12 91 LEU B C 1
ATOM 2935 O O . LEU B 1 91 ? 10.047 -13.898 10.734 1 97.12 91 LEU B O 1
ATOM 2939 N N . ASN B 1 92 ? 9.133 -15.469 9.453 1 98.19 92 ASN B N 1
ATOM 2940 C CA . ASN B 1 92 ? 9.617 -14.836 8.227 1 98.19 92 ASN B CA 1
ATOM 2941 C C . ASN B 1 92 ? 9.023 -13.445 8.039 1 98.19 92 ASN B C 1
ATOM 2943 O O . ASN B 1 92 ? 9.734 -12.508 7.68 1 98.19 92 ASN B O 1
ATOM 2947 N N . SER B 1 93 ? 7.742 -13.367 8.266 1 97.56 93 SER B N 1
ATOM 2948 C CA . SER B 1 93 ? 7.078 -12.078 8.156 1 97.56 93 SER B CA 1
ATOM 2949 C C . SER B 1 93 ? 7.68 -11.062 9.125 1 97.56 93 SER B C 1
ATOM 2951 O O . SER B 1 93 ? 7.906 -9.906 8.758 1 97.56 93 SER B O 1
ATOM 2953 N N . LEU B 1 94 ? 7.949 -11.531 10.312 1 96.5 94 LEU B N 1
ATOM 2954 C CA . LEU B 1 94 ? 8.547 -10.656 11.312 1 96.5 94 LEU B CA 1
ATOM 2955 C C . LEU B 1 94 ? 9.953 -10.242 10.906 1 96.5 94 LEU B C 1
ATOM 2957 O O . LEU B 1 94 ? 10.359 -9.094 11.117 1 96.5 94 LEU B O 1
ATOM 2961 N N . LEU B 1 95 ? 10.633 -11.148 10.352 1 97.38 95 LEU B N 1
ATOM 2962 C CA . LEU B 1 95 ? 11.977 -10.852 9.883 1 97.38 95 LEU B CA 1
ATOM 2963 C C . LEU B 1 95 ? 11.945 -9.828 8.75 1 97.38 95 LEU B C 1
ATOM 2965 O O . LEU B 1 95 ? 12.648 -8.82 8.797 1 97.38 95 LEU B O 1
ATOM 2969 N N . PHE B 1 96 ? 11.117 -10.055 7.762 1 98 96 PHE B N 1
ATOM 2970 C CA . PHE B 1 96 ? 11.008 -9.141 6.637 1 98 96 PHE B CA 1
ATOM 2971 C C . PHE B 1 96 ? 10.523 -7.77 7.098 1 98 96 PHE B C 1
ATOM 2973 O O . PHE B 1 96 ? 11.117 -6.742 6.746 1 98 96 PHE B O 1
ATOM 2980 N N . ALA B 1 97 ? 9.484 -7.785 7.848 1 96.81 97 ALA B N 1
ATOM 2981 C CA . ALA B 1 97 ? 8.891 -6.523 8.273 1 96.81 97 ALA B CA 1
ATOM 2982 C C . ALA B 1 97 ? 9.773 -5.82 9.305 1 96.81 97 ALA B C 1
ATOM 2984 O O . ALA B 1 97 ? 9.961 -4.602 9.234 1 96.81 97 ALA B O 1
ATOM 2985 N N . GLY B 1 98 ? 10.266 -6.57 10.25 1 96 98 GLY B N 1
ATOM 2986 C CA . GLY B 1 98 ? 11.078 -5.988 11.305 1 96 98 GLY B CA 1
ATOM 2987 C C . GLY B 1 98 ? 12.422 -5.484 10.812 1 96 98 GLY B C 1
ATOM 2988 O O . GLY B 1 98 ? 12.727 -4.293 10.93 1 96 98 GLY B O 1
ATOM 2989 N N . VAL B 1 99 ? 13.18 -6.336 10.219 1 97.19 99 VAL B N 1
ATOM 2990 C CA . VAL B 1 99 ? 14.516 -5.992 9.734 1 97.19 99 VAL B CA 1
ATOM 2991 C C . VAL B 1 99 ? 14.398 -5.039 8.547 1 97.19 99 VAL B C 1
ATOM 2993 O O . VAL B 1 99 ? 15.141 -4.055 8.461 1 97.19 99 VAL B O 1
ATOM 2996 N N . GLY B 1 100 ? 13.461 -5.32 7.695 1 97.06 100 GLY B N 1
ATOM 2997 C CA . GLY B 1 100 ? 13.266 -4.445 6.547 1 97.06 100 GLY B CA 1
ATOM 2998 C C . GLY B 1 100 ? 12.875 -3.033 6.934 1 97.06 100 GLY B C 1
ATOM 2999 O O . GLY B 1 100 ? 13.438 -2.064 6.422 1 97.06 100 GLY B O 1
ATOM 3000 N N . ALA B 1 101 ? 11.953 -2.967 7.809 1 96.81 101 ALA B N 1
ATOM 3001 C CA . ALA B 1 101 ? 11.484 -1.651 8.234 1 96.81 101 ALA B CA 1
ATOM 3002 C C . ALA B 1 101 ? 12.578 -0.892 8.977 1 96.81 101 ALA B C 1
ATOM 3004 O O . ALA B 1 101 ? 12.734 0.32 8.805 1 96.81 101 ALA B O 1
ATOM 3005 N N . ALA B 1 102 ? 13.328 -1.582 9.82 1 96.25 102 ALA B N 1
ATOM 3006 C CA . ALA B 1 102 ? 14.406 -0.94 10.562 1 96.25 102 ALA B CA 1
ATOM 3007 C C . ALA B 1 102 ? 15.484 -0.409 9.625 1 96.25 102 ALA B C 1
ATOM 3009 O O . ALA B 1 102 ? 15.906 0.744 9.742 1 96.25 102 ALA B O 1
ATOM 3010 N N . ALA B 1 103 ? 15.867 -1.229 8.727 1 94.12 103 ALA B N 1
ATOM 3011 C CA . ALA B 1 103 ? 16.891 -0.829 7.762 1 94.12 103 ALA B CA 1
ATOM 3012 C C . ALA B 1 103 ? 16.391 0.302 6.867 1 94.12 103 ALA B C 1
ATOM 3014 O O . ALA B 1 103 ? 17.125 1.263 6.605 1 94.12 103 ALA B O 1
ATOM 3015 N N . CYS B 1 104 ? 15.18 0.178 6.426 1 94.25 104 CYS B N 1
ATOM 3016 C CA . CYS B 1 104 ? 14.578 1.207 5.586 1 94.25 104 CYS B CA 1
ATOM 3017 C C . CYS B 1 104 ? 14.492 2.535 6.328 1 94.25 104 CYS B C 1
ATOM 3019 O O . CYS B 1 104 ? 14.766 3.592 5.75 1 94.25 104 CYS B O 1
ATOM 3021 N N . THR B 1 105 ? 14.102 2.467 7.539 1 94.88 105 THR B N 1
ATOM 3022 C CA . THR B 1 105 ? 13.992 3.672 8.352 1 94.88 105 THR B CA 1
ATOM 3023 C C . THR B 1 105 ? 15.352 4.344 8.508 1 94.88 105 THR B C 1
ATOM 3025 O O . THR B 1 105 ? 15.461 5.566 8.391 1 94.88 105 THR B O 1
ATOM 3028 N N . LEU B 1 106 ? 16.344 3.562 8.742 1 91.5 106 LEU B N 1
ATOM 3029 C CA . LEU B 1 106 ? 17.703 4.102 8.883 1 91.5 106 LEU B CA 1
ATOM 3030 C C . LEU B 1 106 ? 18.156 4.781 7.598 1 91.5 106 LEU B C 1
ATOM 3032 O O . LEU B 1 106 ? 18.656 5.906 7.625 1 91.5 106 LEU B O 1
ATOM 3036 N N . VAL B 1 107 ? 17.906 4.125 6.512 1 89.06 107 VAL B N 1
ATOM 3037 C CA . VAL B 1 107 ? 18.312 4.668 5.219 1 89.06 107 VAL B CA 1
ATOM 3038 C C . VAL B 1 107 ? 17.5 5.934 4.918 1 89.06 107 VAL B C 1
ATOM 3040 O O . VAL B 1 107 ? 18.062 6.938 4.469 1 89.06 107 VAL B O 1
ATOM 3043 N N . SER B 1 108 ? 16.219 5.844 5.141 1 92.06 108 SER B N 1
ATOM 3044 C CA . SER B 1 108 ? 15.352 6.988 4.895 1 92.06 108 SER B CA 1
ATOM 3045 C C . SER B 1 108 ? 15.734 8.172 5.773 1 92.06 108 SER B C 1
ATOM 3047 O O . SER B 1 108 ? 15.727 9.32 5.316 1 92.06 108 SER B O 1
ATOM 3049 N N . THR B 1 109 ? 16.062 7.895 6.98 1 92.44 109 THR B N 1
ATOM 3050 C CA . THR B 1 109 ? 16.453 8.953 7.906 1 92.44 109 THR B CA 1
ATOM 3051 C C . THR B 1 109 ? 17.75 9.625 7.457 1 92.44 109 THR B C 1
ATOM 3053 O O . THR B 1 109 ? 17.859 10.852 7.465 1 92.44 109 THR B O 1
ATOM 3056 N N . MET B 1 110 ? 18.688 8.828 7.121 1 88.5 110 MET B N 1
ATOM 3057 C CA . MET B 1 110 ? 19.953 9.367 6.648 1 88.5 110 MET B CA 1
ATOM 3058 C C . MET B 1 110 ? 19.766 10.203 5.391 1 88.5 110 MET B C 1
ATOM 3060 O O . MET B 1 110 ? 20.266 11.328 5.305 1 88.5 110 MET B O 1
ATOM 3064 N N . ALA B 1 111 ? 19.031 9.656 4.477 1 88.44 111 ALA B N 1
ATOM 3065 C CA . ALA B 1 111 ? 18.797 10.359 3.217 1 88.44 111 ALA B CA 1
ATOM 3066 C C . ALA B 1 111 ? 17.969 11.617 3.436 1 88.44 111 ALA B C 1
ATOM 3068 O O . ALA B 1 111 ? 18.281 12.68 2.895 1 88.44 111 ALA B O 1
ATOM 3069 N N . GLY B 1 112 ? 16.938 11.461 4.203 1 91.19 112 GLY B N 1
ATOM 3070 C CA . GLY B 1 112 ? 16.094 12.609 4.496 1 91.19 112 GLY B CA 1
ATOM 3071 C C . GLY B 1 112 ? 16.828 13.727 5.207 1 91.19 112 GLY B C 1
ATOM 3072 O O . GLY B 1 112 ? 16.656 14.906 4.879 1 91.19 112 GLY B O 1
ATOM 3073 N N . TYR B 1 113 ? 17.656 13.375 6.152 1 91.62 113 TYR B N 1
ATOM 3074 C CA . TYR B 1 113 ? 18.469 14.352 6.879 1 91.62 113 TYR B CA 1
ATOM 3075 C C . TYR B 1 113 ? 19.422 15.07 5.938 1 91.62 113 TYR B C 1
ATOM 3077 O O . TYR B 1 113 ? 19.547 16.297 5.988 1 91.62 113 TYR B O 1
ATOM 3085 N N . ALA B 1 114 ? 20.062 14.297 5.133 1 88.56 114 ALA B N 1
ATOM 3086 C CA . ALA B 1 114 ? 21 14.883 4.184 1 88.56 114 ALA B CA 1
ATOM 3087 C C . ALA B 1 114 ? 20.297 15.852 3.238 1 88.56 114 ALA B C 1
ATOM 3089 O O . ALA B 1 114 ? 20.797 16.953 2.969 1 88.56 114 ALA B O 1
ATOM 3090 N N . LEU B 1 115 ? 19.188 15.508 2.828 1 89.38 115 LEU B N 1
ATOM 3091 C CA . LEU B 1 115 ? 18.438 16.328 1.871 1 89.38 115 LEU B CA 1
ATOM 3092 C C . LEU B 1 115 ? 17.906 17.594 2.533 1 89.38 115 LEU B C 1
ATOM 3094 O O . LEU B 1 115 ? 17.766 18.625 1.878 1 89.38 115 LEU B O 1
ATOM 3098 N N . ALA B 1 116 ? 17.719 17.5 3.771 1 91.62 116 ALA B N 1
ATOM 3099 C CA . ALA B 1 116 ? 17.141 18.625 4.492 1 91.62 116 ALA B CA 1
ATOM 3100 C C . ALA B 1 116 ? 18.219 19.578 4.977 1 91.62 116 ALA B C 1
ATOM 3102 O O . ALA B 1 116 ? 18 20.797 5.051 1 91.62 116 ALA B O 1
ATOM 3103 N N . LYS B 1 117 ? 19.344 19.047 5.27 1 91.06 117 LYS B N 1
ATOM 3104 C CA . LYS B 1 117 ? 20.25 19.875 6.062 1 91.06 117 LYS B CA 1
ATOM 3105 C C . LYS B 1 117 ? 21.547 20.172 5.297 1 91.06 117 LYS B C 1
ATOM 3107 O O . LYS B 1 117 ? 22.312 21.047 5.68 1 91.06 117 LYS B O 1
ATOM 3112 N N . TYR B 1 118 ? 21.75 19.453 4.301 1 86 118 TYR B N 1
ATOM 3113 C CA . TYR B 1 118 ? 22.969 19.688 3.527 1 86 118 TYR B CA 1
ATOM 3114 C C . TYR B 1 118 ? 22.641 20.312 2.176 1 86 118 TYR B C 1
ATOM 3116 O O . TYR B 1 118 ? 21.547 20.125 1.646 1 86 118 TYR B O 1
ATOM 3124 N N . GLU B 1 119 ? 23.594 21.109 1.745 1 84 119 GLU B N 1
ATOM 3125 C CA . GLU B 1 119 ? 23.5 21.672 0.403 1 84 119 GLU B CA 1
ATOM 3126 C C . GLU B 1 119 ? 24.562 21.094 -0.515 1 84 119 GLU B C 1
ATOM 3128 O O . GLU B 1 119 ? 25.75 21.062 -0.154 1 84 119 GLU B O 1
ATOM 3133 N N . PHE B 1 120 ? 24.172 20.438 -1.536 1 80 120 PHE B N 1
ATOM 3134 C CA . PHE B 1 120 ? 25.109 19.859 -2.5 1 80 120 PHE B CA 1
ATOM 3135 C C . PHE B 1 120 ? 24.516 19.891 -3.904 1 80 120 PHE B C 1
ATOM 3137 O O . PHE B 1 120 ? 23.297 19.969 -4.07 1 80 120 PHE B O 1
ATOM 3144 N N . PRO B 1 121 ? 25.438 19.906 -4.875 1 79.44 121 PRO B N 1
ATOM 3145 C CA . PRO B 1 121 ? 24.938 19.953 -6.254 1 79.44 121 PRO B CA 1
ATOM 3146 C C . PRO B 1 121 ? 24.078 18.75 -6.613 1 79.44 121 PRO B C 1
ATOM 3148 O O . PRO B 1 121 ? 24.406 17.609 -6.266 1 79.44 121 PRO B O 1
ATOM 3151 N N . GLY B 1 122 ? 22.891 18.953 -7.262 1 79.75 122 GLY B N 1
ATOM 3152 C CA . GLY B 1 122 ? 22.016 17.891 -7.699 1 79.75 122 GLY B CA 1
ATOM 3153 C C . GLY B 1 122 ? 21.031 17.453 -6.625 1 79.75 122 GLY B C 1
ATOM 3154 O O . GLY B 1 122 ? 20.281 16.5 -6.812 1 79.75 122 GLY B O 1
ATOM 3155 N N . ARG B 1 123 ? 21.031 18.109 -5.543 1 83.69 123 ARG B N 1
ATOM 3156 C CA . ARG B 1 123 ? 20.188 17.766 -4.398 1 83.69 123 ARG B CA 1
ATOM 3157 C C . ARG B 1 123 ? 18.703 17.766 -4.781 1 83.69 123 ARG B C 1
ATOM 3159 O O . ARG B 1 123 ? 18 16.797 -4.52 1 83.69 123 ARG B O 1
ATOM 3166 N N . GLN B 1 124 ? 18.344 18.781 -5.461 1 83.06 124 GLN B N 1
ATOM 3167 C CA . GLN B 1 124 ? 16.938 18.922 -5.844 1 83.06 124 GLN B CA 1
ATOM 3168 C C . GLN B 1 124 ? 16.547 17.875 -6.883 1 83.06 124 GLN B C 1
ATOM 3170 O O . GLN B 1 124 ? 15.461 17.297 -6.812 1 83.06 124 GLN B O 1
ATOM 3175 N N . VAL B 1 125 ? 17.453 17.641 -7.746 1 79.88 125 VAL B N 1
ATOM 3176 C CA . VAL B 1 125 ? 17.188 16.641 -8.781 1 79.88 125 VAL B CA 1
ATOM 3177 C C . VAL B 1 125 ? 17.062 15.258 -8.156 1 79.88 125 VAL B C 1
ATOM 3179 O O . VAL B 1 125 ? 16.172 14.484 -8.516 1 79.88 125 VAL B O 1
ATOM 3182 N N . ALA B 1 126 ? 17.938 15.023 -7.27 1 80.19 126 ALA B N 1
ATOM 3183 C CA . ALA B 1 126 ? 17.906 13.734 -6.586 1 80.19 126 ALA B CA 1
ATOM 3184 C C . ALA B 1 126 ? 16.609 13.57 -5.797 1 80.19 126 ALA B C 1
ATOM 3186 O O . ALA B 1 126 ? 16 12.492 -5.812 1 80.19 126 ALA B O 1
ATOM 3187 N N . PHE B 1 127 ? 16.203 14.617 -5.184 1 82.19 127 PHE B N 1
ATOM 3188 C CA . PHE B 1 127 ? 15 14.562 -4.371 1 82.19 127 PHE B CA 1
ATOM 3189 C C . PHE B 1 127 ? 13.773 14.289 -5.238 1 82.19 127 PHE B C 1
ATOM 3191 O O . PHE B 1 127 ? 12.969 13.414 -4.922 1 82.19 127 PHE B O 1
ATOM 3198 N N . TYR B 1 128 ? 13.656 14.859 -6.363 1 76.44 128 TYR B N 1
ATOM 3199 C CA . TYR B 1 128 ? 12.492 14.688 -7.234 1 76.44 128 TYR B CA 1
ATOM 3200 C C . TYR B 1 128 ? 12.531 13.328 -7.93 1 76.44 128 TYR B C 1
ATOM 3202 O O . TYR B 1 128 ? 11.484 12.727 -8.18 1 76.44 128 TYR B O 1
ATOM 3210 N N . ALA B 1 129 ? 13.742 12.953 -8.195 1 77.69 129 ALA B N 1
ATOM 3211 C CA . ALA B 1 129 ? 13.875 11.617 -8.773 1 77.69 129 ALA B CA 1
ATOM 3212 C C . ALA B 1 129 ? 13.398 10.539 -7.801 1 77.69 129 ALA B C 1
ATOM 3214 O O . ALA B 1 129 ? 12.727 9.586 -8.195 1 77.69 129 ALA B O 1
ATOM 3215 N N . ILE B 1 130 ? 13.703 10.758 -6.586 1 79.06 130 ILE B N 1
ATOM 3216 C CA . ILE B 1 130 ? 13.289 9.82 -5.547 1 79.06 130 ILE B CA 1
ATOM 3217 C C . ILE B 1 130 ? 11.773 9.891 -5.355 1 79.06 130 ILE B C 1
ATOM 3219 O O . ILE B 1 130 ? 11.102 8.859 -5.301 1 79.06 130 ILE B O 1
ATOM 3223 N N . LEU B 1 131 ? 11.266 11.055 -5.375 1 76.69 131 LEU B N 1
ATOM 3224 C CA . LEU B 1 131 ? 9.828 11.242 -5.176 1 76.69 131 LEU B CA 1
ATOM 3225 C C . LEU B 1 131 ? 9.039 10.656 -6.336 1 76.69 131 LEU B C 1
ATOM 3227 O O . LEU B 1 131 ? 7.918 10.172 -6.148 1 76.69 131 LEU B O 1
ATOM 3231 N N . GLY B 1 132 ? 9.664 10.711 -7.543 1 76 132 GLY B N 1
ATOM 3232 C CA . GLY B 1 132 ? 9.039 10.07 -8.688 1 76 132 GLY B CA 1
ATOM 3233 C C . GLY B 1 132 ? 8.836 8.578 -8.5 1 76 132 GLY B C 1
ATOM 3234 O O . GLY B 1 132 ? 7.91 7.992 -9.07 1 76 132 GLY B O 1
ATOM 3235 N N . GLY B 1 133 ? 9.641 7.961 -7.672 1 76.94 133 GLY B N 1
ATOM 3236 C CA . GLY B 1 133 ? 9.539 6.543 -7.371 1 76.94 133 GLY B CA 1
ATOM 3237 C C . GLY B 1 133 ? 8.242 6.172 -6.68 1 76.94 133 GLY B C 1
ATOM 3238 O O . GLY B 1 133 ? 7.785 5.031 -6.777 1 76.94 133 GLY B O 1
ATOM 3239 N N . VAL B 1 134 ? 7.641 7.102 -6 1 76.06 134 VAL B N 1
ATOM 3240 C CA . VAL B 1 134 ? 6.391 6.852 -5.289 1 76.06 134 VAL B CA 1
ATOM 3241 C C . VAL B 1 134 ? 5.281 6.551 -6.293 1 76.06 134 VAL B C 1
ATOM 3243 O O . VAL B 1 134 ? 4.352 5.793 -5.992 1 76.06 134 VAL B O 1
ATOM 3246 N N . LEU B 1 135 ? 5.492 7.043 -7.516 1 74.31 135 LEU B N 1
ATOM 3247 C CA . LEU B 1 135 ? 4.434 6.965 -8.516 1 74.31 135 LEU B CA 1
ATOM 3248 C C . LEU B 1 135 ? 4.594 5.715 -9.375 1 74.31 135 LEU B C 1
ATOM 3250 O O . LEU B 1 135 ? 3.723 5.406 -10.195 1 74.31 135 LEU B O 1
ATOM 3254 N N . LEU B 1 136 ? 5.637 5.047 -9.18 1 82.94 136 LEU B N 1
ATOM 3255 C CA . LEU B 1 136 ? 5.887 3.883 -10.023 1 82.94 136 LEU B CA 1
ATOM 3256 C C . LEU B 1 136 ? 5.02 2.703 -9.594 1 82.94 136 LEU B C 1
ATOM 3258 O O . LEU B 1 136 ? 4.906 2.414 -8.398 1 82.94 136 LEU B O 1
ATOM 3262 N N . PRO B 1 137 ? 4.371 2.039 -10.602 1 85.38 137 PRO B N 1
ATOM 3263 C CA . PRO B 1 137 ? 3.625 0.823 -10.273 1 85.38 137 PRO B CA 1
ATOM 3264 C C . PRO B 1 137 ? 4.508 -0.274 -9.688 1 85.38 137 PRO B C 1
ATOM 3266 O O . PRO B 1 137 ? 5.641 -0.471 -10.141 1 85.38 137 PRO B O 1
ATOM 3269 N N . GLY B 1 138 ? 4.016 -0.921 -8.711 1 87.75 138 GLY B N 1
ATOM 3270 C CA . GLY B 1 138 ? 4.766 -1.965 -8.023 1 87.75 138 GLY B CA 1
ATOM 3271 C C . GLY B 1 138 ? 5.207 -3.084 -8.953 1 87.75 138 GLY B C 1
ATOM 3272 O O . GLY B 1 138 ? 6.348 -3.543 -8.875 1 87.75 138 GLY B O 1
ATOM 3273 N N . ILE B 1 139 ? 4.332 -3.436 -9.805 1 89.69 139 ILE B N 1
ATOM 3274 C CA . ILE B 1 139 ? 4.621 -4.543 -10.711 1 89.69 139 ILE B CA 1
ATOM 3275 C C . ILE B 1 139 ? 5.734 -4.148 -11.672 1 89.69 139 ILE B C 1
ATOM 3277 O O . ILE B 1 139 ? 6.543 -4.988 -12.078 1 89.69 139 ILE B O 1
ATOM 3281 N N . THR B 1 140 ? 5.82 -2.895 -12.031 1 88.5 140 THR B N 1
ATOM 3282 C CA . THR B 1 140 ? 6.848 -2.379 -12.93 1 88.5 140 THR B CA 1
ATOM 3283 C C . THR B 1 140 ? 8.227 -2.463 -12.281 1 88.5 140 THR B C 1
ATOM 3285 O O . THR B 1 140 ? 9.234 -2.598 -12.969 1 88.5 140 THR B O 1
ATOM 3288 N N . LEU B 1 141 ? 8.195 -2.428 -11.023 1 89.31 141 LEU B N 1
ATOM 3289 C CA . LEU B 1 141 ? 9.461 -2.57 -10.297 1 89.31 141 LEU B CA 1
ATOM 3290 C C . LEU B 1 141 ? 9.766 -4.039 -10.023 1 89.31 141 LEU B C 1
ATOM 3292 O O . LEU B 1 141 ? 10.93 -4.457 -10.094 1 89.31 141 LEU B O 1
ATOM 3296 N N . ALA B 1 142 ? 8.773 -4.781 -9.836 1 91.62 142 ALA B N 1
ATOM 3297 C CA . ALA B 1 142 ? 8.945 -6.168 -9.406 1 91.62 142 ALA B CA 1
ATOM 3298 C C . ALA B 1 142 ? 9.539 -7.016 -10.531 1 91.62 142 ALA B C 1
ATOM 3300 O O . ALA B 1 142 ? 10.375 -7.883 -10.289 1 91.62 142 ALA B O 1
ATOM 3301 N N . ILE B 1 143 ? 9.156 -6.77 -11.727 1 90.31 143 ILE B N 1
ATOM 3302 C CA . ILE B 1 143 ? 9.57 -7.598 -12.852 1 90.31 143 ILE B CA 1
ATOM 3303 C C . ILE B 1 143 ? 11.07 -7.422 -13.102 1 90.31 143 ILE B C 1
ATOM 3305 O O . ILE B 1 143 ? 11.828 -8.398 -13.07 1 90.31 143 ILE B O 1
ATOM 3309 N N . PRO B 1 144 ? 11.531 -6.211 -13.211 1 89 144 PRO B N 1
ATOM 3310 C CA . PRO B 1 144 ? 12.977 -6.055 -13.375 1 89 144 PRO B CA 1
ATOM 3311 C C . PRO B 1 144 ? 13.766 -6.527 -12.164 1 89 144 PRO B C 1
ATOM 3313 O O . PRO B 1 144 ? 14.852 -7.098 -12.312 1 89 144 PRO B O 1
ATOM 3316 N N . GLN B 1 145 ? 13.266 -6.32 -11.062 1 90.94 145 GLN B N 1
ATOM 3317 C CA . GLN B 1 145 ? 13.953 -6.77 -9.859 1 90.94 145 GLN B CA 1
ATOM 3318 C C . GLN B 1 145 ? 14.117 -8.289 -9.852 1 90.94 145 GLN B C 1
ATOM 3320 O O . GLN B 1 145 ? 15.172 -8.805 -9.484 1 90.94 145 GLN B O 1
ATOM 3325 N N . TYR B 1 146 ? 13.078 -8.969 -10.219 1 93.06 146 TYR B N 1
ATOM 3326 C CA . TYR B 1 146 ? 13.148 -10.422 -10.281 1 93.06 146 TYR B CA 1
ATOM 3327 C C . TYR B 1 146 ? 14.195 -10.883 -11.281 1 93.06 146 TYR B C 1
ATOM 3329 O O . TYR B 1 146 ? 15.016 -11.758 -10.977 1 93.06 146 TYR B O 1
ATOM 3337 N N . LEU B 1 147 ? 14.148 -10.281 -12.453 1 89.5 147 LEU B N 1
ATOM 3338 C CA . LEU B 1 147 ? 15.062 -10.695 -13.516 1 89.5 147 LEU B CA 1
ATOM 3339 C C . LEU B 1 147 ? 16.5 -10.375 -13.141 1 89.5 147 LEU B C 1
ATOM 3341 O O . LEU B 1 147 ? 17.406 -11.188 -13.391 1 89.5 147 LEU B O 1
ATOM 3345 N N . LEU B 1 148 ? 16.719 -9.234 -12.523 1 88.19 148 LEU B N 1
ATOM 3346 C CA . LEU B 1 148 ? 18.062 -8.859 -12.086 1 88.19 148 LEU B CA 1
ATOM 3347 C C . LEU B 1 148 ? 18.547 -9.773 -10.969 1 88.19 148 LEU B C 1
ATOM 3349 O O . LEU B 1 148 ? 19.703 -10.227 -10.984 1 88.19 148 LEU B O 1
ATOM 3353 N N . MET B 1 149 ? 17.703 -10.078 -10.047 1 92.31 149 MET B N 1
ATOM 3354 C CA . MET B 1 149 ? 18.078 -10.945 -8.922 1 92.31 149 MET B CA 1
ATOM 3355 C C . MET B 1 149 ? 18.281 -12.383 -9.391 1 92.31 149 MET B C 1
ATOM 3357 O O . MET B 1 149 ? 19.125 -13.102 -8.844 1 92.31 149 MET B O 1
ATOM 3361 N N . SER B 1 150 ? 17.453 -12.766 -10.312 1 90.56 150 SER B N 1
ATOM 3362 C CA . SER B 1 150 ? 17.609 -14.102 -10.883 1 90.56 150 SER B CA 1
ATOM 3363 C C 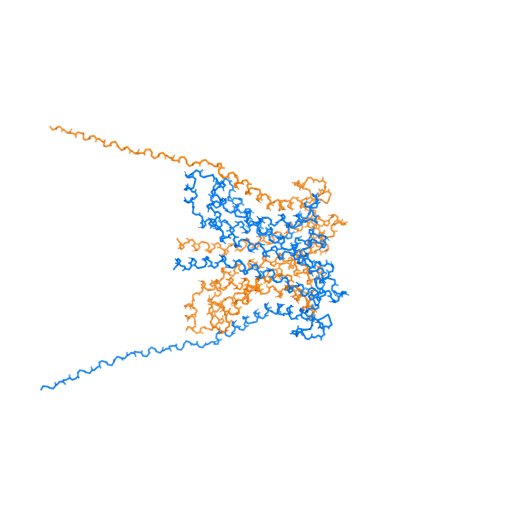. SER B 1 150 ? 18.969 -14.234 -11.578 1 90.56 150 SER B C 1
ATOM 3365 O O . SER B 1 150 ? 19.641 -15.258 -11.438 1 90.56 150 SER B O 1
ATOM 3367 N N . LYS B 1 151 ? 19.359 -13.203 -12.203 1 87.31 151 LYS B N 1
ATOM 3368 C CA . LYS B 1 151 ? 20.625 -13.211 -12.93 1 87.31 151 LYS B CA 1
ATOM 3369 C C . LYS B 1 151 ? 21.812 -13.359 -11.984 1 87.31 151 LYS B C 1
ATOM 3371 O O . LYS B 1 151 ? 22.812 -14.016 -12.312 1 87.31 151 LYS B O 1
ATOM 3376 N N . ILE B 1 152 ? 21.719 -12.82 -10.797 1 91.19 152 ILE B N 1
ATOM 3377 C CA . ILE B 1 152 ? 22.859 -12.859 -9.898 1 91.19 152 ILE B CA 1
ATOM 3378 C C . ILE B 1 152 ? 22.641 -13.945 -8.844 1 91.19 152 ILE B C 1
ATOM 3380 O O . ILE B 1 152 ? 23.359 -13.992 -7.84 1 91.19 152 ILE B O 1
ATOM 3384 N N . GLY B 1 153 ? 21.609 -14.711 -8.961 1 94.25 153 GLY B N 1
ATOM 3385 C CA . GLY B 1 153 ? 21.406 -15.883 -8.133 1 94.25 153 GLY B CA 1
ATOM 3386 C C . GLY B 1 153 ? 20.797 -15.555 -6.781 1 94.25 153 GLY B C 1
ATOM 3387 O O . GLY B 1 153 ? 20.906 -16.344 -5.836 1 94.25 153 GLY B O 1
ATOM 3388 N N . LEU B 1 154 ? 20.156 -14.414 -6.695 1 96.06 154 LEU B N 1
ATOM 3389 C CA . LEU B 1 154 ? 19.594 -14.016 -5.41 1 96.06 154 LEU B CA 1
ATOM 3390 C C . LEU B 1 154 ? 18.094 -14.297 -5.359 1 96.06 154 LEU B C 1
ATOM 3392 O O . LEU B 1 154 ? 17.5 -14.281 -4.285 1 96.06 154 LEU B O 1
ATOM 3396 N N . ALA B 1 155 ? 17.531 -14.562 -6.52 1 94.75 155 ALA B N 1
ATOM 3397 C CA . ALA B 1 155 ? 16.109 -14.914 -6.508 1 94.75 155 ALA B CA 1
ATOM 3398 C C . ALA B 1 155 ? 15.867 -16.156 -5.672 1 94.75 155 ALA B C 1
ATOM 3400 O O . ALA B 1 155 ? 16.656 -17.109 -5.703 1 94.75 155 ALA B O 1
ATOM 3401 N N . GLY B 1 156 ? 14.836 -16.141 -4.863 1 97.25 156 GLY B N 1
ATOM 3402 C CA . GLY B 1 156 ? 14.492 -17.297 -4.055 1 97.25 156 GLY B CA 1
ATOM 3403 C C . GLY B 1 156 ? 15.102 -17.25 -2.668 1 97.25 156 GLY B C 1
ATOM 3404 O O . GLY B 1 156 ? 14.906 -18.188 -1.875 1 97.25 156 GLY B O 1
ATOM 3405 N N . THR B 1 157 ? 15.797 -16.156 -2.4 1 97.69 157 THR B N 1
ATOM 3406 C CA . THR B 1 157 ? 16.422 -16.031 -1.087 1 97.69 157 THR B CA 1
ATOM 3407 C C . THR B 1 157 ? 15.766 -14.922 -0.271 1 97.69 157 THR B C 1
ATOM 3409 O O . THR B 1 157 ? 14.953 -14.164 -0.793 1 97.69 157 THR B O 1
ATOM 3412 N N . TYR B 1 158 ? 16.141 -14.891 0.996 1 97.62 158 TYR B N 1
ATOM 3413 C CA . TYR B 1 158 ? 15.648 -13.828 1.866 1 97.62 158 TYR B CA 1
ATOM 3414 C C . TYR B 1 158 ? 16.062 -12.453 1.331 1 97.62 158 TYR B C 1
ATOM 3416 O O . TYR B 1 158 ? 15.305 -11.484 1.459 1 97.62 158 TYR B O 1
ATOM 3424 N N . TRP B 1 159 ? 17.125 -12.398 0.664 1 96.56 159 TRP B N 1
ATOM 3425 C CA . TRP B 1 159 ? 17.688 -11.133 0.192 1 96.56 159 TRP B CA 1
ATOM 3426 C C . TRP B 1 159 ? 16.828 -10.547 -0.926 1 96.56 159 TRP B C 1
ATOM 3428 O O . TRP B 1 159 ? 16.719 -9.328 -1.056 1 96.56 159 TRP B O 1
ATOM 3438 N N . SER B 1 160 ? 16.203 -11.422 -1.71 1 96.62 160 SER B N 1
ATOM 3439 C CA . SER B 1 160 ? 15.391 -10.953 -2.83 1 96.62 160 SER B CA 1
ATOM 3440 C C . SER B 1 160 ? 14.148 -10.227 -2.346 1 96.62 160 SER B C 1
ATOM 3442 O O . SER B 1 160 ? 13.555 -9.43 -3.082 1 96.62 160 SER B O 1
ATOM 3444 N N . VAL B 1 161 ? 13.812 -10.453 -1.073 1 97 161 VAL B N 1
ATOM 3445 C CA . VAL B 1 161 ? 12.664 -9.766 -0.489 1 97 161 VAL B CA 1
ATOM 3446 C C . VAL B 1 161 ? 13.141 -8.578 0.344 1 97 161 VAL B C 1
ATOM 3448 O O . VAL B 1 161 ? 12.531 -7.508 0.319 1 97 161 VAL B O 1
ATOM 3451 N N . LEU B 1 162 ? 14.273 -8.688 0.967 1 96.5 162 LEU B N 1
ATOM 3452 C CA . LEU B 1 162 ? 14.742 -7.684 1.914 1 96.5 162 LEU B CA 1
ATOM 3453 C C . LEU B 1 162 ? 15.359 -6.492 1.183 1 96.5 162 LEU B C 1
ATOM 3455 O O . LEU B 1 162 ? 15.086 -5.34 1.525 1 96.5 162 LEU B O 1
ATOM 3459 N N . LEU B 1 163 ? 16.109 -6.73 0.183 1 93 163 LEU B N 1
ATOM 3460 C CA . LEU B 1 163 ? 16.891 -5.684 -0.465 1 93 163 LEU B CA 1
ATOM 3461 C C . LEU B 1 163 ? 15.977 -4.633 -1.087 1 93 163 LEU B C 1
ATOM 3463 O O . LEU B 1 163 ? 16.188 -3.432 -0.904 1 93 163 LEU B O 1
ATOM 3467 N N . PRO B 1 164 ? 14.898 -5.086 -1.793 1 91.56 164 PRO B N 1
ATOM 3468 C CA . PRO B 1 164 ? 14.016 -4.082 -2.393 1 91.56 164 PRO B CA 1
ATOM 3469 C C . PRO B 1 164 ? 13.297 -3.232 -1.35 1 91.56 164 PRO B C 1
ATOM 3471 O O . PRO B 1 164 ? 12.812 -2.141 -1.662 1 91.56 164 PRO B O 1
ATOM 3474 N N . CYS B 1 165 ? 13.219 -3.682 -0.139 1 91.5 165 CYS B N 1
ATOM 3475 C CA . CYS B 1 165 ? 12.477 -2.99 0.909 1 91.5 165 CYS B CA 1
ATOM 3476 C C . CYS B 1 165 ? 13.336 -1.914 1.566 1 91.5 165 CYS B C 1
ATOM 3478 O O . CYS B 1 165 ? 12.828 -1.098 2.338 1 91.5 165 CYS B O 1
ATOM 3480 N N . LEU B 1 166 ? 14.602 -1.792 1.206 1 88.94 166 LEU B N 1
ATOM 3481 C CA . LEU B 1 166 ? 15.539 -0.937 1.919 1 88.94 166 LEU B CA 1
ATOM 3482 C C . LEU B 1 166 ? 15.305 0.532 1.583 1 88.94 166 LEU B C 1
ATOM 3484 O O . LEU B 1 166 ? 15.648 1.417 2.371 1 88.94 166 LEU B O 1
ATOM 3488 N N . ILE B 1 167 ? 14.766 0.71 0.459 1 86.38 167 ILE B N 1
ATOM 3489 C CA . ILE B 1 167 ? 14.586 2.09 0.023 1 86.38 167 ILE B CA 1
ATOM 3490 C C . ILE B 1 167 ? 13.102 2.395 -0.135 1 86.38 167 ILE B C 1
ATOM 3492 O O . ILE B 1 167 ? 12.375 1.651 -0.8 1 86.38 167 ILE B O 1
ATOM 3496 N N . SER B 1 168 ? 12.672 3.344 0.434 1 89.19 168 SER B N 1
ATOM 3497 C CA . SER B 1 168 ? 11.297 3.832 0.346 1 89.19 168 SER B CA 1
ATOM 3498 C C . SER B 1 168 ? 11.258 5.316 0.005 1 89.19 168 SER B C 1
ATOM 3500 O O . SER B 1 168 ? 11.531 6.164 0.859 1 89.19 168 SER B O 1
ATOM 3502 N N . PRO B 1 169 ? 10.867 5.609 -1.197 1 86.5 169 PRO B N 1
ATOM 3503 C CA . PRO B 1 169 ? 10.773 7.027 -1.557 1 86.5 169 PRO B CA 1
ATOM 3504 C C . PRO B 1 169 ? 9.898 7.824 -0.593 1 86.5 169 PRO B C 1
ATOM 3506 O O . PRO B 1 169 ? 10.266 8.93 -0.194 1 86.5 169 PRO B O 1
ATOM 3509 N N . PHE B 1 170 ? 8.875 7.25 -0.204 1 87.06 170 PHE B N 1
ATOM 3510 C CA . PHE B 1 170 ? 7.996 7.941 0.731 1 87.06 170 PHE B CA 1
ATOM 3511 C C . PHE B 1 170 ? 8.664 8.086 2.096 1 87.06 170 PHE B C 1
ATOM 3513 O O . PHE B 1 170 ? 8.508 9.117 2.758 1 87.06 170 PHE B O 1
ATOM 3520 N N . GLY B 1 171 ? 9.344 7.062 2.512 1 90.62 171 GLY B N 1
ATOM 3521 C CA . GLY B 1 171 ? 10.086 7.148 3.758 1 90.62 171 GLY B CA 1
ATOM 3522 C C . GLY B 1 171 ? 11.133 8.25 3.756 1 90.62 171 GLY B C 1
ATOM 3523 O O . GLY B 1 171 ? 11.273 8.977 4.738 1 90.62 171 GLY B O 1
ATOM 3524 N N . ILE B 1 172 ? 11.734 8.367 2.67 1 90.06 172 ILE B N 1
ATOM 3525 C CA . ILE B 1 172 ? 12.758 9.398 2.535 1 90.06 172 ILE B CA 1
ATOM 3526 C C . ILE B 1 172 ? 12.109 10.781 2.555 1 90.06 172 ILE B C 1
ATOM 3528 O O . ILE B 1 172 ? 12.609 11.695 3.211 1 90.06 172 ILE B O 1
ATOM 3532 N N . PHE B 1 173 ? 11.07 10.93 1.893 1 89.69 173 PHE B N 1
ATOM 3533 C CA . PHE B 1 173 ? 10.336 12.188 1.879 1 89.69 173 PHE B CA 1
ATOM 3534 C C . PHE B 1 173 ? 9.906 12.578 3.287 1 89.69 173 PHE B C 1
ATOM 3536 O O . PHE B 1 173 ? 10.133 13.711 3.715 1 89.69 173 PHE B O 1
ATOM 3543 N N . LEU B 1 174 ? 9.336 11.648 3.939 1 91.06 174 LEU B N 1
ATOM 3544 C CA . LEU B 1 174 ? 8.867 11.93 5.289 1 91.06 174 LEU B CA 1
ATOM 3545 C C . LEU B 1 174 ? 10.031 12.289 6.207 1 91.06 174 LEU B C 1
ATOM 3547 O O . LEU B 1 174 ? 9.922 13.211 7.023 1 91.06 174 LEU B O 1
ATOM 3551 N N . ALA B 1 175 ? 11.109 11.578 6.074 1 93.44 175 ALA B N 1
ATOM 3552 C CA . ALA B 1 175 ? 12.289 11.852 6.891 1 93.44 175 ALA B CA 1
ATOM 3553 C C . ALA B 1 175 ? 12.836 13.25 6.609 1 93.44 175 ALA B C 1
ATOM 3555 O O . ALA B 1 175 ? 13.312 13.93 7.52 1 93.44 175 ALA B O 1
ATOM 3556 N N . ARG B 1 176 ? 12.781 13.578 5.406 1 92.81 176 ARG B N 1
ATOM 3557 C CA . ARG B 1 176 ? 13.25 14.914 5.043 1 92.81 176 ARG B CA 1
ATOM 3558 C C . ARG B 1 176 ? 12.391 15.992 5.703 1 92.81 176 ARG B C 1
ATOM 3560 O O . ARG B 1 176 ? 12.914 16.969 6.246 1 92.81 176 ARG B O 1
ATOM 3567 N N . VAL B 1 177 ? 11.195 15.781 5.594 1 92 177 VAL B N 1
ATOM 3568 C CA . VAL B 1 177 ? 10.258 16.734 6.184 1 92 177 VAL B CA 1
ATOM 3569 C C . VAL B 1 177 ? 10.5 16.828 7.691 1 92 177 VAL B C 1
ATOM 3571 O O . VAL B 1 177 ? 10.578 17.922 8.25 1 92 177 VAL B O 1
ATOM 3574 N N . TYR B 1 178 ? 10.68 15.719 8.297 1 92.62 178 TYR B N 1
ATOM 3575 C CA . TYR B 1 178 ? 10.883 15.688 9.734 1 92.62 178 TYR B CA 1
ATOM 3576 C C . TYR B 1 178 ? 12.227 16.312 10.109 1 92.62 178 TYR B C 1
ATOM 3578 O O . TYR B 1 178 ? 12.32 17.062 11.094 1 92.62 178 TYR B O 1
ATOM 3586 N N . ALA B 1 179 ? 13.156 16 9.422 1 95.19 179 ALA B N 1
ATOM 3587 C CA . ALA B 1 179 ? 14.477 16.578 9.672 1 95.19 179 ALA B CA 1
ATOM 3588 C C . ALA B 1 179 ? 14.438 18.094 9.547 1 95.19 179 ALA B C 1
ATOM 3590 O O . ALA B 1 179 ? 15.055 18.797 10.352 1 95.19 179 ALA B O 1
ATOM 3591 N N . GLY B 1 180 ? 13.797 18.516 8.594 1 95.31 180 GLY B N 1
ATOM 3592 C CA . GLY B 1 180 ? 13.672 19.953 8.383 1 95.31 180 GLY B CA 1
ATOM 3593 C C . GLY B 1 180 ? 12.969 20.656 9.523 1 95.31 180 GLY B C 1
ATOM 3594 O O . GLY B 1 180 ? 13.352 21.781 9.891 1 95.31 180 GLY B O 1
ATOM 3595 N N . SER B 1 181 ? 12.102 20 10.047 1 93.06 181 SER B N 1
ATOM 3596 C CA . SER B 1 181 ? 11.281 20.625 11.07 1 93.06 181 SER B CA 1
ATOM 3597 C C . SER B 1 181 ? 11.859 20.391 12.461 1 93.06 181 SER B C 1
ATOM 3599 O O . SER B 1 181 ? 11.82 21.281 13.312 1 93.06 181 SER B O 1
ATOM 3601 N N . ALA B 1 182 ? 12.375 19.297 12.703 1 93.06 182 ALA B N 1
ATOM 3602 C CA . ALA B 1 182 ? 12.719 18.875 14.062 1 93.06 182 ALA B CA 1
ATOM 3603 C C . ALA B 1 182 ? 14.164 19.219 14.398 1 93.06 182 ALA B C 1
ATOM 3605 O O . ALA B 1 182 ? 14.531 19.312 15.57 1 93.06 182 ALA B O 1
ATOM 3606 N N . VAL B 1 183 ? 14.977 19.406 13.398 1 95.38 183 VAL B N 1
ATOM 3607 C CA . VAL B 1 183 ? 16.391 19.609 13.648 1 95.38 183 VAL B CA 1
ATOM 3608 C C . VAL B 1 183 ? 16.797 21.016 13.234 1 95.38 183 VAL B C 1
ATOM 3610 O O . VAL B 1 183 ? 17.078 21.266 12.055 1 95.38 183 VAL B O 1
ATOM 3613 N N . PRO B 1 184 ? 16.953 21.875 14.18 1 95.75 184 PRO B N 1
ATOM 3614 C CA . PRO B 1 184 ? 17.406 23.219 13.82 1 95.75 184 PRO B CA 1
ATOM 3615 C C . PRO B 1 184 ? 18.828 23.234 13.273 1 95.75 184 PRO B C 1
ATOM 3617 O O . PRO B 1 184 ? 19.703 22.562 13.805 1 95.75 184 PRO B O 1
ATOM 3620 N N . THR B 1 185 ? 18.953 24 12.273 1 93.06 185 THR B N 1
ATOM 3621 C CA . THR B 1 185 ? 20.266 24.125 11.664 1 93.06 185 THR B CA 1
ATOM 3622 C C . THR B 1 185 ? 21.281 24.688 12.664 1 93.06 185 THR B C 1
ATOM 3624 O O . THR B 1 185 ? 22.453 24.312 12.664 1 93.06 185 THR B O 1
ATOM 3627 N N . GLU B 1 186 ? 20.781 25.516 13.492 1 94.25 186 GLU B N 1
ATOM 3628 C CA . GLU B 1 186 ? 21.625 26.141 14.492 1 94.25 186 GLU B CA 1
ATOM 3629 C C . GLU B 1 186 ? 22.234 25.109 15.438 1 94.25 186 GLU B C 1
ATOM 3631 O O . GLU B 1 186 ? 23.375 25.281 15.891 1 94.25 186 GLU B O 1
ATOM 3636 N N . THR B 1 187 ? 21.5 24.109 15.711 1 94.62 187 THR B N 1
ATOM 3637 C CA . THR B 1 187 ? 21.984 23.062 16.594 1 94.62 187 THR B CA 1
ATOM 3638 C C . THR B 1 187 ? 23.094 22.25 15.93 1 94.62 187 THR B C 1
ATOM 3640 O O . THR B 1 187 ? 24.062 21.859 16.578 1 94.62 187 THR B O 1
ATOM 3643 N N . ILE B 1 188 ? 22.969 22.078 14.742 1 93.06 188 ILE B N 1
ATOM 3644 C CA . ILE B 1 188 ? 23.969 21.359 13.969 1 93.06 188 ILE B CA 1
ATOM 3645 C C . ILE B 1 188 ? 25.25 22.172 13.906 1 93.06 188 ILE B C 1
ATOM 3647 O O . ILE B 1 188 ? 26.344 21.656 14.125 1 93.06 188 ILE B O 1
ATOM 3651 N N . GLU B 1 189 ? 25.109 23.453 13.68 1 92.06 189 GLU B N 1
ATOM 3652 C CA . GLU B 1 189 ? 26.25 24.359 13.586 1 92.06 189 GLU B CA 1
ATOM 3653 C C . GLU B 1 189 ? 26.969 24.469 14.922 1 92.06 189 GLU B C 1
ATOM 3655 O O . GLU B 1 189 ? 28.203 24.531 14.961 1 92.06 189 GLU B O 1
ATOM 3660 N N . ALA B 1 190 ? 26.219 24.516 15.922 1 94.31 190 ALA B N 1
ATOM 3661 C CA . ALA B 1 190 ? 26.797 24.578 17.25 1 94.31 190 ALA B CA 1
ATOM 3662 C C . ALA B 1 190 ? 27.656 23.344 17.547 1 94.31 190 ALA B C 1
ATOM 3664 O O . ALA B 1 190 ? 28.75 23.453 18.094 1 94.31 190 ALA B O 1
ATOM 3665 N N . ALA B 1 191 ? 27.172 22.219 17.188 1 93.31 191 ALA B N 1
ATOM 3666 C CA . ALA B 1 191 ? 27.906 20.969 17.391 1 93.31 191 ALA B CA 1
ATOM 3667 C C . ALA B 1 191 ? 29.188 20.953 16.578 1 93.31 191 ALA B C 1
ATOM 3669 O O . ALA B 1 191 ? 30.219 20.453 17.031 1 93.31 191 ALA B O 1
ATOM 3670 N N . ARG B 1 192 ? 29.094 21.5 15.469 1 90.06 192 ARG B N 1
ATOM 3671 C CA . ARG B 1 192 ? 30.266 21.578 14.602 1 90.06 192 ARG B CA 1
ATOM 3672 C C . ARG B 1 192 ? 31.328 22.516 15.188 1 90.06 192 ARG B C 1
ATOM 3674 O O . ARG B 1 192 ? 32.531 22.234 15.117 1 90.06 192 ARG B O 1
ATOM 3681 N N . ILE B 1 193 ? 30.797 23.547 15.648 1 92.12 193 ILE B N 1
ATOM 3682 C CA . ILE B 1 193 ? 31.688 24.516 16.281 1 92.12 193 ILE B CA 1
ATOM 3683 C C . ILE B 1 193 ? 32.406 23.875 17.484 1 92.12 193 ILE B C 1
ATOM 3685 O O . ILE B 1 193 ? 33.562 24.156 17.734 1 92.12 193 ILE B O 1
ATOM 3689 N N . ASP B 1 194 ? 31.719 22.969 18.156 1 93.56 194 ASP B N 1
ATOM 3690 C CA . ASP B 1 194 ? 32.281 22.25 19.297 1 93.56 194 ASP B CA 1
ATOM 3691 C C . ASP B 1 194 ? 33.25 21.156 18.828 1 93.56 194 ASP B C 1
ATOM 3693 O O . ASP B 1 194 ? 33.812 20.438 19.641 1 93.56 194 ASP B O 1
ATOM 3697 N N . GLY B 1 195 ? 33.406 20.938 17.531 1 91.31 195 GLY B N 1
ATOM 3698 C CA . GLY B 1 195 ? 34.406 20.031 16.984 1 91.31 195 GLY B CA 1
ATOM 3699 C C . GLY B 1 195 ? 33.844 18.688 16.578 1 91.31 195 GLY B C 1
ATOM 3700 O O . GLY B 1 195 ? 34.594 17.781 16.219 1 91.31 195 GLY B O 1
ATOM 3701 N N . ALA B 1 196 ? 32.531 18.562 16.703 1 91.62 196 ALA B N 1
ATOM 3702 C CA . ALA B 1 196 ? 31.938 17.281 16.344 1 91.62 196 ALA B CA 1
ATOM 3703 C C . ALA B 1 196 ? 31.969 17.062 14.828 1 91.62 196 ALA B C 1
ATOM 3705 O O . ALA B 1 196 ? 31.766 18 14.055 1 91.62 196 ALA B O 1
ATOM 3706 N N . ASN B 1 197 ? 32.312 15.828 14.453 1 88.94 197 ASN B N 1
ATOM 3707 C CA . ASN B 1 197 ? 32.25 15.508 13.031 1 88.94 197 ASN B CA 1
ATOM 3708 C C . ASN B 1 197 ? 30.844 15.188 12.594 1 88.94 197 ASN B C 1
ATOM 3710 O O . ASN B 1 197 ? 29.938 15.094 13.422 1 88.94 197 ASN B O 1
ATOM 3714 N N . ASP B 1 198 ? 30.562 14.984 11.312 1 84.94 198 ASP B N 1
ATOM 3715 C CA . ASP B 1 198 ? 29.219 14.852 10.75 1 84.94 198 ASP B CA 1
ATOM 3716 C C . ASP B 1 198 ? 28.531 13.586 11.258 1 84.94 198 ASP B C 1
ATOM 3718 O O . ASP B 1 198 ? 27.328 13.594 11.5 1 84.94 198 ASP B O 1
ATOM 3722 N N . ALA B 1 199 ? 29.281 12.531 11.328 1 87.31 199 ALA B N 1
ATOM 3723 C CA . ALA B 1 199 ? 28.703 11.289 11.828 1 87.31 199 ALA B CA 1
ATOM 3724 C C . ALA B 1 199 ? 28.266 11.43 13.281 1 87.31 199 ALA B C 1
ATOM 3726 O O . ALA B 1 199 ? 27.203 10.93 13.664 1 87.31 199 ALA B O 1
ATOM 3727 N N . ARG B 1 200 ? 29.062 12.125 14.055 1 90.31 200 ARG B N 1
ATOM 3728 C CA . ARG B 1 200 ? 28.734 12.359 15.453 1 90.31 200 ARG B CA 1
ATOM 3729 C C . ARG B 1 200 ? 27.547 13.297 15.586 1 90.31 200 ARG B C 1
ATOM 3731 O O . ARG B 1 200 ? 26.672 13.102 16.438 1 90.31 200 ARG B O 1
ATOM 3738 N N . VAL B 1 201 ? 27.562 14.336 14.719 1 92.56 201 VAL B N 1
ATOM 3739 C CA . VAL B 1 201 ? 26.438 15.266 14.727 1 92.56 201 VAL B CA 1
ATOM 3740 C C . VAL B 1 201 ? 25.156 14.516 14.391 1 92.56 201 VAL B C 1
ATOM 3742 O O . VAL B 1 201 ? 24.125 14.711 15.047 1 92.56 201 VAL B O 1
ATOM 3745 N N . PHE B 1 202 ? 25.203 13.633 13.398 1 91.88 202 PHE B N 1
ATOM 3746 C CA . PHE B 1 202 ? 24.016 12.883 12.992 1 91.88 202 PHE B CA 1
ATOM 3747 C C . PHE B 1 202 ? 23.562 11.961 14.109 1 91.88 202 PHE B C 1
ATOM 3749 O O . PHE B 1 202 ? 22.391 11.977 14.492 1 91.88 202 PHE B O 1
ATOM 3756 N N . VAL B 1 203 ? 24.422 11.219 14.703 1 92.69 203 VAL B N 1
ATOM 3757 C CA . VAL B 1 203 ? 24.062 10.156 15.633 1 92.69 203 VAL B CA 1
ATOM 3758 C C . VAL B 1 203 ? 23.703 10.758 17 1 92.69 203 VAL B C 1
ATOM 3760 O O . VAL B 1 203 ? 22.781 10.305 17.656 1 92.69 203 VAL B O 1
ATOM 3763 N N . SER B 1 204 ? 24.359 11.859 17.422 1 94.31 204 SER B N 1
ATOM 3764 C CA . SER B 1 204 ? 24.219 12.352 18.781 1 94.31 204 SER B CA 1
ATOM 3765 C C . SER B 1 204 ? 23.266 13.531 18.859 1 94.31 204 SER B C 1
ATOM 3767 O O . SER B 1 204 ? 22.734 13.852 19.922 1 94.31 204 SER B O 1
ATOM 3769 N N . VAL B 1 205 ? 23.047 14.188 17.75 1 94.12 205 VAL B N 1
ATOM 3770 C CA . VAL B 1 205 ? 22.219 15.398 17.781 1 94.12 205 VAL B CA 1
ATOM 3771 C C . VAL B 1 205 ? 20.969 15.188 16.938 1 94.12 205 VAL B C 1
ATOM 3773 O O . VAL B 1 205 ? 19.859 15.133 17.469 1 94.12 205 VAL B O 1
ATOM 3776 N N . ALA B 1 206 ? 21.156 14.914 15.656 1 94.19 206 ALA B N 1
ATOM 3777 C CA . ALA B 1 206 ? 20.031 14.883 14.719 1 94.19 206 ALA B CA 1
ATOM 3778 C C . ALA B 1 206 ? 19.141 13.672 14.961 1 94.19 206 ALA B C 1
ATOM 3780 O O . ALA B 1 206 ? 17.922 13.805 15.086 1 94.19 206 ALA B O 1
ATOM 3781 N N . LEU B 1 207 ? 19.734 12.547 15.102 1 94.06 207 LEU B N 1
ATOM 3782 C CA . LEU B 1 207 ? 18.984 11.297 15.18 1 94.06 207 LEU B CA 1
ATOM 3783 C C . LEU B 1 207 ? 18.078 11.281 16.406 1 94.06 207 LEU B C 1
ATOM 3785 O O . LEU B 1 207 ? 16.875 10.984 16.297 1 94.06 207 LEU B O 1
ATOM 3789 N N . PRO B 1 208 ? 18.578 11.672 17.547 1 94.25 208 PRO B N 1
ATOM 3790 C CA . PRO B 1 208 ? 17.688 11.695 18.719 1 94.25 208 PRO B CA 1
ATOM 3791 C C . PRO B 1 208 ? 16.516 12.656 18.531 1 94.25 208 PRO B C 1
ATOM 3793 O O . PRO B 1 208 ? 15.414 12.375 19.016 1 94.25 208 PRO B O 1
ATOM 3796 N N . MET B 1 209 ? 16.719 13.75 17.859 1 93.81 209 MET B N 1
ATOM 3797 C CA . MET B 1 209 ? 15.672 14.742 17.641 1 93.81 209 MET B CA 1
ATOM 3798 C C . MET B 1 209 ? 14.656 14.242 16.625 1 93.81 209 MET B C 1
ATOM 3800 O O . MET B 1 209 ? 13.516 14.719 16.594 1 93.81 209 MET B O 1
ATOM 3804 N N . MET B 1 210 ? 15.07 13.242 15.875 1 94 210 MET B N 1
ATOM 3805 C CA . MET B 1 210 ? 14.219 12.758 14.797 1 94 210 MET B CA 1
ATOM 3806 C C . MET B 1 210 ? 13.492 11.484 15.211 1 94 210 MET B C 1
ATOM 3808 O O . MET B 1 210 ? 12.68 10.953 14.453 1 94 210 MET B O 1
ATOM 3812 N N . ILE B 1 211 ? 13.672 11 16.344 1 92.12 211 ILE B N 1
ATOM 3813 C CA . ILE B 1 211 ? 13.188 9.703 16.781 1 92.12 211 ILE B CA 1
ATOM 3814 C C . ILE B 1 211 ? 11.672 9.641 16.641 1 92.12 211 ILE B C 1
ATOM 3816 O O . ILE B 1 211 ? 11.125 8.672 16.094 1 92.12 211 ILE B O 1
ATOM 3820 N N . PRO B 1 212 ? 10.922 10.617 16.953 1 87.94 212 PRO B N 1
ATOM 3821 C CA . PRO B 1 212 ? 9.469 10.523 16.781 1 87.94 212 PRO B CA 1
ATOM 3822 C C . PRO B 1 212 ? 9.062 10.328 15.32 1 87.94 212 PRO B C 1
ATOM 3824 O O . PRO B 1 212 ? 8.18 9.523 15.023 1 87.94 212 PRO B O 1
ATOM 3827 N N . GLY B 1 213 ? 9.734 11.125 14.516 1 90.75 213 GLY B N 1
ATOM 3828 C CA . GLY B 1 213 ? 9.477 10.953 13.094 1 90.75 213 GLY B CA 1
ATOM 3829 C C . GLY B 1 213 ? 9.906 9.602 12.57 1 90.75 213 GLY B C 1
ATOM 3830 O O . GLY B 1 213 ? 9.227 9.008 11.727 1 90.75 213 GLY B O 1
ATOM 3831 N N . MET B 1 214 ? 10.906 9.078 13.125 1 93.25 214 MET B N 1
ATOM 3832 C CA . MET B 1 214 ? 11.438 7.789 12.68 1 93.25 214 MET B CA 1
ATOM 3833 C C . MET B 1 214 ? 10.5 6.652 13.078 1 93.25 214 MET B C 1
ATOM 3835 O O . MET B 1 214 ? 10.383 5.66 12.352 1 93.25 214 MET B O 1
ATOM 3839 N N . VAL B 1 215 ? 9.891 6.805 14.211 1 91 215 VAL B N 1
ATOM 3840 C CA . VAL B 1 215 ? 8.922 5.801 14.656 1 91 215 VAL B CA 1
ATOM 3841 C C . VAL B 1 215 ? 7.781 5.707 13.648 1 91 215 VAL B C 1
ATOM 3843 O O . VAL B 1 215 ? 7.32 4.609 13.312 1 91 215 VAL B O 1
ATOM 3846 N N . THR B 1 216 ? 7.422 6.844 13.172 1 88.88 216 THR B N 1
ATOM 3847 C CA . THR B 1 216 ? 6.359 6.883 12.172 1 88.88 216 THR B CA 1
ATOM 3848 C C . THR B 1 216 ? 6.801 6.203 10.883 1 88.88 216 THR B C 1
ATOM 3850 O O . THR B 1 216 ? 6.066 5.387 10.32 1 88.88 216 THR B O 1
ATOM 3853 N N . VAL B 1 217 ? 7.992 6.547 10.453 1 92.94 217 VAL B N 1
ATOM 3854 C CA . VAL B 1 217 ? 8.531 5.941 9.242 1 92.94 217 VAL B CA 1
ATOM 3855 C C . VAL B 1 217 ? 8.641 4.43 9.422 1 92.94 217 VAL B C 1
ATOM 3857 O O . VAL B 1 217 ? 8.258 3.664 8.539 1 92.94 217 VAL B O 1
ATOM 3860 N N . PHE B 1 218 ? 9.078 4.039 10.531 1 94.5 218 PHE B N 1
ATOM 3861 C CA . PHE B 1 218 ? 9.227 2.619 10.82 1 94.5 218 PHE B CA 1
ATOM 3862 C C . PHE B 1 218 ? 7.879 1.91 10.781 1 94.5 218 PHE B C 1
ATOM 3864 O O . PHE B 1 218 ? 7.754 0.842 10.172 1 94.5 218 PHE B O 1
ATOM 3871 N N . LEU B 1 219 ? 6.949 2.477 11.445 1 90.06 219 LEU B N 1
ATOM 3872 C CA . LEU B 1 219 ? 5.633 1.855 11.516 1 90.06 219 LEU B CA 1
ATOM 3873 C C . LEU B 1 219 ? 5.031 1.695 10.125 1 90.06 219 LEU B C 1
ATOM 3875 O O . LEU B 1 219 ? 4.504 0.631 9.789 1 90.06 219 LEU B O 1
ATOM 3879 N N . LEU B 1 220 ? 5.105 2.691 9.398 1 88.94 220 LEU B N 1
ATOM 3880 C CA . LEU B 1 220 ? 4.543 2.648 8.055 1 88.94 220 LEU B CA 1
ATOM 3881 C C . LEU B 1 220 ? 5.25 1.604 7.199 1 88.94 220 LEU B C 1
ATOM 3883 O O . LEU B 1 220 ? 4.605 0.859 6.457 1 88.94 220 LEU B O 1
ATOM 3887 N N . GLN B 1 221 ? 6.508 1.543 7.332 1 93.88 221 GLN B N 1
ATOM 3888 C CA . GLN B 1 221 ? 7.27 0.561 6.57 1 93.88 221 GLN B CA 1
ATOM 3889 C C . GLN B 1 221 ? 6.996 -0.855 7.07 1 93.88 221 GLN B C 1
ATOM 3891 O O . GLN B 1 221 ? 6.906 -1.792 6.273 1 93.88 221 GLN B O 1
ATOM 3896 N N . PHE B 1 222 ? 6.91 -1.003 8.359 1 93.75 222 PHE B N 1
ATOM 3897 C CA . PHE B 1 222 ? 6.598 -2.303 8.945 1 93.75 222 PHE B CA 1
ATOM 3898 C C . PHE B 1 222 ? 5.27 -2.828 8.414 1 93.75 222 PHE B C 1
ATOM 3900 O O . PHE B 1 222 ? 5.188 -3.963 7.945 1 93.75 222 PHE B O 1
ATOM 3907 N N . VAL B 1 223 ? 4.301 -2.002 8.477 1 90.62 223 VAL B N 1
ATOM 3908 C CA . VAL B 1 223 ? 2.967 -2.385 8.031 1 90.62 223 VAL B CA 1
ATOM 3909 C C . VAL B 1 223 ? 2.994 -2.701 6.535 1 90.62 223 VAL B C 1
ATOM 3911 O O . VAL B 1 223 ? 2.398 -3.686 6.094 1 90.62 223 VAL B O 1
ATOM 3914 N N . GLY B 1 224 ? 3.676 -1.855 5.773 1 92.12 224 GLY B N 1
ATOM 3915 C CA . GLY B 1 224 ? 3.787 -2.082 4.34 1 92.12 224 GLY B CA 1
ATOM 3916 C C . GLY B 1 224 ? 4.43 -3.412 3.994 1 92.12 224 GLY B C 1
ATOM 3917 O O . GLY B 1 224 ? 3.928 -4.148 3.143 1 92.12 224 GLY B O 1
ATOM 3918 N N . ILE B 1 225 ? 5.469 -3.721 4.664 1 95.31 225 ILE B N 1
ATOM 3919 C CA . ILE B 1 225 ? 6.199 -4.957 4.391 1 95.31 225 ILE B CA 1
ATOM 3920 C C . ILE B 1 225 ? 5.395 -6.152 4.898 1 95.31 225 ILE B C 1
ATOM 3922 O O . ILE B 1 225 ? 5.359 -7.203 4.254 1 95.31 225 ILE B O 1
ATOM 3926 N N . TRP B 1 226 ? 4.758 -5.98 5.984 1 94.38 226 TRP B N 1
ATOM 3927 C CA . TRP B 1 226 ? 3.924 -7.035 6.555 1 94.38 226 TRP B CA 1
ATOM 3928 C C . TRP B 1 226 ? 2.814 -7.434 5.586 1 94.38 226 TRP B C 1
ATOM 3930 O O . TRP B 1 226 ? 2.441 -8.609 5.512 1 94.38 226 TRP B O 1
ATOM 3940 N N . ASN B 1 227 ? 2.371 -6.527 4.824 1 93.19 227 ASN B N 1
ATOM 3941 C CA . ASN B 1 227 ? 1.229 -6.738 3.939 1 93.19 227 ASN B CA 1
ATOM 3942 C C . ASN B 1 227 ? 1.677 -7.07 2.52 1 93.19 227 ASN B C 1
ATOM 3944 O O . ASN B 1 227 ? 0.852 -7.402 1.666 1 93.19 227 ASN B O 1
ATOM 3948 N N . ASN B 1 228 ? 2.926 -7 2.34 1 94.12 228 ASN B N 1
ATOM 3949 C CA . ASN B 1 228 ? 3.426 -7.195 0.983 1 94.12 228 ASN B CA 1
ATOM 3950 C C . ASN B 1 228 ? 3.188 -8.625 0.498 1 94.12 228 ASN B C 1
ATOM 3952 O O . ASN B 1 228 ? 3.555 -9.578 1.178 1 94.12 228 ASN B O 1
ATOM 3956 N N . PHE B 1 229 ? 2.578 -8.742 -0.654 1 95.88 229 PHE B N 1
ATOM 3957 C CA . PHE B 1 229 ? 2.287 -10.039 -1.253 1 95.88 229 PHE B CA 1
ATOM 3958 C C . PHE B 1 229 ? 3.018 -10.203 -2.582 1 95.88 229 PHE B C 1
ATOM 3960 O O . PHE B 1 229 ? 3.662 -11.227 -2.822 1 95.88 229 PHE B O 1
ATOM 3967 N N . LEU B 1 230 ? 2.998 -9.211 -3.354 1 94.44 230 LEU B N 1
ATOM 3968 C CA . LEU B 1 230 ? 3.459 -9.297 -4.734 1 94.44 230 LEU B CA 1
ATOM 3969 C C . LEU B 1 230 ? 4.934 -9.68 -4.793 1 94.44 230 LEU B C 1
ATOM 3971 O O . LEU B 1 230 ? 5.297 -10.664 -5.438 1 94.44 230 LEU B O 1
ATOM 3975 N N . LEU B 1 231 ? 5.742 -8.961 -4.066 1 94.88 231 LEU B N 1
ATOM 3976 C CA . LEU B 1 231 ? 7.188 -9.133 -4.184 1 94.88 231 LEU B CA 1
ATOM 3977 C C . LEU B 1 231 ? 7.609 -10.523 -3.717 1 94.88 231 LEU B C 1
ATOM 3979 O O . LEU B 1 231 ? 8.242 -11.273 -4.469 1 94.88 231 LEU B O 1
ATOM 3983 N N . PRO B 1 232 ? 7.199 -10.898 -2.547 1 97.06 232 PRO B N 1
ATOM 3984 C CA . PRO B 1 232 ? 7.621 -12.242 -2.148 1 97.06 232 PRO B CA 1
ATOM 3985 C C . PRO B 1 232 ? 7.008 -13.336 -3.018 1 97.06 232 PRO B C 1
ATOM 3987 O O . PRO B 1 232 ? 7.629 -14.375 -3.234 1 97.06 232 PRO B O 1
ATOM 3990 N N . PHE B 1 233 ? 5.859 -13.125 -3.508 1 96.19 233 PHE B N 1
ATOM 3991 C CA . PHE B 1 233 ? 5.211 -14.133 -4.344 1 96.19 233 PHE B CA 1
ATOM 3992 C C . PHE B 1 233 ? 5.992 -14.352 -5.633 1 96.19 233 PHE B C 1
ATOM 3994 O O . PHE B 1 233 ? 6.117 -15.484 -6.098 1 96.19 233 PHE B O 1
ATOM 4001 N N . ILE B 1 234 ? 6.539 -13.289 -6.133 1 94.5 234 ILE B N 1
ATOM 4002 C CA . ILE B 1 234 ? 7.289 -13.367 -7.383 1 94.5 234 ILE B CA 1
ATOM 4003 C C . ILE B 1 234 ? 8.703 -13.875 -7.102 1 94.5 234 ILE B C 1
ATOM 4005 O O . ILE B 1 234 ? 9.266 -14.633 -7.895 1 94.5 234 ILE B O 1
ATOM 4009 N N . MET B 1 235 ? 9.258 -13.602 -5.977 1 96.56 235 MET B N 1
ATOM 4010 C CA . MET B 1 235 ? 10.68 -13.805 -5.707 1 96.56 235 MET B CA 1
ATOM 4011 C C . MET B 1 235 ? 10.93 -15.195 -5.137 1 96.56 235 MET B C 1
ATOM 4013 O O . MET B 1 235 ? 12.008 -15.758 -5.324 1 96.56 235 MET B O 1
ATOM 4017 N N . LEU B 1 236 ? 9.898 -15.75 -4.441 1 97.25 236 LEU B N 1
ATOM 4018 C CA . LEU B 1 236 ? 10.156 -16.938 -3.639 1 97.25 236 LEU B CA 1
ATOM 4019 C C . LEU B 1 236 ? 9.43 -18.156 -4.215 1 97.25 236 LEU B C 1
ATOM 4021 O O . LEU B 1 236 ? 8.312 -18.031 -4.727 1 97.25 236 LEU B O 1
ATOM 4025 N N . SER B 1 237 ? 10.102 -19.297 -4.082 1 94.69 237 SER B N 1
ATOM 4026 C CA . SER B 1 237 ? 9.484 -20.531 -4.531 1 94.69 237 SER B CA 1
ATOM 4027 C C . SER B 1 237 ? 9.477 -21.578 -3.42 1 94.69 237 SER B C 1
ATOM 4029 O O . SER B 1 237 ? 8.672 -22.516 -3.443 1 94.69 237 SER B O 1
ATOM 4031 N N . ASP B 1 238 ? 10.328 -21.391 -2.436 1 96.62 238 ASP B N 1
ATOM 4032 C CA . ASP B 1 238 ? 10.414 -22.297 -1.296 1 96.62 238 ASP B CA 1
ATOM 4033 C C . ASP B 1 238 ? 9.422 -21.906 -0.203 1 96.62 238 ASP B C 1
ATOM 4035 O O . ASP B 1 238 ? 9.539 -20.828 0.387 1 96.62 238 ASP B O 1
ATOM 4039 N N . GLU B 1 239 ? 8.531 -22.781 0.105 1 95.88 239 GLU B N 1
ATOM 4040 C CA . GLU B 1 239 ? 7.473 -22.5 1.073 1 95.88 239 GLU B CA 1
ATOM 4041 C C . GLU B 1 239 ? 8.047 -22.219 2.455 1 95.88 239 GLU B C 1
ATOM 4043 O O . GLU B 1 239 ? 7.398 -21.578 3.285 1 95.88 239 GLU B O 1
ATOM 4048 N N . ARG B 1 240 ? 9.258 -22.688 2.707 1 95.75 240 ARG B N 1
ATOM 4049 C CA . ARG B 1 240 ? 9.867 -22.516 4.02 1 95.75 240 ARG B CA 1
ATOM 4050 C C . ARG B 1 240 ? 10.227 -21.047 4.273 1 95.75 240 ARG B C 1
ATOM 4052 O O . ARG B 1 240 ? 10.367 -20.625 5.426 1 95.75 240 ARG B O 1
ATOM 4059 N N . ILE B 1 241 ? 10.344 -20.219 3.203 1 97.94 241 ILE B N 1
ATOM 4060 C CA . ILE B 1 241 ? 10.789 -18.844 3.416 1 97.94 241 ILE B CA 1
ATOM 4061 C C . ILE B 1 241 ? 9.672 -17.875 3.043 1 97.94 241 ILE B C 1
ATOM 4063 O O . ILE B 1 241 ? 9.898 -16.672 2.941 1 97.94 241 ILE B O 1
ATOM 4067 N N . TYR B 1 242 ? 8.461 -18.422 2.879 1 98.19 242 TYR B N 1
ATOM 4068 C CA . TYR B 1 242 ? 7.309 -17.578 2.602 1 98.19 242 TYR B CA 1
ATOM 4069 C C . TYR B 1 242 ? 6.977 -16.688 3.803 1 98.19 242 TYR B C 1
ATOM 4071 O O . TYR B 1 242 ? 7.121 -17.109 4.949 1 98.19 242 TYR B O 1
ATOM 4079 N N . PRO B 1 243 ? 6.59 -15.438 3.508 1 98.06 243 PRO B N 1
ATOM 4080 C CA . PRO B 1 243 ? 5.867 -14.711 4.555 1 98.06 243 PRO B CA 1
ATOM 4081 C C . PRO B 1 243 ? 4.434 -15.203 4.734 1 98.06 243 PRO B C 1
ATOM 4083 O O . PRO B 1 243 ? 3.953 -16.016 3.939 1 98.06 243 PRO B O 1
ATOM 4086 N N . LEU B 1 244 ? 3.773 -14.719 5.707 1 97.19 244 LEU B N 1
ATOM 4087 C CA . LEU B 1 244 ? 2.408 -15.109 6.035 1 97.19 244 LEU B CA 1
ATOM 4088 C C . LEU B 1 244 ? 1.474 -14.875 4.855 1 97.19 244 LEU B C 1
ATOM 4090 O O . LEU B 1 244 ? 0.591 -15.688 4.582 1 97.19 244 LEU B O 1
ATOM 4094 N N . THR B 1 245 ? 1.648 -13.789 4.152 1 96.38 245 THR B N 1
ATOM 4095 C CA . THR B 1 245 ? 0.753 -13.43 3.057 1 96.38 245 THR B CA 1
ATOM 4096 C C . THR B 1 245 ? 0.777 -14.5 1.967 1 96.38 245 THR B C 1
ATOM 4098 O O . THR B 1 245 ? -0.274 -14.984 1.538 1 96.38 245 THR B O 1
ATOM 4101 N N . VAL B 1 246 ? 1.962 -14.961 1.624 1 97.12 246 VAL B N 1
ATOM 4102 C CA . VAL B 1 246 ? 2.107 -15.961 0.575 1 97.12 246 VAL B CA 1
ATOM 4103 C C . VAL B 1 246 ? 1.702 -17.328 1.111 1 97.12 246 VAL B C 1
ATOM 4105 O O . VAL B 1 246 ? 1.026 -18.094 0.423 1 97.12 246 VAL B O 1
ATOM 4108 N N . GLY B 1 247 ? 2.088 -17.609 2.32 1 97.31 247 GLY B N 1
ATOM 4109 C CA . GLY B 1 247 ? 1.723 -18.875 2.93 1 97.31 247 GLY B CA 1
ATOM 4110 C C . GLY B 1 247 ? 0.224 -19.062 3.059 1 97.31 247 GLY B C 1
ATOM 4111 O O . GLY B 1 247 ? -0.307 -20.125 2.709 1 97.31 247 GLY B O 1
ATOM 4112 N N . LEU B 1 248 ? -0.442 -18.094 3.529 1 96.31 248 LEU B N 1
ATOM 4113 C CA . LEU B 1 248 ? -1.889 -18.172 3.697 1 96.31 248 LEU B CA 1
ATOM 4114 C C . LEU B 1 248 ? -2.586 -18.312 2.35 1 96.31 248 LEU B C 1
ATOM 4116 O O . LEU B 1 248 ? -3.605 -19 2.238 1 96.31 248 LEU B O 1
ATOM 4120 N N . TYR B 1 249 ? -2.045 -17.703 1.359 1 94.81 249 TYR B N 1
ATOM 4121 C CA . TYR B 1 249 ? -2.594 -17.859 0.017 1 94.81 249 TYR B CA 1
ATOM 4122 C C . TYR B 1 249 ? -2.463 -19.297 -0.455 1 94.81 249 TYR B C 1
ATOM 4124 O O . TYR B 1 249 ? -3.363 -19.828 -1.111 1 94.81 249 TYR B O 1
ATOM 4132 N N . THR B 1 250 ? -1.332 -19.906 -0.176 1 94.25 250 THR B N 1
ATOM 4133 C CA . THR B 1 250 ? -1.148 -21.297 -0.58 1 94.25 250 THR B CA 1
ATOM 4134 C C . THR B 1 250 ? -2.207 -22.203 0.06 1 94.25 250 THR B C 1
ATOM 4136 O O . THR B 1 250 ? -2.721 -23.109 -0.581 1 94.25 250 THR B O 1
ATOM 4139 N N . LEU B 1 251 ? -2.545 -21.906 1.308 1 94.38 251 LEU B N 1
ATOM 4140 C CA . LEU B 1 251 ? -3.598 -22.672 1.973 1 94.38 251 LEU B CA 1
ATOM 4141 C C . LEU B 1 251 ? -4.945 -22.438 1.294 1 94.38 251 LEU B C 1
ATOM 4143 O O . LEU B 1 251 ? -5.691 -23.391 1.049 1 94.38 251 LEU B O 1
ATOM 4147 N N . LEU B 1 252 ? -5.234 -21.203 0.982 1 92.69 252 LEU B N 1
ATOM 4148 C CA . LEU B 1 252 ? -6.484 -20.844 0.325 1 92.69 252 LEU B CA 1
ATOM 4149 C C . LEU B 1 252 ? -6.586 -21.5 -1.047 1 92.69 252 LEU B C 1
ATOM 4151 O O . LEU B 1 252 ? -7.629 -22.062 -1.397 1 92.69 252 LEU B O 1
ATOM 4155 N N . SER B 1 253 ? -5.508 -21.469 -1.807 1 90.31 253 SER B N 1
ATOM 4156 C CA . SER B 1 253 ? -5.488 -21.969 -3.172 1 90.31 253 SER B CA 1
ATOM 4157 C C . SER B 1 253 ? -5.652 -23.484 -3.197 1 90.31 253 SER B C 1
ATOM 4159 O O . SER B 1 253 ? -6.277 -24.031 -4.109 1 90.31 253 SER B O 1
ATOM 4161 N N . LYS B 1 254 ? -5.262 -24.125 -2.197 1 87.81 254 LYS B N 1
ATOM 4162 C CA . LYS B 1 254 ? -5.348 -25.578 -2.109 1 87.81 254 LYS B CA 1
ATOM 4163 C C . LYS B 1 254 ? -6.672 -26.016 -1.484 1 87.81 254 LYS B C 1
ATOM 4165 O O . LYS B 1 254 ? -7.016 -27.203 -1.507 1 87.81 254 LYS B O 1
ATOM 4170 N N . GLY B 1 255 ? -7.422 -25.078 -1.03 1 83 255 GLY B N 1
ATOM 4171 C CA . GLY B 1 255 ? -8.625 -25.359 -0.266 1 83 255 GLY B CA 1
ATOM 4172 C C . GLY B 1 255 ? -9.758 -25.891 -1.114 1 83 255 GLY B C 1
ATOM 4173 O O . GLY B 1 255 ? -10.656 -26.578 -0.604 1 83 255 GLY B O 1
ATOM 4174 N N . SER B 1 256 ? -9.734 -25.562 -2.344 1 76.75 256 SER B N 1
ATOM 4175 C CA . SER B 1 256 ? -10.797 -26.062 -3.215 1 76.75 256 SER B CA 1
ATOM 4176 C C . SER B 1 256 ? -10.828 -27.578 -3.24 1 76.75 256 SER B C 1
ATOM 4178 O O . SER B 1 256 ? -11.898 -28.188 -3.326 1 76.75 256 SER B O 1
ATOM 4180 N N . GLY B 1 257 ? -9.734 -28.141 -3.037 1 77.44 257 GLY B N 1
ATOM 4181 C CA . GLY B 1 257 ? -9.641 -29.594 -3.041 1 77.44 257 GLY B CA 1
ATOM 4182 C C . GLY B 1 257 ? -9.664 -30.188 -1.649 1 77.44 257 GLY B C 1
ATOM 4183 O O . GLY B 1 257 ? -9.992 -31.375 -1.482 1 77.44 257 GLY B O 1
ATOM 4184 N N . THR B 1 258 ? -9.383 -29.406 -0.692 1 84.38 258 THR B N 1
ATOM 4185 C CA . THR B 1 258 ? -9.289 -29.844 0.696 1 84.38 258 THR B CA 1
ATOM 4186 C C . THR B 1 258 ? -9.898 -28.812 1.633 1 84.38 258 THR B C 1
ATOM 4188 O O . THR B 1 258 ? -9.195 -27.906 2.109 1 84.38 258 THR B O 1
ATOM 4191 N N . PRO B 1 259 ? -11.102 -28.984 2.016 1 81.25 259 PRO B N 1
ATOM 4192 C CA . PRO B 1 259 ? -11.812 -27.984 2.809 1 81.25 259 PRO B CA 1
ATOM 4193 C C . PRO B 1 259 ? -11.086 -27.641 4.105 1 81.25 259 PRO B C 1
ATOM 4195 O O . PRO B 1 259 ? -11.195 -26.516 4.59 1 81.25 259 PRO B O 1
ATOM 4198 N N . SER B 1 260 ? -10.383 -28.609 4.605 1 86.94 260 SER B N 1
ATOM 4199 C CA . SER B 1 260 ? -9.648 -28.359 5.84 1 86.94 260 SER B CA 1
ATOM 4200 C C . SER B 1 260 ? -8.609 -27.266 5.656 1 86.94 260 SER B C 1
ATOM 4202 O O . SER B 1 260 ? -8.258 -26.562 6.605 1 86.94 260 SER B O 1
ATOM 4204 N N . LEU B 1 261 ? -8.203 -27.094 4.477 1 91.25 261 LEU B N 1
ATOM 4205 C CA . LEU B 1 261 ? -7.191 -26.078 4.219 1 91.25 261 LEU B CA 1
ATOM 4206 C C . LEU B 1 261 ? -7.816 -24.688 4.176 1 91.25 261 LEU B C 1
ATOM 4208 O O . LEU B 1 261 ? -7.156 -23.688 4.488 1 91.25 261 LEU B O 1
ATOM 4212 N N . TYR B 1 262 ? -9.102 -24.625 3.967 1 90.81 262 TYR B N 1
ATOM 4213 C CA . TYR B 1 262 ? -9.805 -23.359 4.086 1 90.81 262 TYR B CA 1
ATOM 4214 C C . TYR B 1 262 ? -9.891 -22.922 5.543 1 90.81 262 TYR B C 1
ATOM 4216 O O . TYR B 1 262 ? -9.672 -21.75 5.855 1 90.81 262 TYR B O 1
ATOM 4224 N N . THR B 1 263 ? -10.141 -23.891 6.309 1 93.88 263 THR B N 1
ATOM 4225 C CA . THR B 1 263 ? -10.242 -23.609 7.734 1 93.88 263 THR B CA 1
ATOM 4226 C C . THR B 1 263 ? -8.906 -23.125 8.289 1 93.88 263 THR B C 1
ATOM 4228 O O . THR B 1 263 ? -8.859 -22.188 9.094 1 93.88 263 THR B O 1
ATOM 4231 N N . LEU B 1 264 ? -7.84 -23.719 7.793 1 95.44 264 LEU B N 1
ATOM 4232 C CA . LEU B 1 264 ? -6.512 -23.312 8.227 1 95.44 264 LEU B CA 1
ATOM 4233 C C . LEU B 1 264 ? -6.188 -21.906 7.734 1 95.44 264 LEU B C 1
ATOM 4235 O O . LEU B 1 264 ? -5.602 -21.109 8.469 1 95.44 264 LEU B O 1
ATOM 4239 N N . ALA B 1 265 ? -6.609 -21.641 6.52 1 95.38 265 ALA B N 1
ATOM 4240 C CA . ALA B 1 265 ? -6.398 -20.297 5.977 1 95.38 265 ALA B CA 1
ATOM 4241 C C . ALA B 1 265 ? -7.137 -19.25 6.805 1 95.38 265 ALA B C 1
ATOM 4243 O O . ALA B 1 265 ? -6.602 -18.172 7.078 1 95.38 265 ALA B O 1
ATOM 4244 N N . ILE B 1 266 ? -8.281 -19.578 7.254 1 95.12 266 ILE B N 1
ATOM 4245 C CA . ILE B 1 266 ? -9.141 -18.656 7.988 1 95.12 266 ILE B CA 1
ATOM 4246 C C . ILE B 1 266 ? -8.562 -18.406 9.383 1 95.12 266 ILE B C 1
ATOM 4248 O O . ILE B 1 266 ? -8.328 -17.266 9.773 1 95.12 266 ILE B O 1
ATOM 4252 N N . ILE B 1 267 ? -8.297 -19.453 10.086 1 96.62 267 ILE B N 1
ATOM 4253 C CA . ILE B 1 267 ? -7.762 -19.281 11.438 1 96.62 267 ILE B CA 1
ATOM 4254 C C . ILE B 1 267 ? -6.375 -18.641 11.359 1 96.62 267 ILE B C 1
ATOM 4256 O O . ILE B 1 267 ? -6.016 -17.828 12.211 1 96.62 267 ILE B O 1
ATOM 4260 N N . GLY B 1 268 ? -5.582 -19.047 10.383 1 96.69 268 GLY B N 1
ATOM 4261 C CA . GLY B 1 268 ? -4.293 -18.406 10.18 1 96.69 268 GLY B CA 1
ATOM 4262 C C . GLY B 1 268 ? -4.402 -16.906 9.945 1 96.69 268 GLY B C 1
ATOM 4263 O O . GLY B 1 268 ? -3.574 -16.141 10.43 1 96.69 268 GLY B O 1
ATOM 4264 N N . SER B 1 269 ? -5.387 -16.5 9.18 1 95.06 269 SER B N 1
ATOM 4265 C CA . SER B 1 269 ? -5.633 -15.094 8.922 1 95.06 269 SER B CA 1
ATOM 4266 C C . SER B 1 269 ? -6.012 -14.352 10.195 1 95.06 269 SER B C 1
ATOM 4268 O O . SER B 1 269 ? -5.59 -13.211 10.406 1 95.06 269 SER B O 1
ATOM 4270 N N . ALA B 1 270 ? -6.797 -14.984 10.992 1 94.44 270 ALA B N 1
ATOM 4271 C CA . ALA B 1 270 ? -7.188 -14.383 12.266 1 94.44 270 ALA B CA 1
ATOM 4272 C C . ALA B 1 270 ? -5.98 -14.18 13.18 1 94.44 270 ALA B C 1
ATOM 4274 O O . ALA B 1 270 ? -5.805 -13.109 13.758 1 94.44 270 ALA B O 1
ATOM 4275 N N . VAL B 1 271 ? -5.148 -15.164 13.219 1 95.62 271 VAL B N 1
ATOM 4276 C CA . VAL B 1 271 ? -3.977 -15.133 14.094 1 95.62 271 VAL B CA 1
ATOM 4277 C C . VAL B 1 271 ? -2.975 -14.102 13.578 1 95.62 271 VAL B C 1
ATOM 4279 O O . VAL B 1 271 ? -2.26 -13.477 14.367 1 95.62 271 VAL B O 1
ATOM 4282 N N . ALA B 1 272 ? -2.98 -13.891 12.289 1 94.25 272 ALA B N 1
ATOM 4283 C CA . ALA B 1 272 ? -2.029 -12.984 11.648 1 94.25 272 ALA B CA 1
ATOM 4284 C C . ALA B 1 272 ? -2.275 -11.539 12.078 1 94.25 272 ALA B C 1
ATOM 4286 O O . ALA B 1 272 ? -1.429 -10.664 11.867 1 94.25 272 ALA B O 1
ATOM 4287 N N . ILE B 1 273 ? -3.402 -11.242 12.688 1 90.94 273 ILE B N 1
ATOM 4288 C CA . ILE B 1 273 ? -3.744 -9.906 13.164 1 90.94 273 ILE B CA 1
ATOM 4289 C C . ILE B 1 273 ? -2.938 -9.578 14.422 1 90.94 273 ILE B C 1
ATOM 4291 O O . ILE B 1 273 ? -2.586 -8.422 14.664 1 90.94 273 ILE B O 1
ATOM 4295 N N . ILE B 1 274 ? -2.529 -10.523 15.141 1 91.56 274 ILE B N 1
ATOM 4296 C CA . ILE B 1 274 ? -1.994 -10.383 16.484 1 91.56 274 ILE B CA 1
ATOM 4297 C C . ILE B 1 274 ? -0.655 -9.648 16.438 1 91.56 274 ILE B C 1
ATOM 4299 O O . ILE B 1 274 ? -0.455 -8.656 17.141 1 91.56 274 ILE B O 1
ATOM 4303 N N . PRO B 1 275 ? 0.302 -10.047 15.555 1 89.06 275 PRO B N 1
ATOM 4304 C CA . PRO B 1 275 ? 1.59 -9.344 15.547 1 89.06 275 PRO B CA 1
ATOM 4305 C C . PRO B 1 275 ? 1.458 -7.867 15.203 1 89.06 275 PRO B C 1
ATOM 4307 O O . PRO B 1 275 ? 2.172 -7.031 15.766 1 89.06 275 PRO B O 1
ATOM 4310 N N . LEU B 1 276 ? 0.627 -7.59 14.359 1 85.56 276 LEU B N 1
ATOM 4311 C CA . LEU B 1 276 ? 0.445 -6.199 13.961 1 85.56 276 LEU B CA 1
ATOM 4312 C C . LEU B 1 276 ? -0.164 -5.387 15.102 1 85.56 276 LEU B C 1
ATOM 4314 O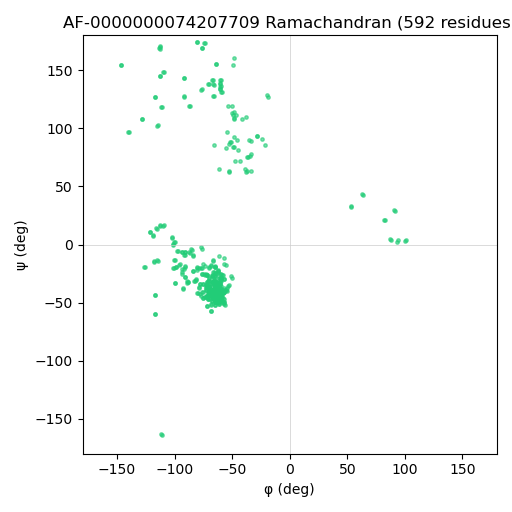 O . LEU B 1 276 ? 0.266 -4.262 15.367 1 85.56 276 LEU B O 1
ATOM 4318 N N . VAL B 1 277 ? -1.156 -5.961 15.773 1 84.56 277 VAL B N 1
ATOM 4319 C CA . VAL B 1 277 ? -1.797 -5.293 16.906 1 84.56 277 VAL B CA 1
ATOM 4320 C C . VAL B 1 277 ? -0.779 -5.078 18.016 1 84.56 277 VAL B C 1
ATOM 4322 O O . VAL B 1 277 ? -0.712 -3.992 18.609 1 84.56 277 VAL B O 1
ATOM 4325 N N . VAL B 1 278 ? 0.004 -6.055 18.281 1 87.56 278 VAL B N 1
ATOM 4326 C CA . VAL B 1 278 ? 1.028 -5.961 19.312 1 87.56 278 VAL B CA 1
ATOM 4327 C C . VAL B 1 278 ? 2.023 -4.859 18.953 1 87.56 278 VAL B C 1
ATOM 4329 O O . VAL B 1 278 ? 2.385 -4.043 19.812 1 87.56 278 VAL B O 1
ATOM 4332 N N . MET B 1 279 ? 2.414 -4.801 17.719 1 84.62 279 MET B N 1
ATOM 4333 C CA . MET B 1 279 ? 3.359 -3.781 17.281 1 84.62 279 MET B CA 1
ATOM 4334 C C . MET B 1 279 ? 2.764 -2.387 17.422 1 84.62 279 MET B C 1
ATOM 4336 O O . MET B 1 279 ? 3.443 -1.461 17.875 1 84.62 279 MET B O 1
ATOM 4340 N N . MET B 1 280 ? 1.561 -2.242 17.125 1 78.12 280 MET B N 1
ATOM 4341 C CA . MET B 1 280 ? 0.896 -0.948 17.25 1 78.12 280 MET B CA 1
ATOM 4342 C C . MET B 1 280 ? 0.801 -0.511 18.703 1 78.12 280 MET B C 1
AT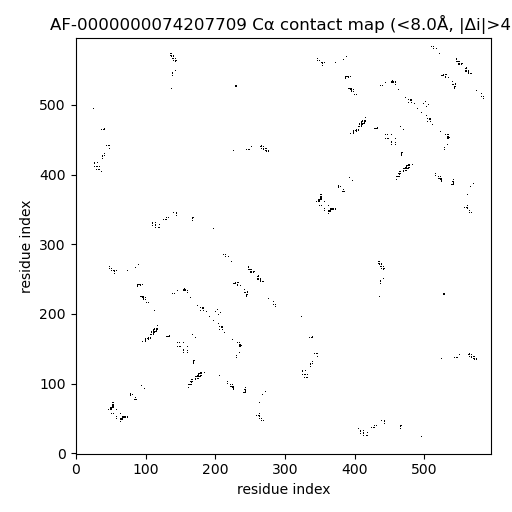OM 4344 O O . MET B 1 280 ? 1.01 0.661 19.016 1 78.12 280 MET B O 1
ATOM 4348 N N . LEU B 1 281 ? 0.514 -1.426 19.547 1 80.38 281 LEU B N 1
ATOM 4349 C CA . LEU B 1 281 ? 0.384 -1.11 20.953 1 80.38 281 LEU B CA 1
ATOM 4350 C C . LEU B 1 281 ? 1.732 -0.721 21.562 1 80.38 281 LEU B C 1
ATOM 4352 O O . LEU B 1 281 ? 1.808 0.175 22.406 1 80.38 281 LEU B O 1
ATOM 4356 N N . VAL B 1 282 ? 2.723 -1.315 21.078 1 83 282 VAL B N 1
ATOM 4357 C CA . VAL B 1 282 ? 4.066 -1.023 21.562 1 83 282 VAL B CA 1
ATOM 4358 C C . VAL B 1 282 ? 4.512 0.348 21.062 1 83 282 VAL B C 1
ATOM 4360 O O . VAL B 1 282 ? 5.086 1.135 21.812 1 83 282 VAL B O 1
ATOM 4363 N N . LEU B 1 283 ? 4.199 0.68 19.875 1 78.62 283 LEU B N 1
ATOM 4364 C CA . LEU B 1 283 ? 4.719 1.896 19.266 1 78.62 283 LEU B CA 1
ATOM 4365 C C . LEU B 1 283 ? 3.875 3.105 19.656 1 78.62 283 LEU B C 1
ATOM 4367 O O . LEU B 1 283 ? 4.32 4.246 19.516 1 78.62 283 LEU B O 1
ATOM 4371 N N . GLN B 1 284 ? 2.643 2.881 20.031 1 73.38 284 GLN B N 1
ATOM 4372 C CA . GLN B 1 284 ? 1.764 3.984 20.406 1 73.38 284 GLN B CA 1
ATOM 4373 C C . GLN B 1 284 ? 2.35 4.789 21.562 1 73.38 284 GLN B C 1
ATOM 4375 O O . GLN B 1 284 ? 2.053 5.977 21.719 1 73.38 284 GLN B O 1
ATOM 4380 N N . ARG B 1 285 ? 3.148 4.242 22.391 1 76.06 285 ARG B N 1
ATOM 4381 C CA . ARG B 1 285 ? 3.75 4.934 23.531 1 76.06 285 ARG B CA 1
ATOM 4382 C C . ARG B 1 285 ? 4.68 6.047 23.062 1 76.06 285 ARG B C 1
ATOM 4384 O O . ARG B 1 285 ? 4.863 7.047 23.766 1 76.06 285 ARG B O 1
ATOM 4391 N N . TYR B 1 286 ? 5.168 5.844 21.922 1 70.69 286 TYR B N 1
ATOM 4392 C CA . TYR B 1 286 ? 6.109 6.836 21.406 1 70.69 286 TYR B CA 1
ATOM 4393 C C . TYR B 1 286 ? 5.375 8.016 20.781 1 70.69 286 TYR B C 1
ATOM 4395 O O . TYR B 1 286 ? 5.926 9.109 20.672 1 70.69 286 TYR B O 1
ATOM 4403 N N . TRP B 1 287 ? 4.156 7.809 20.172 1 60.47 287 TRP B N 1
ATOM 4404 C CA . TRP B 1 287 ? 3.365 8.898 19.609 1 60.47 287 TRP B CA 1
ATOM 4405 C C . TRP B 1 287 ? 2.725 9.734 20.703 1 60.47 287 TRP B C 1
ATOM 4407 O O . TRP B 1 287 ? 2.549 10.945 20.547 1 60.47 287 TRP B O 1
ATOM 4417 N N . ARG B 1 288 ? 2.17 9.188 21.656 1 54.38 288 ARG B N 1
ATOM 4418 C CA . ARG B 1 288 ? 1.519 9.906 22.75 1 54.38 288 ARG B CA 1
ATOM 4419 C C . ARG B 1 288 ? 2.443 10.969 23.328 1 54.38 288 ARG B C 1
ATOM 4421 O O . ARG B 1 288 ? 1.985 12.031 23.766 1 54.38 288 ARG B O 1
ATOM 4428 N N . LEU B 1 289 ? 3.588 10.75 23.25 1 47.41 289 LEU B N 1
ATOM 4429 C CA . LEU B 1 289 ? 4.469 11.766 23.812 1 47.41 289 LEU B CA 1
ATOM 4430 C C . LEU B 1 289 ? 4.48 13.016 22.938 1 47.41 289 LEU B C 1
ATOM 4432 O O . LEU B 1 289 ? 4.582 14.133 23.453 1 47.41 289 LEU B O 1
ATOM 4436 N N . ASP B 1 290 ? 4.355 12.789 21.672 1 46.19 290 ASP B N 1
ATOM 4437 C CA . ASP B 1 290 ? 4.387 13.953 20.797 1 46.19 290 ASP B CA 1
ATOM 4438 C C . ASP B 1 290 ? 3.057 14.695 20.812 1 46.19 290 ASP B C 1
ATOM 4440 O O . ASP B 1 290 ? 3.023 15.922 20.688 1 46.19 290 ASP B O 1
ATOM 4444 N N . LEU B 1 291 ? 1.885 14.016 20.781 1 42.44 291 LEU B N 1
ATOM 4445 C CA . LEU B 1 291 ? 0.588 14.672 20.891 1 42.44 291 LEU B CA 1
ATOM 4446 C C . LEU B 1 291 ? 0.484 15.461 22.188 1 42.44 291 LEU B C 1
ATOM 4448 O O . LEU B 1 291 ? -0.106 16.547 22.219 1 42.44 291 LEU B O 1
ATOM 4452 N N . ILE B 1 292 ? 0.979 14.953 23.172 1 42.44 292 ILE B N 1
ATOM 4453 C CA . ILE B 1 292 ? 0.984 15.672 24.438 1 42.44 292 ILE B CA 1
ATOM 4454 C C . ILE B 1 292 ? 1.918 16.875 24.344 1 42.44 292 ILE B C 1
ATOM 4456 O O . ILE B 1 292 ? 1.589 17.969 24.828 1 42.44 292 ILE B O 1
ATOM 4460 N N . SER B 1 293 ? 2.951 16.703 23.703 1 42.34 293 SER B N 1
ATOM 4461 C CA . SER B 1 293 ? 3.889 17.812 23.703 1 42.34 293 SER B CA 1
ATOM 4462 C C . SER B 1 293 ? 3.445 18.891 22.719 1 42.34 293 SER B C 1
ATOM 4464 O O . SER B 1 293 ? 3.682 20.078 22.953 1 42.34 293 SER B O 1
ATOM 4466 N N . GLY B 1 294 ? 2.889 18.562 21.594 1 41.91 294 GLY B N 1
ATOM 4467 C CA . GLY B 1 294 ? 2.32 19.547 20.703 1 41.91 294 GLY B CA 1
ATOM 4468 C C . GLY B 1 294 ? 1.052 20.188 21.234 1 41.91 294 GLY B C 1
ATOM 4469 O O . GLY B 1 294 ? 0.662 21.266 20.797 1 41.91 294 GLY B O 1
ATOM 4470 N N . GLY B 1 295 ? 0.193 19.5 21.875 1 37.66 295 GLY B N 1
ATOM 4471 C CA . GLY B 1 295 ? -0.933 20.094 22.578 1 37.66 295 GLY B CA 1
ATOM 4472 C C . GLY B 1 295 ? -0.521 21.172 23.562 1 37.66 295 GLY B C 1
ATOM 4473 O O . GLY B 1 295 ? -1.335 22.016 23.938 1 37.66 295 GLY B O 1
ATOM 4474 N N . LEU B 1 296 ? 0.572 20.953 24.141 1 34.56 296 LEU B N 1
ATOM 4475 C CA . LEU B 1 296 ? 0.926 21.969 25.141 1 34.56 296 LEU B CA 1
ATOM 4476 C C . LEU B 1 296 ? 1.427 23.234 24.469 1 34.56 296 LEU B C 1
ATOM 4478 O O . LEU B 1 296 ? 1.501 24.297 25.094 1 34.56 296 LEU B O 1
ATOM 4482 N N . LYS B 1 297 ? 1.872 23.203 23.25 1 38 297 LYS B N 1
ATOM 4483 C CA . LYS B 1 297 ? 2.379 24.484 22.75 1 38 297 LYS B CA 1
ATOM 4484 C C . LYS B 1 297 ? 1.278 25.281 22.047 1 38 297 LYS B C 1
ATOM 4486 O O . LYS B 1 297 ? 1.531 26.359 21.516 1 38 297 LYS B O 1
ATOM 4491 N N . GLY B 1 298 ? 0.1 24.781 21.781 1 33.28 298 GLY B N 1
ATOM 4492 C CA . GLY B 1 298 ? -0.942 25.703 21.375 1 33.28 298 GLY B CA 1
ATOM 4493 C C . GLY B 1 298 ? -1.774 26.219 22.531 1 33.28 298 GLY B C 1
ATOM 4494 O O . GLY B 1 298 ? -1.781 25.625 23.609 1 33.28 298 GLY B O 1
#

Sequence (596 aa):
MSTATAPRPVSTRPLVAERRRPRPRAAVLPTVALVLGALYCLVPVVWVLVASTKSSSELFSTFTFLPGTGLLDNLGDLFAYGDGQYAQWALNSLLFAGVGAAACTLVSTMAGYALAKYEFPGRQVAFYAILGGVLLPGITLAIPQYLLMSKIGLAGTYWSVLLPCLISPFGIFLARVYAGSAVPTETIEAARIDGANDARVFVSVALPMMIPGMVTVFLLQFVGIWNNFLLPFIMLSDERIYPLTVGLYTLLSKGSGTPSLYTLAIIGSAVAIIPLVVMMLVLQRYWRLDLISGGLKGMSTATAPRPVSTRPLVAERRRPRPRAAVLPTVALVLGALYCLVPVVWVLVASTKSSSELFSTFTFLPGTGLLDNLGDLFAYGDGQYAQWALNSLLFAGVGAAACTLVSTMAGYALAKYEFPGRQVAFYAILGGVLLPGITLAIPQYLLMSKIGLAGTYWSVLLPCLISPFGIFLARVYAGSAVPTETIEAARIDGANDARVFVSVALPMMIPGMVTVFLLQFVGIWNNFLLPFIMLSDERIYPLTVGLYTLLSKGSGTPSLYTLAIIGSAVAIIPLVVMMLVLQRYWRLDLISGGLKG

Secondary structure (DSSP, 8-state):
-----------------------GGGGHHHHHHHHHHHHHHHHHHHHHHHHTTS-HHHHTTS-TTS--S-HHHHHHHHHHGGGTHHHHHHHHHHHHHHHHHHHHHHHHHHHHHHHHH---TTHHHHHHHHHHGGGS-HHHHHHHHHHHHHHTT-TTSHHHHHGGGG--HHHHHHHHHHHHHHS-HHHHHHHHHTT--HHHHIIIIIHHHHHHHHHHHHHHHHHHHHH--HHHHHH---GGG--HHHHHHHHHHHTTT-HHHHHHHHHHHHHTHHHHHHHHHHHHHHHHHHHHHHHH--/-----------------------GGGGHHHHHHHHHHHHHHHHHHHHHHHHTTS-HHHHTTS-TTS--S-HHHHHHHHHHGGGTHHHHHHHHHHHHHHHHHHHHHHHHHHHHHHHHH---TTHHHHHHHHHHGGGS-HHHHHHHHHHHHHHTT-TTSHHHHHGGGG--HHHHHHHHHHHHHHS-HHHHHHHHHTT--HHHHIIIIIHHHHHHHHHHHHHHHHHHHHH--HHHHHH---GGG--HHHHHHHHHHHTTT-HHHHHHHHHHHHHTHHHHHHHHHHHHHHHHHHHHHHHH--

pLDDT: mean 83.98, std 17.01, range [30.84, 98.19]